Protein AF-0000000070189816 (afdb_homodimer)

Structure (mmCIF, N/CA/C/O backbone):
data_AF-0000000070189816-model_v1
#
loop_
_entity.id
_entity.type
_entity.pdbx_description
1 polymer 'Thiaminase-2/PQQC domain-containing protein'
#
loop_
_atom_site.group_PDB
_atom_site.id
_atom_site.type_symbol
_atom_site.label_atom_id
_atom_site.label_alt_id
_atom_site.label_comp_id
_atom_site.label_asym_id
_atom_site.label_entity_id
_atom_site.label_seq_id
_atom_site.pdbx_PDB_ins_code
_atom_site.Cartn_x
_atom_site.Cartn_y
_atom_site.Cartn_z
_atom_site.occupancy
_atom_site.B_iso_or_equiv
_atom_site.auth_seq_id
_atom_site.auth_comp_id
_atom_site.auth_asym_id
_atom_site.auth_atom_id
_atom_site.pdbx_PDB_model_num
ATOM 1 N N . MET A 1 1 ? 1.807 42.875 32.312 1 28.89 1 MET A N 1
ATOM 2 C CA . MET A 1 1 ? 2.873 43 31.328 1 28.89 1 MET A CA 1
ATOM 3 C C . MET A 1 1 ? 2.832 4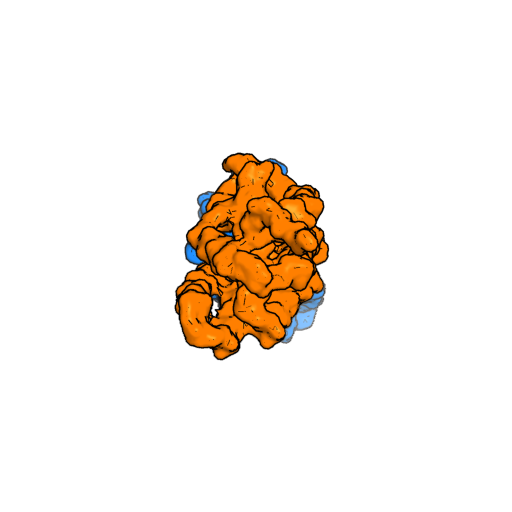1.844 30.328 1 28.89 1 MET A C 1
ATOM 5 O O . MET A 1 1 ? 3.035 40.688 30.703 1 28.89 1 MET A O 1
ATOM 9 N N . THR A 1 2 ? 1.76 41.75 29.516 1 33.72 2 THR A N 1
ATOM 10 C CA . THR A 1 2 ? 1.27 40.719 28.609 1 33.72 2 THR A CA 1
ATOM 11 C C . THR A 1 2 ? 2.4 40.188 27.734 1 33.72 2 THR A C 1
ATOM 13 O O . THR A 1 2 ? 3.096 40.969 27.062 1 33.72 2 THR A O 1
ATOM 16 N N . SER A 1 3 ? 3.199 39.25 28.234 1 35.28 3 SER A N 1
ATOM 17 C CA . SER A 1 3 ? 4.426 38.719 27.641 1 35.28 3 SER A CA 1
ATOM 18 C C . SER A 1 3 ? 4.293 38.625 26.125 1 35.28 3 SER A C 1
ATOM 20 O O . SER A 1 3 ? 3.482 37.844 25.625 1 35.28 3 SER A O 1
ATOM 22 N N . THR A 1 4 ? 4.129 39.688 25.312 1 42.62 4 THR A N 1
ATOM 23 C CA . THR A 1 4 ? 4.254 40 23.891 1 42.62 4 THR A CA 1
ATOM 24 C C . THR A 1 4 ? 5.359 39.188 23.25 1 42.62 4 THR A C 1
ATOM 26 O O . THR A 1 4 ? 6.527 39.562 23.281 1 42.62 4 THR A O 1
ATOM 29 N N . GLY A 1 5 ? 5.691 38.031 23.672 1 48.5 5 GLY A N 1
ATOM 30 C CA . GLY A 1 5 ? 6.816 37.344 23.078 1 48.5 5 GLY A CA 1
ATOM 31 C C . GLY A 1 5 ? 7.023 37.656 21.609 1 48.5 5 GLY A C 1
ATOM 32 O O . GLY A 1 5 ? 6.07 38 20.906 1 48.5 5 GLY A O 1
ATOM 33 N N . LYS A 1 6 ? 8.172 38.344 21.109 1 61.59 6 LYS A N 1
ATOM 34 C CA . LYS A 1 6 ? 8.734 39.094 19.984 1 61.59 6 LYS A CA 1
ATOM 35 C C . LYS A 1 6 ? 8.375 38.438 18.656 1 61.59 6 LYS A C 1
ATOM 37 O O . LYS A 1 6 ? 8.219 39.094 17.641 1 61.59 6 LYS A O 1
ATOM 42 N N . GLY A 1 7 ? 7.992 37.156 18.562 1 82.81 7 GLY A N 1
ATOM 43 C CA . GLY A 1 7 ? 7.863 36.531 17.25 1 82.81 7 GLY A CA 1
ATOM 44 C C . GLY A 1 7 ? 6.426 36.219 16.875 1 82.81 7 GLY A C 1
ATOM 45 O O . GLY A 1 7 ? 5.516 36.406 17.688 1 82.81 7 GLY A O 1
ATOM 46 N N . SER A 1 8 ? 6.109 35.969 15.633 1 95.06 8 SER A N 1
ATOM 47 C CA . SER A 1 8 ? 4.773 35.656 15.133 1 95.06 8 SER A CA 1
ATOM 48 C C . SER A 1 8 ? 4.184 34.469 15.852 1 95.06 8 SER A C 1
ATOM 50 O O . SER A 1 8 ? 4.898 33.719 16.531 1 95.06 8 SER A O 1
ATOM 52 N N . ASN A 1 9 ? 2.826 34.375 15.977 1 98 9 ASN A N 1
ATOM 53 C CA . ASN A 1 9 ? 2.145 33.25 16.609 1 98 9 ASN A CA 1
ATOM 54 C C . ASN A 1 9 ? 2.693 31.922 16.109 1 98 9 ASN A C 1
ATOM 56 O O . ASN A 1 9 ? 3.006 31.031 16.906 1 98 9 ASN A O 1
ATOM 60 N N . PHE A 1 10 ? 2.885 31.812 14.852 1 97.94 10 PHE A N 1
ATOM 61 C CA . PHE A 1 10 ? 3.32 30.531 14.297 1 97.94 10 PHE A CA 1
ATOM 62 C C . PHE A 1 10 ? 4.762 30.234 14.695 1 97.94 10 PHE A C 1
ATOM 64 O O . PHE A 1 10 ? 5.102 29.094 14.992 1 97.94 10 PHE A O 1
ATOM 71 N N . ASP A 1 11 ? 5.613 31.25 14.617 1 96.88 11 ASP A N 1
ATOM 72 C CA . ASP A 1 11 ? 7 31.062 15.031 1 96.88 11 ASP A CA 1
ATOM 73 C C . ASP A 1 11 ? 7.078 30.562 16.469 1 96.88 11 ASP A C 1
ATOM 75 O O . ASP A 1 11 ? 7.918 29.719 16.797 1 96.88 11 ASP A O 1
ATOM 79 N N . TYR A 1 12 ? 6.25 31.125 17.25 1 97.38 12 TYR A N 1
ATOM 80 C CA . TYR A 1 12 ? 6.18 30.688 18.641 1 97.38 12 TYR A CA 1
ATOM 81 C C . TYR A 1 12 ? 5.805 29.219 18.734 1 97.38 12 TYR A C 1
ATOM 83 O O . TYR A 1 12 ? 6.484 28.438 19.406 1 97.38 12 TYR A O 1
ATOM 91 N N . LEU A 1 13 ? 4.746 28.766 18.078 1 98.25 13 LEU A N 1
ATOM 92 C CA . LEU A 1 13 ? 4.289 27.375 18.094 1 98.25 13 LEU A CA 1
ATOM 93 C C . LEU A 1 13 ? 5.379 26.438 17.578 1 98.25 13 LEU A C 1
ATOM 95 O O . LEU A 1 13 ? 5.637 25.391 18.188 1 98.25 13 LEU A O 1
ATOM 99 N N . TRP A 1 14 ? 6.043 26.844 16.469 1 97.88 14 TRP A N 1
ATOM 100 C CA . TRP A 1 14 ? 7.086 26.047 15.852 1 97.88 14 TRP A CA 1
ATOM 101 C C . TRP A 1 14 ? 8.297 25.922 16.766 1 97.88 14 TRP A C 1
ATOM 103 O O . TRP A 1 14 ? 8.852 24.828 16.938 1 97.88 14 TRP A O 1
ATOM 113 N N . ALA A 1 15 ? 8.711 27 17.406 1 97.38 15 ALA A N 1
ATOM 114 C CA . ALA A 1 15 ? 9.867 27.016 18.297 1 97.38 15 ALA A CA 1
ATOM 115 C C . ALA A 1 15 ? 9.633 26.156 19.531 1 97.38 15 ALA A C 1
ATOM 117 O O . ALA A 1 15 ? 10.531 25.422 19.969 1 97.38 15 ALA A O 1
ATOM 118 N N . GLU A 1 16 ? 8.43 26.172 20 1 97.5 16 GLU A N 1
ATOM 119 C CA . GLU A 1 16 ? 8.109 25.484 21.25 1 97.5 16 GLU A CA 1
ATOM 120 C C . GLU A 1 16 ? 7.949 23.984 21.031 1 97.5 16 GLU A C 1
ATOM 122 O O . GLU A 1 16 ? 7.832 23.219 21.984 1 97.5 16 GLU A O 1
ATOM 127 N N . THR A 1 17 ? 7.938 23.516 19.781 1 97.94 17 THR A N 1
ATOM 128 C CA . THR A 1 17 ? 7.738 22.094 19.5 1 97.94 17 THR A CA 1
ATOM 129 C C . THR A 1 17 ? 8.961 21.5 18.797 1 97.94 17 THR A C 1
ATOM 131 O O . THR A 1 17 ? 8.836 20.562 18 1 97.94 17 THR A O 1
ATOM 134 N N . GLU A 1 18 ? 10.086 22.016 19.125 1 97.31 18 GLU A N 1
ATOM 135 C CA . GLU A 1 18 ? 11.336 21.531 18.547 1 97.31 18 GLU A CA 1
ATOM 136 C C . GLU A 1 18 ? 11.602 20.078 18.953 1 97.31 18 GLU A C 1
ATOM 138 O O . GLU A 1 18 ? 12.078 19.281 18.141 1 97.31 18 GLU A O 1
ATOM 143 N N . SER A 1 19 ? 11.328 19.766 20.172 1 97.44 19 SER A N 1
ATOM 144 C CA . SER A 1 19 ? 11.562 18.406 20.641 1 97.44 19 SER A CA 1
ATOM 145 C C . SER A 1 19 ? 10.742 17.391 19.844 1 97.44 19 SER A C 1
ATOM 147 O O . SER A 1 19 ? 11.258 16.344 19.453 1 97.44 19 SER A O 1
ATOM 149 N N . GLU A 1 20 ? 9.438 17.719 19.578 1 97.31 20 GLU A N 1
ATOM 150 C CA . GLU A 1 20 ? 8.547 16.828 18.828 1 97.31 20 GLU A CA 1
ATOM 151 C C . GLU A 1 20 ? 9.047 16.625 17.406 1 97.31 20 GLU A C 1
ATOM 153 O O . GLU A 1 20 ? 9.008 15.508 16.891 1 97.31 20 GLU A O 1
ATOM 158 N N . ARG A 1 21 ? 9.539 17.672 16.766 1 97.44 21 ARG A N 1
ATOM 159 C CA . ARG A 1 21 ? 9.961 17.516 15.375 1 97.44 21 ARG A CA 1
ATOM 160 C C . ARG A 1 21 ? 11.242 16.688 15.281 1 97.44 21 ARG A C 1
ATOM 162 O O . ARG A 1 21 ? 11.43 15.922 14.336 1 97.44 21 ARG A O 1
ATOM 169 N N . LYS A 1 22 ? 12.125 16.812 16.344 1 98.12 22 LYS A N 1
ATOM 170 C CA . LYS A 1 22 ? 13.344 16 16.375 1 98.12 22 LYS A CA 1
ATOM 171 C C . LYS A 1 22 ? 13.016 14.531 16.609 1 98.12 22 LYS A C 1
ATOM 173 O O . LYS A 1 22 ? 13.688 13.648 16.062 1 98.12 22 LYS A O 1
ATOM 178 N N . GLN A 1 23 ? 12.023 14.305 17.391 1 98.31 23 GLN A N 1
ATOM 179 C CA . GLN A 1 23 ? 11.562 12.938 17.594 1 98.31 23 GLN A CA 1
ATOM 180 C C . GLN A 1 23 ? 11.062 12.328 16.281 1 98.31 23 GLN A C 1
ATOM 182 O O . GLN A 1 23 ? 11.398 11.188 15.953 1 98.31 23 GLN A O 1
ATOM 187 N N . ALA A 1 24 ? 10.297 13.094 15.562 1 98.38 24 ALA A N 1
ATOM 188 C CA . ALA A 1 24 ? 9.789 12.633 14.273 1 98.38 24 ALA A CA 1
ATOM 189 C C . ALA A 1 24 ? 10.938 12.336 13.312 1 98.38 24 ALA A C 1
ATOM 191 O O . ALA A 1 24 ? 10.938 11.297 12.641 1 98.38 24 ALA A O 1
ATOM 192 N N . LEU A 1 25 ? 11.961 13.203 13.281 1 98.38 25 LEU A N 1
ATOM 193 C CA . LEU A 1 25 ? 13.125 13.039 12.414 1 98.38 25 LEU A CA 1
ATOM 194 C C . LEU A 1 25 ? 13.875 11.75 12.742 1 98.38 25 LEU A C 1
ATOM 196 O O . LEU A 1 25 ? 14.398 11.094 11.844 1 98.38 25 LEU A O 1
ATOM 200 N N . SER A 1 26 ? 13.828 11.336 14.016 1 98.31 26 SER A N 1
ATOM 201 C CA . SER A 1 26 ? 14.672 10.242 14.484 1 98.31 26 SER A CA 1
ATOM 202 C C . SER A 1 26 ? 13.961 8.898 14.344 1 98.31 26 SER A C 1
ATOM 204 O O . SER A 1 26 ? 14.547 7.852 14.617 1 98.31 26 SER A O 1
ATOM 206 N N . THR A 1 27 ? 12.68 8.867 13.891 1 98.5 27 THR A N 1
ATOM 207 C CA . THR A 1 27 ? 11.945 7.609 13.773 1 98.5 27 THR A CA 1
ATOM 208 C C . THR A 1 27 ? 12.578 6.707 12.719 1 98.5 27 THR A C 1
ATOM 210 O O . THR A 1 27 ? 13.156 7.195 11.742 1 98.5 27 THR A O 1
ATOM 213 N N . PRO A 1 28 ? 12.461 5.395 12.898 1 98.12 28 PRO A N 1
ATOM 214 C CA . PRO A 1 28 ? 12.984 4.461 11.898 1 98.12 28 PRO A CA 1
ATOM 215 C C . PRO A 1 28 ? 12.406 4.699 10.508 1 98.12 28 PRO A C 1
ATOM 217 O O . PRO A 1 28 ? 13.102 4.504 9.508 1 98.12 28 PRO A O 1
ATOM 220 N N . PHE A 1 29 ? 11.211 5.199 10.43 1 98.5 29 PHE A N 1
ATOM 221 C CA . PHE A 1 29 ? 10.594 5.457 9.133 1 98.5 29 PHE A CA 1
ATOM 222 C C . PHE A 1 29 ? 11.32 6.578 8.406 1 98.5 29 PHE A C 1
ATOM 224 O O . PHE A 1 29 ? 11.773 6.398 7.27 1 98.5 29 PHE A O 1
ATOM 231 N N . VAL A 1 30 ? 11.469 7.699 9.094 1 98.38 30 VAL A N 1
ATOM 232 C CA . VAL A 1 30 ? 12.078 8.867 8.461 1 98.38 30 VAL A CA 1
ATOM 233 C C . VAL A 1 30 ? 13.547 8.586 8.156 1 98.38 30 VAL A C 1
ATOM 235 O O . VAL A 1 30 ? 14.031 8.898 7.062 1 98.38 30 VAL A O 1
ATOM 238 N N . GLN A 1 31 ? 14.242 7.891 9.062 1 98.19 31 GLN A N 1
ATOM 239 C CA . GLN A 1 31 ? 15.648 7.559 8.844 1 98.19 31 GLN A CA 1
ATOM 240 C C . GLN A 1 31 ? 15.805 6.543 7.715 1 98.19 31 GLN A C 1
ATOM 242 O O . GLN A 1 31 ? 16.75 6.617 6.934 1 98.19 31 GLN A O 1
ATOM 247 N N . GLY A 1 32 ? 14.891 5.57 7.668 1 97.5 32 GLY A N 1
ATOM 248 C CA . GLY A 1 32 ? 14.906 4.598 6.586 1 97.5 32 GLY A CA 1
ATOM 249 C C . GLY A 1 32 ? 14.688 5.223 5.219 1 97.5 32 GLY A C 1
ATOM 250 O O . GLY A 1 32 ? 15.32 4.82 4.242 1 97.5 32 GLY A O 1
ATOM 251 N N . VAL A 1 33 ? 13.766 6.199 5.18 1 97.69 33 VAL A N 1
ATOM 252 C CA . VAL A 1 33 ? 13.547 6.934 3.936 1 97.69 33 VAL A CA 1
ATOM 253 C C . VAL A 1 33 ? 14.789 7.742 3.58 1 97.69 33 VAL A C 1
ATOM 255 O O . VAL A 1 33 ? 15.258 7.699 2.439 1 97.69 33 VAL A O 1
ATOM 258 N N . LYS A 1 34 ? 15.344 8.414 4.562 1 97.38 34 LYS A N 1
ATOM 259 C CA . LYS A 1 34 ? 16.547 9.211 4.387 1 97.38 34 LYS A CA 1
ATOM 260 C C . LYS A 1 34 ? 17.672 8.383 3.775 1 97.38 34 LYS A C 1
ATOM 262 O O . LYS A 1 34 ? 18.328 8.82 2.824 1 97.38 34 LYS A O 1
ATOM 267 N N . ASP A 1 35 ? 17.844 7.172 4.25 1 96.69 35 ASP A N 1
ATOM 268 C CA . ASP A 1 35 ? 18.984 6.344 3.863 1 96.69 35 ASP A CA 1
ATOM 269 C C . ASP A 1 35 ? 18.641 5.465 2.664 1 96.69 35 ASP A C 1
ATOM 271 O O . ASP A 1 35 ? 19.5 4.77 2.127 1 96.69 35 ASP A O 1
ATOM 275 N N . GLY A 1 36 ? 17.375 5.496 2.26 1 95.62 36 GLY A N 1
ATOM 276 C CA . GLY A 1 36 ? 16.938 4.668 1.145 1 95.62 36 GLY A CA 1
ATOM 277 C C . GLY A 1 36 ? 16.891 3.189 1.481 1 95.62 36 GLY A C 1
ATOM 278 O O . GLY A 1 36 ? 17.047 2.342 0.6 1 95.62 36 GLY A O 1
ATOM 279 N N . THR A 1 37 ? 16.703 2.883 2.787 1 95.81 37 THR A N 1
ATOM 280 C CA . THR A 1 37 ? 16.812 1.491 3.211 1 95.81 37 THR A CA 1
ATOM 281 C C . THR A 1 37 ? 15.484 0.996 3.781 1 95.81 37 THR A C 1
ATOM 283 O O . THR A 1 37 ? 15.359 -0.178 4.137 1 95.81 37 THR A O 1
ATOM 286 N N . LEU A 1 38 ? 14.484 1.892 3.846 1 97.75 38 LEU A N 1
ATOM 287 C CA . LEU A 1 38 ? 13.211 1.478 4.426 1 97.75 38 LEU A CA 1
ATOM 288 C C . LEU A 1 38 ? 12.602 0.326 3.631 1 97.75 38 LEU A C 1
ATOM 290 O O . LEU A 1 38 ? 12.516 0.394 2.402 1 97.75 38 LEU A O 1
ATOM 294 N N . ASP A 1 39 ? 12.234 -0.731 4.363 1 97.31 39 ASP A N 1
ATOM 295 C CA . ASP A 1 39 ? 11.516 -1.84 3.74 1 97.31 39 ASP A CA 1
ATOM 296 C C . ASP A 1 39 ? 10.258 -1.35 3.033 1 97.31 39 ASP A C 1
ATOM 298 O O . ASP A 1 39 ? 9.406 -0.704 3.648 1 97.31 39 ASP A O 1
ATOM 302 N N . PRO A 1 40 ? 10.133 -1.63 1.761 1 97.69 40 PRO A N 1
ATOM 303 C CA . PRO A 1 40 ? 8.992 -1.095 1.014 1 97.69 40 PRO A CA 1
ATOM 304 C C . PRO A 1 40 ? 7.656 -1.641 1.509 1 97.69 40 PRO A C 1
ATOM 306 O O . PRO A 1 40 ? 6.609 -1.029 1.273 1 97.69 40 PRO A O 1
ATOM 309 N N . VAL A 1 41 ? 7.633 -2.771 2.162 1 97.88 41 VAL A N 1
ATOM 310 C CA . VAL A 1 41 ? 6.402 -3.281 2.756 1 97.88 41 VAL A CA 1
ATOM 311 C C . VAL A 1 41 ? 6.012 -2.42 3.955 1 97.88 41 VAL A C 1
ATOM 313 O O . VAL A 1 41 ? 4.844 -2.061 4.117 1 97.88 41 VAL A O 1
ATOM 316 N N . THR A 1 42 ? 7.008 -2.074 4.754 1 98.06 42 THR A N 1
ATOM 317 C CA . THR A 1 42 ? 6.773 -1.163 5.867 1 98.06 42 THR A CA 1
ATOM 318 C C . THR A 1 42 ? 6.289 0.195 5.363 1 98.06 42 THR A C 1
ATOM 320 O O . THR A 1 42 ? 5.32 0.749 5.883 1 98.06 42 THR A O 1
ATOM 323 N N . PHE A 1 43 ? 7 0.667 4.309 1 98.56 43 PHE A N 1
ATOM 324 C CA . PHE A 1 43 ? 6.613 1.913 3.658 1 98.56 43 PHE A CA 1
ATOM 325 C C . PHE A 1 43 ? 5.172 1.843 3.174 1 98.56 43 PHE A C 1
ATOM 327 O O . PHE A 1 43 ? 4.375 2.744 3.447 1 98.56 43 PHE A O 1
ATOM 334 N N . GLY A 1 44 ? 4.859 0.797 2.516 1 98.25 44 GLY A N 1
ATOM 335 C CA . GLY A 1 44 ? 3.527 0.646 1.956 1 98.25 44 GLY A CA 1
ATOM 336 C C . GLY A 1 44 ? 2.439 0.594 3.012 1 98.25 44 GLY A C 1
ATOM 337 O O . GLY A 1 44 ? 1.39 1.223 2.861 1 98.25 44 GLY A O 1
ATOM 338 N N . GLY A 1 45 ? 2.686 -0.231 4.051 1 98 45 GLY A N 1
ATOM 339 C CA . GLY A 1 45 ? 1.729 -0.279 5.148 1 98 45 GLY A CA 1
ATOM 340 C C . GLY A 1 45 ? 1.461 1.08 5.766 1 98 45 GLY A C 1
ATOM 341 O O . GLY A 1 45 ? 0.324 1.389 6.129 1 98 45 GLY A O 1
ATOM 342 N N . PHE A 1 46 ? 2.469 1.889 5.871 1 98.5 46 PHE A N 1
ATOM 343 C CA . PHE A 1 46 ? 2.338 3.248 6.379 1 98.5 46 PHE A CA 1
ATOM 344 C C . PHE A 1 46 ? 1.537 4.113 5.414 1 98.5 46 PHE A C 1
ATOM 346 O O . PHE A 1 46 ? 0.597 4.801 5.82 1 98.5 46 PHE A O 1
ATOM 353 N N . VAL A 1 47 ? 1.861 4.043 4.113 1 98.44 47 VAL A N 1
ATOM 354 C CA . VAL A 1 47 ? 1.319 4.984 3.139 1 98.44 47 VAL A CA 1
ATOM 355 C C . VAL A 1 47 ? -0.147 4.66 2.867 1 98.44 47 VAL A C 1
ATOM 357 O O . VAL A 1 47 ? -0.961 5.562 2.656 1 98.44 47 VAL A O 1
ATOM 360 N N . VAL A 1 48 ? -0.543 3.406 2.908 1 98.38 48 VAL A N 1
ATOM 361 C CA . VAL A 1 48 ? -1.947 3.07 2.699 1 98.38 48 VAL A CA 1
ATOM 362 C C . VAL A 1 48 ? -2.799 3.705 3.797 1 98.38 48 VAL A C 1
ATOM 364 O O . VAL A 1 48 ? -3.889 4.219 3.529 1 98.38 48 VAL A O 1
ATOM 367 N N . GLN A 1 49 ? -2.299 3.713 5.023 1 98.56 49 GLN A N 1
ATOM 368 C CA . GLN A 1 49 ? -3 4.391 6.105 1 98.56 49 GLN A CA 1
ATOM 369 C C . GLN A 1 49 ? -3.012 5.902 5.895 1 98.56 49 GLN A C 1
ATOM 371 O O . GLN A 1 49 ? -4.016 6.566 6.156 1 98.56 49 GLN A O 1
ATOM 376 N N . ASP A 1 50 ? -1.91 6.367 5.41 1 98.31 50 ASP A N 1
ATOM 377 C CA . ASP A 1 50 ? -1.8 7.801 5.16 1 98.31 50 ASP A CA 1
ATOM 378 C C . ASP A 1 50 ? -2.811 8.25 4.105 1 98.31 50 ASP A C 1
ATOM 380 O O . ASP A 1 50 ? -3.307 9.375 4.16 1 98.31 50 ASP A O 1
ATOM 384 N N . CYS A 1 51 ? -3.107 7.418 3.109 1 98.5 51 CYS A N 1
ATOM 385 C CA . CYS A 1 51 ? -4.148 7.715 2.131 1 98.5 51 CYS A CA 1
ATOM 386 C C . CYS A 1 51 ? -5.488 7.945 2.814 1 98.5 51 CYS A C 1
ATOM 388 O O . CYS A 1 51 ? -6.23 8.859 2.449 1 98.5 51 CYS A O 1
ATOM 390 N N . ILE A 1 52 ? -5.762 7.125 3.809 1 98.62 52 ILE A N 1
ATOM 391 C CA . ILE A 1 52 ? -7.023 7.258 4.531 1 98.62 52 ILE A CA 1
ATOM 392 C C . ILE A 1 52 ? -7.004 8.531 5.375 1 98.62 52 ILE A C 1
ATOM 394 O O . ILE A 1 52 ? -8.008 9.242 5.465 1 98.62 52 ILE A O 1
ATOM 398 N N . TYR A 1 53 ? -5.875 8.773 5.965 1 98.5 53 TYR A N 1
ATOM 399 C CA . TYR A 1 53 ? -5.734 10.023 6.707 1 98.5 53 TYR A CA 1
ATOM 400 C C . TYR A 1 53 ? -6.047 11.219 5.82 1 98.5 53 TYR A C 1
ATOM 402 O O . TYR A 1 53 ? -6.758 12.141 6.234 1 98.5 53 TYR A O 1
ATOM 410 N N . LEU A 1 54 ? -5.516 11.203 4.586 1 97.88 54 LEU A N 1
ATOM 411 C CA . LEU A 1 54 ? -5.742 12.297 3.646 1 97.88 54 LEU A CA 1
ATOM 412 C C . LEU A 1 54 ? -7.23 12.477 3.365 1 97.88 54 LEU A C 1
ATOM 414 O O . LEU A 1 54 ? -7.727 13.602 3.314 1 97.88 54 LEU A O 1
ATOM 418 N N . TYR A 1 55 ? -7.914 11.438 3.205 1 98.56 55 TYR A N 1
ATOM 419 C CA . TYR A 1 55 ? -9.352 11.469 2.977 1 98.56 55 TYR A CA 1
ATOM 420 C C . TYR A 1 55 ? -10.086 12.039 4.184 1 98.56 55 TYR A C 1
ATOM 422 O O . TYR A 1 55 ? -10.984 12.875 4.035 1 98.56 55 TYR A O 1
ATOM 430 N N . ARG A 1 56 ? -9.656 11.547 5.344 1 98.38 56 ARG A N 1
ATOM 431 C CA . ARG A 1 56 ? -10.312 12.008 6.559 1 98.38 56 ARG A CA 1
ATOM 432 C C . ARG A 1 56 ? -10.023 13.484 6.816 1 98.38 56 ARG A C 1
ATOM 434 O O . ARG A 1 56 ? -10.875 14.211 7.316 1 98.38 56 ARG A O 1
ATOM 441 N N . GLN A 1 57 ? -8.836 13.875 6.496 1 98.06 57 GLN A N 1
ATOM 442 C CA . GLN A 1 57 ? -8.516 15.297 6.594 1 98.06 57 GLN A CA 1
ATOM 443 C C . GLN A 1 57 ? -9.391 16.125 5.652 1 98.06 57 GLN A C 1
ATOM 445 O O . GLN A 1 57 ? -9.867 17.203 6.023 1 98.06 57 GLN A O 1
ATOM 450 N N . TYR A 1 58 ? -9.562 15.672 4.418 1 98.31 58 TYR A N 1
ATOM 451 C CA . TYR A 1 58 ? -10.477 16.297 3.469 1 98.31 58 TYR A CA 1
ATOM 452 C C . TYR A 1 58 ? -11.859 16.469 4.082 1 98.31 58 TYR A C 1
ATOM 454 O O . TYR A 1 58 ? -12.438 17.562 4.035 1 98.31 58 TYR A O 1
ATOM 462 N N . LYS A 1 59 ? -12.375 15.43 4.734 1 98.56 59 LYS A N 1
ATOM 463 C CA . LYS A 1 59 ? -13.688 15.477 5.371 1 98.56 59 LYS A CA 1
ATOM 464 C C . LYS A 1 59 ? -13.695 16.469 6.535 1 98.56 59 LYS A C 1
ATOM 466 O O . LYS A 1 59 ? -14.688 17.156 6.754 1 98.56 59 LYS A O 1
ATOM 471 N N . ALA A 1 60 ? -12.602 16.453 7.273 1 98.5 60 ALA A N 1
ATOM 472 C CA . ALA A 1 60 ? -12.492 17.375 8.406 1 98.5 60 ALA A CA 1
ATOM 473 C C . ALA A 1 60 ? -12.523 18.828 7.93 1 98.5 60 ALA A C 1
ATOM 475 O O . ALA A 1 60 ? -13.125 19.688 8.578 1 98.5 60 ALA A O 1
ATOM 476 N N . ILE A 1 61 ? -11.891 19.109 6.832 1 98.5 61 ILE A N 1
ATOM 477 C CA . ILE A 1 61 ? -11.891 20.453 6.281 1 98.5 61 ILE A CA 1
ATOM 478 C C . ILE A 1 61 ? -13.305 20.844 5.859 1 98.5 61 ILE A C 1
ATOM 480 O O . ILE A 1 61 ? -13.734 21.984 6.094 1 98.5 61 ILE A O 1
ATOM 484 N N . ILE A 1 62 ? -14.031 19.922 5.227 1 98.56 62 ILE A N 1
ATOM 485 C CA . ILE A 1 62 ? -15.422 20.172 4.859 1 98.56 62 ILE A CA 1
ATOM 486 C C . ILE A 1 62 ? -16.234 20.531 6.102 1 98.56 62 ILE A C 1
ATOM 488 O O . ILE A 1 62 ? -17 21.5 6.086 1 98.56 62 ILE A O 1
ATOM 492 N N . GLN A 1 63 ? -16.031 19.766 7.164 1 98.19 63 GLN A N 1
ATOM 493 C CA . GLN A 1 63 ? -16.766 20.016 8.406 1 98.19 63 GLN A CA 1
ATOM 494 C C . GLN A 1 63 ? -16.422 21.391 8.977 1 98.19 63 GLN A C 1
ATOM 496 O O . GLN A 1 63 ? -17.328 22.125 9.406 1 98.19 63 GLN A O 1
ATOM 501 N N . ALA A 1 64 ? -15.125 21.719 8.992 1 97.88 64 ALA A N 1
ATOM 502 C CA . ALA A 1 64 ? -14.695 23.031 9.492 1 97.88 64 ALA A CA 1
ATOM 503 C C . ALA A 1 64 ? -15.305 24.156 8.656 1 97.88 64 ALA A C 1
ATOM 505 O O . ALA A 1 64 ? -15.688 25.188 9.203 1 97.88 64 ALA A O 1
ATOM 506 N N . GLU A 1 65 ? -15.398 23.969 7.359 1 98.12 65 GLU A N 1
ATOM 507 C CA . GLU A 1 65 ? -15.984 24.953 6.465 1 98.12 65 GLU A CA 1
ATOM 508 C C . GLU A 1 65 ? -17.453 25.188 6.793 1 98.12 65 GLU A C 1
ATOM 510 O O . GLU A 1 65 ? -17.922 26.344 6.809 1 98.12 65 GLU A O 1
ATOM 515 N N . LYS A 1 66 ? -18.156 24.125 7.082 1 96.81 66 LYS A N 1
ATOM 516 C CA . LYS A 1 66 ? -19.594 24.203 7.383 1 96.81 66 LYS A CA 1
ATOM 517 C C . LYS A 1 66 ? -19.844 25.062 8.625 1 96.81 66 LYS A C 1
ATOM 519 O O . LYS A 1 66 ? -20.844 25.781 8.695 1 96.81 66 LYS A O 1
ATOM 524 N N . THR A 1 67 ? -18.938 25.047 9.531 1 93.25 67 THR A N 1
ATOM 525 C CA . THR A 1 67 ? -19.172 25.719 10.805 1 93.25 67 THR A CA 1
ATOM 526 C C . THR A 1 67 ? -18.5 27.094 10.82 1 93.25 67 THR A C 1
ATOM 528 O O . THR A 1 6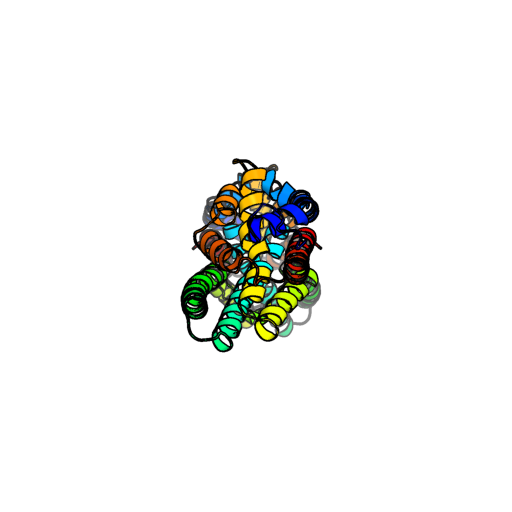7 ? -18.703 27.875 11.75 1 93.25 67 THR A O 1
ATOM 531 N N . ALA A 1 68 ? -17.688 27.391 9.844 1 95.56 68 ALA A N 1
ATOM 532 C CA . ALA A 1 68 ? -16.953 28.641 9.789 1 95.56 68 ALA A CA 1
ATOM 533 C C . ALA A 1 68 ? -17.891 29.812 9.516 1 95.56 68 ALA A C 1
ATOM 535 O O . ALA A 1 68 ? -18.844 29.688 8.742 1 95.56 68 ALA A O 1
ATOM 536 N N . LYS A 1 69 ? -17.609 30.984 10.133 1 93.12 69 LYS A N 1
ATOM 537 C CA . LYS A 1 69 ? -18.328 32.219 9.82 1 93.12 69 LYS A CA 1
ATOM 538 C C . LYS A 1 69 ? -17.953 32.719 8.43 1 93.12 69 LYS A C 1
ATOM 540 O O . LYS A 1 69 ? -16.828 32.531 7.969 1 93.12 69 LYS A O 1
ATOM 545 N N . PRO A 1 70 ? -18.953 33.375 7.809 1 93.56 70 PRO A N 1
ATOM 546 C CA . PRO A 1 70 ? -18.625 33.938 6.504 1 93.56 70 PRO A CA 1
ATOM 547 C C . PRO A 1 70 ? -17.422 34.906 6.555 1 93.56 70 PRO A C 1
ATOM 549 O O . PRO A 1 70 ? -17.25 35.625 7.531 1 93.56 70 PRO A O 1
ATOM 552 N N . GLY A 1 71 ? -16.516 34.75 5.52 1 94.56 71 GLY A N 1
ATOM 553 C CA . GLY A 1 71 ? -15.328 35.594 5.465 1 94.56 71 GLY A CA 1
ATOM 554 C C . GLY A 1 71 ? -14.164 34.906 4.758 1 94.56 71 GLY A C 1
ATOM 555 O O . GLY A 1 71 ? -14.359 33.938 4.035 1 94.56 71 GLY A O 1
ATOM 556 N N . VAL A 1 72 ? -12.984 35.438 4.934 1 94.38 72 VAL A N 1
ATOM 557 C CA . VAL A 1 72 ? -11.781 35.031 4.199 1 94.38 72 VAL A CA 1
ATOM 558 C C . VAL A 1 72 ? -11.383 33.625 4.602 1 94.38 72 VAL A C 1
ATOM 560 O O . VAL A 1 72 ? -10.914 32.844 3.766 1 94.38 72 VAL A O 1
ATOM 563 N N . LEU A 1 73 ? -11.648 33.344 5.879 1 94.25 73 LEU A N 1
ATOM 564 C CA . LEU A 1 73 ? -11.273 32.031 6.344 1 94.25 73 LEU A CA 1
ATOM 565 C C . LEU A 1 73 ? -12.156 30.953 5.703 1 94.25 73 LEU A C 1
ATOM 567 O O . LEU A 1 73 ? -11.664 29.891 5.301 1 94.25 73 LEU A O 1
ATOM 571 N N . LYS A 1 74 ? -13.43 31.266 5.652 1 96.06 74 LYS A N 1
ATOM 572 C CA . LYS A 1 74 ? -14.336 30.312 5.02 1 96.06 74 LYS A CA 1
ATOM 573 C C . LYS A 1 74 ? -14 30.125 3.545 1 96.06 74 LYS A C 1
ATOM 575 O O . LYS A 1 74 ? -14.008 29 3.037 1 96.06 74 LYS A O 1
ATOM 580 N N . THR A 1 75 ? -13.656 31.188 2.867 1 97.25 75 THR A N 1
ATOM 581 C CA . THR A 1 75 ? -13.266 31.125 1.464 1 97.25 75 THR A CA 1
ATOM 582 C C . THR A 1 75 ? -12 30.297 1.292 1 97.25 75 THR A C 1
ATOM 584 O O . THR A 1 75 ? -11.883 29.5 0.346 1 97.25 75 THR A O 1
ATOM 587 N N . PHE A 1 76 ? -11.094 30.453 2.197 1 97.44 76 PHE A N 1
ATOM 588 C CA . PHE A 1 76 ? -9.859 29.672 2.174 1 97.44 76 PHE A CA 1
ATOM 589 C C . PHE A 1 76 ? -10.148 28.188 2.336 1 97.44 76 PHE A C 1
ATOM 591 O O . PHE A 1 76 ? -9.594 27.359 1.617 1 97.44 76 PHE A O 1
ATOM 598 N N . LEU A 1 77 ? -11.086 27.875 3.258 1 97.94 77 LEU A N 1
ATOM 599 C CA . LEU A 1 77 ? -11.422 26.484 3.496 1 97.94 77 LEU A CA 1
ATOM 600 C C . LEU A 1 77 ? -12.07 25.859 2.26 1 97.94 77 LEU A C 1
ATOM 602 O O . LEU A 1 77 ? -11.82 24.688 1.945 1 97.94 77 LEU A O 1
ATOM 606 N N . ILE A 1 78 ? -12.852 26.641 1.544 1 98.06 78 ILE A N 1
ATOM 607 C CA . ILE A 1 78 ? -13.477 26.141 0.319 1 98.06 78 ILE A CA 1
ATOM 608 C C . ILE A 1 78 ? -12.398 25.781 -0.702 1 98.06 78 ILE A C 1
ATOM 610 O O . ILE A 1 78 ? -12.469 24.734 -1.34 1 98.06 78 ILE A O 1
ATOM 614 N N . LYS A 1 79 ? -11.367 26.625 -0.813 1 97.38 79 LYS A N 1
ATOM 615 C CA . LYS A 1 79 ? -10.258 26.328 -1.713 1 97.38 79 LYS A CA 1
ATOM 616 C C . LYS A 1 79 ? -9.492 25.078 -1.263 1 97.38 79 LYS A C 1
ATOM 618 O O . LYS A 1 79 ? -9.086 24.266 -2.09 1 97.38 79 LYS A O 1
ATOM 623 N N . LEU A 1 80 ? -9.344 24.969 0.028 1 97.12 80 LEU A N 1
ATOM 624 C CA . LEU A 1 80 ? -8.609 23.844 0.602 1 97.12 80 LEU A CA 1
ATOM 625 C C . LEU A 1 80 ? -9.336 22.531 0.337 1 97.12 80 LEU A C 1
ATOM 627 O O . LEU A 1 80 ? -8.703 21.5 0.088 1 97.12 80 LEU A O 1
ATOM 631 N N . ILE A 1 81 ? -10.664 22.594 0.367 1 98.38 81 ILE A N 1
ATOM 632 C CA . ILE A 1 81 ? -11.469 21.406 0.085 1 98.38 81 ILE A CA 1
ATOM 633 C C . ILE A 1 81 ? -11.148 20.891 -1.315 1 98.38 81 ILE A C 1
ATOM 635 O O . ILE A 1 81 ? -10.922 19.688 -1.503 1 98.38 81 ILE A O 1
ATOM 639 N N . GLY A 1 82 ? -11.102 21.797 -2.285 1 97.88 82 GLY A N 1
ATOM 640 C CA . GLY A 1 82 ? -10.766 21.391 -3.643 1 97.88 82 GLY A CA 1
ATOM 641 C C . GLY A 1 82 ? -9.375 20.797 -3.762 1 97.88 82 GLY A C 1
ATOM 642 O O . GLY A 1 82 ? -9.195 19.781 -4.43 1 97.88 82 GLY A O 1
ATOM 643 N N . LYS A 1 83 ? -8.406 21.375 -3.105 1 95.94 83 LYS A N 1
ATOM 644 C CA . LYS A 1 83 ? -7.023 20.891 -3.137 1 95.94 83 LYS A CA 1
ATOM 645 C C . LYS A 1 83 ? -6.918 19.484 -2.529 1 95.94 83 LYS A C 1
ATOM 647 O O . LYS A 1 83 ? -6.316 18.594 -3.123 1 95.94 83 LYS A O 1
ATOM 652 N N . TYR A 1 84 ? -7.551 19.328 -1.39 1 97.12 84 TYR A N 1
ATOM 653 C CA . TYR A 1 84 ? -7.422 18.062 -0.669 1 97.12 84 TYR A CA 1
ATOM 654 C C . TYR A 1 84 ? -8.266 16.969 -1.32 1 97.12 84 TYR A C 1
ATOM 656 O O . TYR A 1 84 ? -7.977 15.781 -1.177 1 97.12 84 TYR A O 1
ATOM 664 N N . GLU A 1 85 ? -9.328 17.391 -2.045 1 98.19 85 GLU A N 1
ATOM 665 C CA . GLU A 1 85 ? -10.055 16.422 -2.854 1 98.19 85 GLU A CA 1
ATOM 666 C C . GLU A 1 85 ? -9.148 15.812 -3.922 1 98.19 85 GLU A C 1
ATOM 668 O O . GLU A 1 85 ? -9.164 14.594 -4.133 1 98.19 85 GLU A O 1
ATOM 673 N N . GLY A 1 86 ? -8.398 16.656 -4.523 1 97.5 86 GLY A N 1
ATOM 674 C CA . GLY A 1 86 ? -7.445 16.172 -5.508 1 97.5 86 GLY A CA 1
ATOM 675 C C . GLY A 1 86 ? -6.379 15.273 -4.91 1 97.5 86 GLY A C 1
ATOM 676 O O . GLY A 1 86 ? -6.035 14.242 -5.484 1 97.5 86 GLY A O 1
ATOM 677 N N . TYR A 1 87 ? -5.895 15.664 -3.697 1 95.31 87 TYR A N 1
ATOM 678 C CA . TYR A 1 87 ? -4.844 14.898 -3.033 1 95.31 87 TYR A CA 1
ATOM 679 C C . TYR A 1 87 ? -5.305 13.477 -2.744 1 95.31 87 TYR A C 1
ATOM 681 O O . TYR A 1 87 ? -4.652 12.516 -3.148 1 95.31 87 TYR A O 1
ATOM 689 N N . TYR A 1 88 ? -6.492 13.328 -2.047 1 97.81 88 TYR A N 1
ATOM 690 C CA . TYR A 1 88 ? -6.848 11.969 -1.643 1 97.81 88 TYR A CA 1
ATOM 691 C C . TYR A 1 88 ? -7.301 11.148 -2.842 1 97.81 88 TYR A C 1
ATOM 693 O O . TYR A 1 88 ? -7.043 9.945 -2.906 1 97.81 88 TYR A O 1
ATOM 701 N N . LYS A 1 89 ? -7.973 11.766 -3.861 1 98.25 89 LYS A N 1
ATOM 702 C CA . LYS A 1 89 ? -8.383 11.016 -5.047 1 98.25 89 LYS A CA 1
ATOM 703 C C . LYS A 1 89 ? -7.164 10.5 -5.812 1 98.25 89 LYS A C 1
ATOM 705 O O . LYS A 1 89 ? -7.176 9.375 -6.316 1 98.25 89 LYS A O 1
ATOM 710 N N . GLY A 1 90 ? -6.164 11.375 -5.941 1 97.38 90 GLY A N 1
ATOM 711 C CA . GLY A 1 90 ? -4.922 10.93 -6.555 1 97.38 90 GLY A CA 1
ATOM 712 C C . GLY A 1 90 ? -4.266 9.789 -5.805 1 97.38 90 GLY A C 1
ATOM 713 O O . GLY A 1 90 ? -3.822 8.812 -6.414 1 97.38 90 GLY A O 1
ATOM 714 N N . ALA A 1 91 ? -4.195 9.891 -4.496 1 97.5 91 ALA A N 1
ATOM 715 C CA . ALA A 1 91 ? -3.617 8.844 -3.66 1 97.5 91 ALA A CA 1
ATOM 716 C C . ALA A 1 91 ? -4.391 7.535 -3.807 1 97.5 91 ALA A C 1
ATOM 718 O O . ALA A 1 91 ? -3.797 6.469 -3.979 1 97.5 91 ALA A O 1
ATOM 719 N N . PHE A 1 92 ? -5.758 7.688 -3.742 1 98.38 92 PHE A N 1
ATOM 720 C CA . PHE A 1 92 ? -6.605 6.508 -3.859 1 98.38 92 PHE A CA 1
ATOM 721 C C . PHE A 1 92 ? -6.383 5.809 -5.195 1 98.38 92 PHE A C 1
ATOM 723 O O . PHE A 1 92 ? -6.348 4.578 -5.262 1 98.38 92 PHE A O 1
ATOM 730 N N . LYS A 1 93 ? -6.234 6.566 -6.219 1 97.5 93 LYS A N 1
ATOM 731 C CA . LYS A 1 93 ? -5.996 5.992 -7.543 1 97.5 93 LYS A CA 1
ATOM 732 C C . LYS A 1 93 ? -4.672 5.238 -7.582 1 97.5 93 LYS A C 1
ATOM 734 O O . LYS A 1 93 ? -4.617 4.09 -8.031 1 97.5 93 LYS A O 1
ATOM 739 N N . LEU A 1 94 ? -3.59 5.812 -7.066 1 96.44 94 LEU A N 1
ATOM 740 C CA . LEU A 1 94 ? -2.252 5.23 -7.09 1 96.44 94 LEU A CA 1
ATOM 741 C C . LEU A 1 94 ? -2.201 3.951 -6.266 1 96.44 94 LEU A C 1
ATOM 743 O O . LEU A 1 94 ? -1.505 3 -6.629 1 96.44 94 LEU A O 1
ATOM 747 N N . TRP A 1 95 ? -2.979 3.93 -5.199 1 97.88 95 TRP A N 1
ATOM 748 C CA . TRP A 1 95 ? -2.861 2.828 -4.25 1 97.88 95 TRP A CA 1
ATOM 749 C C . TRP A 1 95 ? -4.066 1.896 -4.344 1 97.88 95 TRP A C 1
ATOM 751 O O . TRP A 1 95 ? -4.254 1.029 -3.488 1 97.88 95 TRP A O 1
ATOM 761 N N . HIS A 1 96 ? -4.945 2.18 -5.367 1 98.12 96 HIS A N 1
ATOM 762 C CA . HIS A 1 96 ? -6.043 1.296 -5.742 1 98.12 96 HIS A CA 1
ATOM 763 C C . HIS A 1 96 ? -7.066 1.178 -4.617 1 98.12 96 HIS A C 1
ATOM 765 O O . HIS A 1 96 ? -7.594 0.092 -4.363 1 98.12 96 HIS A O 1
ATOM 771 N N . ILE A 1 97 ? -7.285 2.191 -3.959 1 98.38 97 ILE A N 1
ATOM 772 C CA . ILE A 1 97 ? -8.297 2.211 -2.91 1 98.38 97 ILE A CA 1
ATOM 773 C C . ILE A 1 97 ? -9.625 2.715 -3.48 1 98.38 97 ILE A C 1
ATOM 775 O O . ILE A 1 97 ? -9.68 3.799 -4.066 1 98.38 97 ILE A O 1
ATOM 779 N N . ASP A 1 98 ? -10.594 1.979 -3.365 1 97.38 98 ASP A N 1
ATOM 780 C CA . ASP A 1 98 ? -11.922 2.328 -3.869 1 97.38 98 ASP A CA 1
ATOM 781 C C . ASP A 1 98 ? -12.844 2.766 -2.734 1 97.38 98 ASP A C 1
ATOM 783 O O . ASP A 1 98 ? -13.641 3.689 -2.898 1 97.38 98 ASP A O 1
ATOM 787 N N . ASP A 1 99 ? -12.789 2.094 -1.618 1 97.88 99 ASP A N 1
ATOM 788 C CA . ASP A 1 99 ? -13.562 2.357 -0.41 1 97.88 99 ASP A CA 1
ATOM 789 C C . ASP A 1 99 ? -12.656 2.428 0.818 1 97.88 99 ASP A C 1
ATOM 791 O O . ASP A 1 99 ? -12.086 1.418 1.233 1 97.88 99 ASP A O 1
ATOM 795 N N . PRO A 1 100 ? -12.547 3.594 1.432 1 97.75 100 PRO A N 1
ATOM 796 C CA . PRO A 1 100 ? -11.648 3.76 2.576 1 97.75 100 PRO A CA 1
ATOM 797 C C . PRO A 1 100 ? -11.977 2.809 3.725 1 97.75 100 PRO A C 1
ATOM 799 O O . PRO A 1 100 ? -11.094 2.469 4.52 1 97.75 100 PRO A O 1
ATOM 802 N N . SER A 1 101 ? -13.242 2.375 3.844 1 97 101 SER A N 1
ATOM 803 C CA . SER A 1 101 ? -13.641 1.506 4.949 1 97 101 SER A CA 1
ATOM 804 C C . SER A 1 101 ? -12.992 0.13 4.824 1 97 101 SER A C 1
ATOM 806 O O . SER A 1 101 ? -12.992 -0.649 5.781 1 97 101 SER A O 1
ATOM 808 N N . GLY A 1 102 ? -12.406 -0.146 3.695 1 98.25 102 GLY A N 1
ATOM 809 C CA . GLY A 1 102 ? -11.75 -1.427 3.502 1 98.25 102 GLY A CA 1
ATOM 810 C C . GLY A 1 102 ? -10.336 -1.463 4.066 1 98.25 102 GLY A C 1
ATOM 811 O O . GLY A 1 102 ? -9.695 -2.514 4.078 1 98.25 102 GLY A O 1
ATOM 812 N N . ILE A 1 103 ? -9.836 -0.336 4.5 1 98.5 103 ILE A N 1
ATOM 813 C CA . ILE A 1 103 ? -8.516 -0.237 5.105 1 98.5 103 ILE A CA 1
ATOM 814 C C . ILE A 1 103 ? -8.648 -0.108 6.621 1 98.5 103 ILE A C 1
ATOM 816 O O . ILE A 1 103 ? -9.391 0.744 7.117 1 98.5 103 ILE A O 1
ATOM 820 N N . LYS A 1 104 ? -7.984 -0.946 7.328 1 97.44 104 LYS A N 1
ATOM 821 C CA . LYS A 1 104 ? -7.992 -0.91 8.789 1 97.44 104 LYS A CA 1
ATOM 822 C C . LYS A 1 104 ? -6.844 -0.058 9.32 1 97.44 104 LYS A C 1
ATOM 824 O O . LYS A 1 104 ? -5.672 -0.404 9.148 1 97.44 104 LYS A O 1
ATOM 829 N N . LEU A 1 105 ? -7.176 0.933 10 1 98.25 105 LEU A N 1
ATOM 830 C CA . LEU A 1 105 ? -6.137 1.807 10.539 1 98.25 105 LEU A CA 1
ATOM 831 C C . LEU A 1 105 ? -5.535 1.214 11.812 1 98.25 105 LEU A C 1
ATOM 833 O O . LEU A 1 105 ? -6.254 0.651 12.641 1 98.25 105 LEU A O 1
ATOM 837 N N . GLY A 1 106 ? -4.238 1.228 11.898 1 98.19 106 GLY A N 1
ATOM 838 C CA . GLY A 1 106 ? -3.625 0.992 13.195 1 98.19 106 GLY A CA 1
ATOM 839 C C . GLY A 1 106 ? -4 2.035 14.227 1 98.19 106 GLY A C 1
ATOM 840 O O . GLY A 1 106 ? -4.555 3.082 13.891 1 98.19 106 GLY A O 1
ATOM 841 N N . ASP A 1 107 ? -3.633 1.854 15.422 1 98.06 107 ASP A N 1
ATOM 842 C CA . ASP A 1 107 ? -4.043 2.703 16.531 1 98.06 107 ASP A CA 1
ATOM 843 C C . ASP A 1 107 ? -3.525 4.129 16.359 1 98.06 107 ASP A C 1
ATOM 845 O O . ASP A 1 107 ? -4.266 5.094 16.578 1 98.06 107 ASP A O 1
ATOM 849 N N . ALA A 1 108 ? -2.275 4.281 15.992 1 98.56 108 ALA A N 1
ATOM 850 C CA . ALA A 1 108 ? -1.669 5.605 15.867 1 98.56 108 ALA A CA 1
ATOM 851 C C . ALA A 1 108 ? -2.381 6.441 14.812 1 98.56 108 ALA A C 1
ATOM 853 O O . ALA A 1 108 ? -2.693 7.613 15.047 1 98.56 108 ALA A O 1
ATOM 854 N N . CYS A 1 109 ? -2.65 5.855 13.688 1 98.5 109 CYS A N 1
ATOM 855 C CA . CYS A 1 109 ? -3.334 6.586 12.625 1 98.5 109 CYS A CA 1
ATOM 856 C C . CYS A 1 109 ? -4.777 6.887 13.016 1 98.5 109 CYS A C 1
ATOM 858 O O . CYS A 1 109 ? -5.277 7.98 12.758 1 98.5 109 CYS A O 1
ATOM 860 N N . GLN A 1 110 ? -5.43 5.941 13.664 1 98.56 110 GLN A N 1
ATOM 861 C CA . GLN A 1 110 ? -6.816 6.145 14.062 1 98.56 110 GLN A CA 1
ATOM 862 C C . GLN A 1 110 ? -6.938 7.297 15.055 1 98.56 110 GLN A C 1
ATOM 864 O O . GLN A 1 110 ? -7.82 8.148 14.922 1 98.56 110 GLN A O 1
ATOM 869 N N . THR A 1 111 ? -6.07 7.332 16.016 1 98.69 111 THR A N 1
ATOM 870 C CA . THR A 1 111 ? -6.141 8.398 17 1 98.69 111 THR A CA 1
ATOM 871 C C . THR A 1 111 ? -5.82 9.75 16.375 1 98.69 111 THR A C 1
ATOM 873 O O . THR A 1 111 ? -6.383 10.773 16.766 1 98.69 111 THR A O 1
ATOM 876 N N . TYR A 1 112 ? -4.965 9.758 15.414 1 98.69 112 TYR A N 1
ATOM 877 C CA . TYR A 1 112 ? -4.633 10.977 14.68 1 98.69 112 TYR A CA 1
ATOM 878 C C . TYR A 1 112 ? -5.848 11.508 13.93 1 98.69 112 TYR A C 1
ATOM 880 O O . TYR A 1 112 ? -6.18 12.688 14.023 1 98.69 112 TYR A O 1
ATOM 888 N N . VAL A 1 113 ? -6.523 10.609 13.234 1 98.38 113 VAL A N 1
ATOM 889 C CA . VAL A 1 113 ? -7.73 10.969 12.492 1 98.38 113 VAL A CA 1
ATOM 890 C C . VAL A 1 113 ? -8.789 11.492 13.461 1 98.38 113 VAL A C 1
ATOM 892 O O . VAL A 1 113 ? -9.445 12.5 13.18 1 98.38 113 VAL A O 1
ATOM 895 N N . ASP A 1 114 ? -8.906 10.812 14.57 1 98.56 114 ASP A N 1
ATOM 896 C CA . ASP A 1 114 ? -9.883 11.234 15.57 1 98.56 114 ASP A CA 1
ATOM 897 C C . ASP A 1 114 ? -9.57 12.641 16.094 1 98.56 114 ASP A C 1
ATOM 899 O O . ASP A 1 114 ? -10.477 13.445 16.312 1 98.56 114 ASP A O 1
ATOM 903 N N . PHE A 1 115 ? -8.344 12.922 16.297 1 98.75 115 PHE A N 1
ATOM 904 C CA . PHE A 1 115 ? -7.891 14.227 16.766 1 98.75 115 PHE A CA 1
ATOM 905 C C . PHE A 1 115 ? -8.281 15.32 15.766 1 98.75 115 PHE A C 1
ATOM 907 O O . PHE A 1 115 ? -8.867 16.328 16.156 1 98.75 115 PHE A O 1
ATOM 914 N N . VAL A 1 116 ? -8.039 15.078 14.477 1 98.25 116 VAL A N 1
ATOM 915 C CA . VAL A 1 116 ? -8.328 16.078 13.445 1 98.25 116 VAL A CA 1
ATOM 916 C C . VAL A 1 116 ? -9.836 16.281 13.336 1 98.25 116 VAL A C 1
ATOM 918 O O . VAL A 1 116 ? -10.312 17.406 13.242 1 98.25 116 VAL A O 1
ATOM 921 N N . ASP A 1 117 ? -10.562 15.195 13.43 1 98.06 117 ASP A N 1
ATOM 922 C CA . ASP A 1 117 ? -12.023 15.273 13.391 1 98.06 117 ASP A CA 1
ATOM 923 C C . ASP A 1 117 ? -12.562 16.094 14.555 1 98.06 117 ASP A C 1
ATOM 925 O O . ASP A 1 117 ? -13.43 16.953 14.367 1 98.06 117 ASP A O 1
ATOM 929 N N . LYS A 1 118 ? -12.031 15.766 15.688 1 98.12 118 LYS A N 1
ATOM 930 C CA . LYS A 1 118 ? -12.477 16.453 16.891 1 98.12 118 LYS A CA 1
ATOM 931 C C . LYS A 1 118 ? -12.219 17.969 16.781 1 98.12 118 LYS A C 1
ATOM 933 O O . LYS A 1 118 ? -13.086 18.766 17.125 1 98.12 118 LYS A O 1
ATOM 938 N N . GLU A 1 119 ? -11.047 18.344 16.312 1 97.75 119 GLU A N 1
ATOM 939 C CA . GLU A 1 119 ? -10.711 19.75 16.188 1 97.75 119 GLU A CA 1
ATOM 940 C C . GLU A 1 119 ? -11.594 20.453 15.156 1 97.75 119 GLU A C 1
ATOM 942 O O . GLU A 1 119 ? -11.969 21.609 15.328 1 97.75 119 GLU A O 1
ATOM 947 N N . ALA A 1 120 ? -11.961 19.75 14.102 1 97.5 120 ALA A N 1
ATOM 948 C CA . ALA A 1 120 ? -12.844 20.312 13.078 1 97.5 120 ALA A CA 1
ATOM 949 C C . ALA A 1 120 ? -14.242 20.547 13.633 1 97.5 120 ALA A C 1
ATOM 951 O O . ALA A 1 120 ? -14.898 21.531 13.273 1 97.5 120 ALA A O 1
ATOM 952 N N . ASP A 1 121 ? -14.672 19.734 14.547 1 94.88 121 ASP A N 1
ATOM 953 C CA . ASP A 1 121 ? -16.031 19.75 15.07 1 94.88 121 ASP A CA 1
ATOM 954 C C . ASP A 1 121 ? -16.156 20.734 16.234 1 94.88 121 ASP A C 1
ATOM 956 O O . ASP A 1 121 ? -17.188 21.391 16.391 1 94.88 121 ASP A O 1
ATOM 960 N N . GLU A 1 122 ? -15.086 20.812 17 1 90.75 122 GLU A N 1
ATOM 961 C CA . GLU A 1 122 ? -15.312 21.359 18.328 1 90.75 122 GLU A CA 1
ATOM 962 C C . GLU A 1 122 ? -14.633 22.719 18.5 1 90.75 122 GLU A C 1
ATOM 964 O O . GLU A 1 122 ? -14.93 23.453 19.438 1 90.75 122 GLU A O 1
ATOM 969 N N . THR A 1 123 ? -13.742 23.047 17.609 1 88.31 123 THR A N 1
ATOM 970 C CA . THR A 1 123 ? -12.992 24.266 17.859 1 88.31 123 THR A CA 1
ATOM 971 C C . THR A 1 123 ? -13.344 25.344 16.828 1 88.31 123 THR A C 1
ATOM 973 O O . THR A 1 123 ? -13.938 25.047 15.789 1 88.31 123 THR A O 1
ATOM 976 N N . GLU A 1 124 ? -12.977 26.578 17.266 1 92.94 124 GLU A N 1
ATOM 977 C CA . GLU A 1 124 ? -13.047 27.656 16.281 1 92.94 124 GLU A CA 1
ATOM 978 C C . GLU A 1 124 ? -12.141 27.391 15.086 1 92.94 124 GLU A C 1
ATOM 980 O O . GLU A 1 124 ? -11.109 26.719 15.227 1 92.94 124 GLU A O 1
ATOM 985 N N . THR A 1 125 ? -12.492 27.953 13.953 1 96 125 THR A N 1
ATOM 986 C CA . THR A 1 125 ? -11.828 27.656 12.688 1 96 125 THR A CA 1
ATOM 987 C C . THR A 1 125 ? -10.328 27.922 12.789 1 96 125 THR A C 1
ATOM 989 O O . THR A 1 125 ? -9.531 27.141 12.25 1 96 125 THR A O 1
ATOM 992 N N . ILE A 1 126 ? -9.961 28.969 13.492 1 96.81 126 ILE A N 1
ATOM 993 C CA . ILE A 1 126 ? -8.547 29.312 13.578 1 96.81 126 ILE A CA 1
ATOM 994 C C . ILE A 1 126 ? -7.797 28.203 14.32 1 96.81 126 ILE A C 1
ATOM 996 O O . ILE A 1 126 ? -6.668 27.859 13.961 1 96.81 126 ILE A O 1
ATOM 1000 N N . TYR A 1 127 ? -8.375 27.547 15.289 1 97.75 127 TYR A N 1
ATOM 1001 C CA . TYR A 1 127 ? -7.719 26.5 16.047 1 97.75 127 TYR A CA 1
ATOM 1002 C C . TYR A 1 127 ? -7.707 25.188 15.266 1 97.75 127 TYR A C 1
ATOM 1004 O O . TYR A 1 127 ? -6.789 24.375 15.406 1 97.75 127 TYR A O 1
ATOM 1012 N N . PHE A 1 128 ? -8.711 25.016 14.414 1 98.31 128 PHE A N 1
ATOM 1013 C CA . PHE A 1 128 ? -8.633 23.891 13.469 1 98.31 128 PHE A CA 1
ATOM 1014 C C . PHE A 1 128 ? -7.414 24.047 12.562 1 98.31 128 PHE A C 1
ATOM 1016 O O . PHE A 1 128 ? -6.672 23.078 12.359 1 98.31 128 PHE A O 1
ATOM 1023 N N . LEU A 1 129 ? -7.184 25.25 12.086 1 97.94 129 LEU A N 1
ATOM 1024 C CA . LEU A 1 129 ? -6.012 25.469 11.25 1 97.94 129 LEU A CA 1
ATOM 1025 C C . LEU A 1 129 ? -4.727 25.203 12.023 1 97.94 129 LEU A C 1
ATOM 1027 O O . LEU A 1 129 ? -3.771 24.656 11.469 1 97.94 129 LEU A O 1
ATOM 1031 N N . VAL A 1 130 ? -4.738 25.578 13.281 1 98.38 130 VAL A N 1
ATOM 1032 C CA . VAL A 1 130 ? -3.592 25.297 14.133 1 98.38 130 VAL A CA 1
ATOM 1033 C C . VAL A 1 130 ? -3.383 23.781 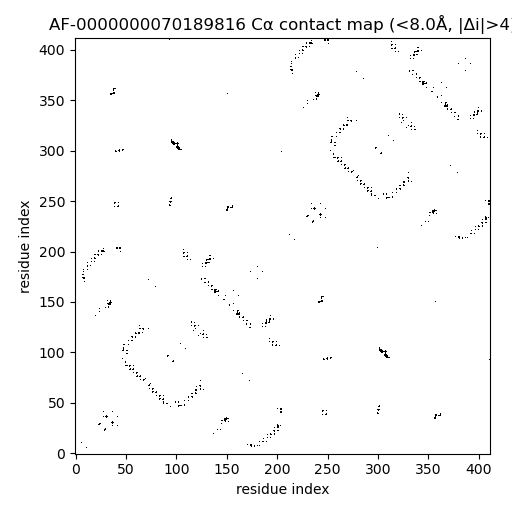14.234 1 98.38 130 VAL A C 1
ATOM 1035 O O . VAL A 1 130 ? -2.244 23.312 14.25 1 98.38 130 VAL A O 1
ATOM 1038 N N . SER A 1 131 ? -4.441 22.984 14.25 1 98.5 131 SER A N 1
ATOM 1039 C CA . SER A 1 131 ? -4.371 21.547 14.453 1 98.5 131 SER A CA 1
ATOM 1040 C C . SER A 1 131 ? -3.799 20.844 13.219 1 98.5 131 SER A C 1
ATOM 1042 O O . SER A 1 131 ? -3.166 19.797 13.336 1 98.5 131 SER A O 1
ATOM 1044 N N . ILE A 1 132 ? -3.961 21.391 12.008 1 97.62 132 ILE A N 1
ATOM 1045 C CA . ILE A 1 132 ? -3.488 20.688 10.812 1 97.62 132 ILE A CA 1
ATOM 1046 C C . ILE A 1 132 ? -2.156 21.281 10.359 1 97.62 132 ILE A C 1
ATOM 1048 O O . ILE A 1 132 ? -1.476 20.719 9.508 1 97.62 132 ILE A O 1
ATOM 1052 N N . ALA A 1 133 ? -1.671 22.375 10.938 1 97.5 133 ALA A N 1
ATOM 1053 C CA . ALA A 1 133 ? -0.438 23.078 10.57 1 97.5 133 ALA A CA 1
ATOM 1054 C C . ALA A 1 133 ? 0.779 22.172 10.789 1 97.5 133 ALA A C 1
ATOM 1056 O O . ALA A 1 133 ? 1.734 22.219 10.016 1 97.5 133 ALA A O 1
ATOM 1057 N N . PRO A 1 134 ? 0.774 21.328 11.852 1 97.69 134 PRO A N 1
ATOM 1058 C CA . PRO A 1 134 ? 1.929 20.453 12.062 1 97.69 134 PRO A CA 1
ATOM 1059 C C . PRO A 1 134 ? 2.221 19.547 10.859 1 97.69 134 PRO A C 1
ATOM 1061 O O . PRO A 1 134 ? 3.375 19.422 10.453 1 97.69 134 PRO A O 1
ATOM 1064 N N . CYS A 1 135 ? 1.23 18.953 10.258 1 95.94 135 CYS A N 1
ATOM 1065 C CA . CYS A 1 135 ? 1.442 18.109 9.094 1 95.94 135 CYS A CA 1
ATOM 1066 C C . CYS A 1 135 ? 2.029 18.906 7.934 1 95.94 135 CYS A C 1
ATOM 1068 O O . CYS A 1 135 ? 2.965 18.453 7.27 1 95.94 135 CYS A O 1
ATOM 1070 N N . LEU A 1 136 ? 1.612 20.125 7.734 1 95.25 136 LEU A N 1
ATOM 1071 C CA . LEU A 1 136 ? 2.062 20.953 6.629 1 95.25 136 LEU A CA 1
ATOM 1072 C C . LEU A 1 136 ? 3.504 21.406 6.84 1 95.25 136 LEU A C 1
ATOM 1074 O O . LEU A 1 136 ? 4.301 21.422 5.898 1 95.25 136 LEU A O 1
ATOM 1078 N N . LYS A 1 137 ? 3.842 21.734 8.008 1 97 137 LYS A N 1
ATOM 1079 C CA . LYS A 1 137 ? 5.16 22.297 8.297 1 97 137 LYS A CA 1
ATOM 1080 C C . LYS A 1 137 ? 6.184 21.188 8.539 1 97 137 LYS A C 1
ATOM 1082 O O . LYS A 1 137 ? 7.316 21.266 8.055 1 97 137 LYS A O 1
ATOM 1087 N N . LEU A 1 138 ? 5.809 20.172 9.281 1 97.88 138 LEU A N 1
ATOM 1088 C CA . LEU A 1 138 ? 6.754 19.141 9.68 1 97.88 138 LEU A CA 1
ATOM 1089 C C . LEU A 1 138 ? 7.305 18.406 8.461 1 97.88 138 LEU A C 1
ATOM 1091 O O . LEU A 1 138 ? 8.516 18.219 8.344 1 97.88 138 LEU A O 1
ATOM 1095 N N . TRP A 1 139 ? 6.465 18.031 7.547 1 95.88 139 TRP A N 1
ATOM 1096 C CA . TRP A 1 139 ? 6.91 17.281 6.379 1 95.88 139 TRP A CA 1
ATOM 1097 C C . TRP A 1 139 ? 7.891 18.094 5.547 1 95.88 139 TRP A C 1
ATOM 1099 O O . TRP A 1 139 ? 8.898 17.562 5.074 1 95.88 139 TRP A O 1
ATOM 1109 N N . SER A 1 140 ? 7.586 19.344 5.387 1 94.75 140 SER A N 1
ATOM 1110 C CA . SER A 1 140 ? 8.492 20.219 4.664 1 94.75 140 SER A CA 1
ATOM 1111 C C . SER A 1 140 ? 9.836 20.359 5.383 1 94.75 140 SER A C 1
ATOM 1113 O O . SER A 1 140 ? 10.891 20.312 4.75 1 94.75 140 SER A O 1
ATOM 1115 N N . TRP A 1 141 ? 9.781 20.531 6.652 1 96.94 141 TRP A N 1
ATOM 1116 C CA . TRP A 1 141 ? 11.008 20.641 7.438 1 96.94 141 TRP A CA 1
ATOM 1117 C C . TRP A 1 141 ? 11.812 19.344 7.367 1 96.94 141 TRP A C 1
ATOM 1119 O O . TRP A 1 141 ? 13.031 19.375 7.18 1 96.94 141 TRP A O 1
ATOM 1129 N N . LEU A 1 142 ? 11.172 18.188 7.504 1 97.56 142 LEU A N 1
ATOM 1130 C CA . LEU A 1 142 ? 11.859 16.906 7.379 1 97.56 142 LEU A CA 1
ATOM 1131 C C . LEU A 1 142 ? 12.586 16.812 6.047 1 97.56 142 LEU A C 1
ATOM 1133 O O . LEU A 1 142 ? 13.719 16.328 5.988 1 97.56 142 LEU A O 1
ATOM 1137 N N . GLY A 1 143 ? 11.906 17.281 4.984 1 95.69 143 GLY A N 1
ATOM 1138 C CA . GLY A 1 143 ? 12.531 17.281 3.674 1 95.69 143 GLY A CA 1
ATOM 1139 C C . GLY A 1 143 ? 13.867 18.016 3.648 1 95.69 143 GLY A C 1
ATOM 1140 O O . GLY A 1 143 ? 14.789 17.594 2.951 1 95.69 143 GLY A O 1
ATOM 1141 N N . THR A 1 144 ? 14.016 19.062 4.434 1 95.38 144 THR A N 1
ATOM 1142 C CA . THR A 1 144 ? 15.25 19.828 4.473 1 95.38 144 THR A CA 1
ATOM 1143 C C . THR A 1 144 ? 16.297 19.141 5.332 1 95.38 144 THR A C 1
ATOM 1145 O O . THR A 1 144 ? 17.484 19.469 5.254 1 95.38 144 THR A O 1
ATOM 1148 N N . GLN A 1 145 ? 15.82 18.188 6.141 1 96.81 145 GLN A N 1
ATOM 1149 C CA . GLN A 1 145 ? 16.734 17.578 7.098 1 96.81 145 GLN A CA 1
ATOM 1150 C C . GLN A 1 145 ? 17.359 16.312 6.516 1 96.81 145 GLN A C 1
ATOM 1152 O O . GLN A 1 145 ? 18.391 15.844 7 1 96.81 145 GLN A O 1
ATOM 1157 N N . ILE A 1 146 ? 16.75 15.672 5.516 1 96.06 146 ILE A N 1
ATOM 1158 C CA . ILE A 1 146 ? 17.125 14.305 5.195 1 96.06 146 ILE A CA 1
ATOM 1159 C C . ILE A 1 146 ? 17.969 14.281 3.92 1 96.06 146 ILE A C 1
ATOM 1161 O O . ILE A 1 146 ? 18.359 13.211 3.447 1 96.06 146 ILE A O 1
ATOM 1165 N N . GLY A 1 147 ? 18.344 15.336 3.344 1 91.75 147 GLY A N 1
ATOM 1166 C CA . GLY A 1 147 ? 19.234 15.398 2.195 1 91.75 147 GLY A CA 1
ATOM 1167 C C . GLY A 1 147 ? 18.516 15.203 0.873 1 91.75 147 GLY A C 1
ATOM 1168 O O . GLY A 1 147 ? 17.297 15.406 0.784 1 91.75 147 GLY A O 1
ATOM 1169 N N . THR A 1 148 ? 19.312 14.82 -0.194 1 89.06 148 THR A N 1
ATOM 1170 C CA . THR A 1 148 ? 18.719 14.859 -1.527 1 89.06 148 THR A CA 1
ATOM 1171 C C . THR A 1 148 ? 18.812 13.492 -2.197 1 89.06 148 THR A C 1
ATOM 1173 O O . THR A 1 148 ? 18.297 13.289 -3.291 1 89.06 148 THR A O 1
ATOM 1176 N N . LYS A 1 149 ? 19.469 12.578 -1.604 1 93.38 149 LYS A N 1
ATOM 1177 C CA . LYS A 1 149 ? 19.594 11.242 -2.176 1 93.38 149 LYS A CA 1
ATOM 1178 C C . LYS A 1 149 ? 19 10.188 -1.255 1 93.38 149 LYS A C 1
ATOM 1180 O O . LYS A 1 149 ? 19.484 9.961 -0.146 1 93.38 149 LYS A O 1
ATOM 1185 N N . HIS A 1 150 ? 17.938 9.531 -1.722 1 95.38 150 HIS A N 1
ATOM 1186 C CA . HIS A 1 150 ? 17.203 8.586 -0.885 1 95.38 150 HIS A CA 1
ATOM 1187 C C . HIS A 1 150 ? 17 7.258 -1.604 1 95.38 150 HIS A C 1
ATOM 1189 O O . HIS A 1 150 ? 16.094 6.492 -1.26 1 95.38 150 HIS A O 1
ATOM 1195 N N . GLY A 1 151 ? 17.766 7 -2.709 1 94.62 151 GLY A N 1
ATOM 1196 C CA . GLY A 1 151 ? 17.578 5.773 -3.469 1 94.62 151 GLY A CA 1
ATOM 1197 C C . GLY A 1 151 ? 16.203 5.656 -4.098 1 94.62 151 GLY A C 1
ATOM 1198 O O . GLY A 1 151 ? 15.758 6.57 -4.789 1 94.62 151 GLY A O 1
ATOM 1199 N N . ALA A 1 152 ? 15.539 4.582 -3.824 1 94.94 152 ALA A N 1
ATOM 1200 C CA . ALA A 1 152 ? 14.234 4.328 -4.418 1 94.94 152 ALA A CA 1
ATOM 1201 C C . ALA A 1 152 ? 13.203 5.359 -3.953 1 94.94 152 ALA A C 1
ATOM 1203 O O . ALA A 1 152 ? 12.164 5.539 -4.59 1 94.94 152 ALA A O 1
ATOM 1204 N N . TYR A 1 153 ? 13.43 6.105 -2.871 1 97.12 153 TYR A N 1
ATOM 1205 C CA . TYR A 1 153 ? 12.438 6.977 -2.25 1 97.12 153 TYR A CA 1
ATOM 1206 C C . TYR A 1 153 ? 12.594 8.414 -2.736 1 97.12 153 TYR A C 1
ATOM 1208 O O . TYR A 1 153 ? 11.875 9.305 -2.291 1 97.12 153 TYR A O 1
ATOM 1216 N N . ASP A 1 154 ? 13.492 8.703 -3.693 1 95.62 154 ASP A N 1
ATOM 1217 C CA . ASP A 1 154 ? 13.789 10.055 -4.156 1 95.62 154 ASP A CA 1
ATOM 1218 C C . ASP A 1 154 ? 12.523 10.75 -4.652 1 95.62 154 ASP A C 1
ATOM 1220 O O . ASP A 1 154 ? 12.211 11.867 -4.223 1 95.62 154 ASP A O 1
ATOM 1224 N N . GLN A 1 155 ? 11.844 10.047 -5.477 1 94.06 155 GLN A N 1
ATOM 1225 C CA . GLN A 1 155 ? 10.656 10.672 -6.059 1 94.06 155 GLN A CA 1
ATOM 1226 C C . GLN A 1 155 ? 9.586 10.922 -4.996 1 94.06 155 GLN A C 1
ATOM 1228 O O . GLN A 1 155 ? 8.93 11.961 -5 1 94.06 155 GLN A O 1
ATOM 1233 N N . TRP A 1 156 ? 9.406 9.961 -4.082 1 95.75 156 TRP A N 1
ATOM 1234 C CA . TRP A 1 156 ? 8.391 10.102 -3.045 1 95.75 156 TRP A CA 1
ATOM 1235 C C . TRP A 1 156 ? 8.719 11.266 -2.113 1 95.75 156 TRP A C 1
ATOM 1237 O O . TRP A 1 156 ? 7.836 12.023 -1.721 1 95.75 156 TRP A O 1
ATOM 1247 N N . VAL A 1 157 ? 9.961 11.406 -1.809 1 96 157 VAL A N 1
ATOM 1248 C CA . VAL A 1 157 ? 10.391 12.508 -0.96 1 96 157 VAL A CA 1
ATOM 1249 C C . VAL A 1 157 ? 10.133 13.836 -1.672 1 96 157 VAL A C 1
ATOM 1251 O O . VAL A 1 157 ? 9.602 14.773 -1.076 1 96 157 VAL A O 1
ATOM 1254 N N . THR A 1 158 ? 10.453 13.891 -2.949 1 93.19 158 THR A N 1
ATOM 1255 C CA . THR A 1 158 ? 10.242 15.102 -3.738 1 93.19 158 THR A CA 1
ATOM 1256 C C . THR A 1 158 ? 8.766 15.484 -3.764 1 93.19 158 THR A C 1
ATOM 1258 O O . THR A 1 158 ? 8.422 16.656 -3.652 1 93.19 158 THR A O 1
ATOM 1261 N N . ASP A 1 159 ? 7.922 14.516 -3.75 1 91.69 159 ASP A N 1
ATOM 1262 C CA . ASP A 1 159 ? 6.492 14.75 -3.916 1 91.69 159 ASP A CA 1
ATOM 1263 C C . ASP A 1 159 ? 5.836 15.109 -2.584 1 91.69 159 ASP A C 1
ATOM 1265 O O . ASP A 1 159 ? 4.809 15.789 -2.555 1 91.69 159 ASP A O 1
ATOM 1269 N N . ASN A 1 160 ? 6.434 14.672 -1.474 1 92.75 160 ASN A N 1
ATOM 1270 C CA . ASN A 1 160 ? 5.66 14.703 -0.237 1 92.75 160 ASN A CA 1
ATOM 1271 C C . ASN A 1 160 ? 6.328 15.586 0.817 1 92.75 160 ASN A C 1
ATOM 1273 O O . ASN A 1 160 ? 5.688 15.992 1.788 1 92.75 160 ASN A O 1
ATOM 1277 N N . PHE A 1 161 ? 7.57 15.859 0.648 1 90.81 161 PHE A N 1
ATOM 1278 C CA . PHE A 1 161 ? 8.289 16.562 1.701 1 90.81 161 PHE A CA 1
ATOM 1279 C C . PHE A 1 161 ? 8.609 17.984 1.275 1 90.81 161 PHE A C 1
ATOM 1281 O O . PHE A 1 161 ? 9.398 18.672 1.926 1 90.81 161 PHE A O 1
ATOM 1288 N N . ALA A 1 162 ? 7.879 18.359 0.129 1 83.06 162 ALA A N 1
ATOM 1289 C CA . ALA A 1 162 ? 8.102 19.734 -0.33 1 83.06 162 ALA A CA 1
ATOM 1290 C C . ALA A 1 162 ? 7.109 20.688 0.304 1 83.06 162 ALA A C 1
ATOM 1292 O O . ALA A 1 162 ? 6.012 20.297 0.703 1 83.06 162 ALA A O 1
ATOM 1293 N N . GLY A 1 163 ? 7.473 21.797 0.68 1 77.44 163 GLY A N 1
ATOM 1294 C CA . GLY A 1 163 ? 6.566 22.828 1.157 1 77.44 163 GLY A CA 1
ATOM 1295 C C . GLY A 1 163 ? 5.598 23.312 0.092 1 77.44 163 GLY A C 1
ATOM 1296 O O . GLY A 1 163 ? 5.535 22.75 -1 1 77.44 163 GLY A O 1
ATOM 1297 N N . GLY A 1 164 ? 4.527 24.031 0.476 1 80.19 164 GLY A N 1
ATOM 1298 C CA . GLY A 1 164 ? 3.596 24.547 -0.514 1 80.19 164 GLY A CA 1
ATOM 1299 C C . GLY A 1 164 ? 2.883 25.812 -0.064 1 80.19 164 GLY A C 1
ATOM 1300 O O . GLY A 1 164 ? 3.146 26.328 1.026 1 80.19 164 GLY A O 1
ATOM 1301 N N . SER A 1 165 ? 2.092 26.219 -0.953 1 86.69 165 SER A N 1
ATOM 1302 C CA . SER A 1 165 ? 1.372 27.484 -0.767 1 86.69 165 SER A CA 1
ATOM 1303 C C . SER A 1 165 ? 0.359 27.375 0.368 1 86.69 165 SER A C 1
ATOM 1305 O O . SER A 1 165 ? 0.062 28.359 1.038 1 86.69 165 SER A O 1
ATOM 1307 N N . THR A 1 166 ? -0.073 26.156 0.649 1 92.81 166 THR A N 1
ATOM 1308 C CA . THR A 1 166 ? -1.066 25.969 1.702 1 92.81 166 THR A CA 1
ATOM 1309 C C . THR A 1 166 ? -0.484 26.344 3.064 1 92.81 166 THR A C 1
ATOM 1311 O O . THR A 1 166 ? -1.127 27.031 3.854 1 92.81 166 THR A O 1
ATOM 1314 N N . LEU A 1 167 ? 0.708 25.953 3.301 1 93.69 167 LEU A N 1
ATOM 1315 C CA . LEU A 1 167 ? 1.36 26.25 4.57 1 93.69 167 LEU A CA 1
ATOM 1316 C C . LEU A 1 167 ? 1.495 27.766 4.77 1 93.69 167 LEU A C 1
ATOM 1318 O O . LEU A 1 167 ? 1.202 28.281 5.848 1 93.69 167 LEU A O 1
ATOM 1322 N N . LYS A 1 168 ? 1.889 28.422 3.717 1 94.25 168 LYS A N 1
ATOM 1323 C CA . LYS A 1 168 ? 2.066 29.875 3.799 1 94.25 168 LYS A CA 1
ATOM 1324 C C . LYS A 1 168 ? 0.763 30.562 4.184 1 94.25 168 LYS A C 1
ATOM 1326 O O . LYS A 1 168 ? 0.757 31.469 5.027 1 94.25 168 LYS A O 1
ATOM 1331 N N . SER A 1 169 ? -0.281 30.172 3.559 1 95.75 169 SER A N 1
ATOM 1332 C CA . SER A 1 169 ? -1.584 30.75 3.855 1 95.75 169 SER A CA 1
ATOM 1333 C C . SER A 1 169 ? -1.996 30.484 5.297 1 95.75 169 SER A C 1
ATOM 1335 O O . SER A 1 169 ? -2.459 31.391 5.996 1 95.75 169 SER A O 1
ATOM 1337 N N . VAL A 1 170 ? -1.819 29.234 5.746 1 96.62 170 VAL A N 1
ATOM 1338 C CA . VAL A 1 170 ? -2.211 28.844 7.098 1 96.62 170 VAL A CA 1
ATOM 1339 C C . VAL A 1 170 ? -1.406 29.641 8.117 1 96.62 170 VAL A C 1
ATOM 1341 O O . VAL A 1 170 ? -1.966 30.172 9.086 1 96.62 170 VAL A O 1
ATOM 1344 N N . ILE A 1 171 ? -0.127 29.812 7.855 1 96.56 171 ILE A N 1
ATOM 1345 C CA . ILE A 1 171 ? 0.731 30.609 8.719 1 96.56 171 ILE A CA 1
ATOM 1346 C C . ILE A 1 171 ? 0.22 32.062 8.766 1 96.56 171 ILE A C 1
ATOM 1348 O O . ILE A 1 171 ? 0.126 32.656 9.844 1 96.56 171 ILE A O 1
ATOM 1352 N N . GLY A 1 172 ? -0.121 32.562 7.602 1 96.31 172 GLY A N 1
ATOM 1353 C CA . GLY A 1 172 ? -0.654 33.938 7.531 1 96.31 172 GLY A CA 1
ATOM 1354 C C . GLY A 1 172 ? -1.892 34.125 8.383 1 96.31 172 GLY A C 1
ATOM 1355 O O . GLY A 1 172 ? -1.988 35.094 9.125 1 96.31 172 GLY A O 1
ATOM 1356 N N . PHE A 1 173 ? -2.826 33.188 8.328 1 96.44 173 PHE A N 1
ATOM 1357 C CA . PHE A 1 173 ? -4.066 33.281 9.094 1 96.44 173 PHE A CA 1
ATOM 1358 C C . PHE A 1 173 ? -3.789 33.219 10.594 1 96.44 173 PHE A C 1
ATOM 1360 O O . PHE A 1 173 ? -4.383 33.969 11.367 1 96.44 173 PHE A O 1
ATOM 1367 N N . ILE A 1 174 ? -2.904 32.344 11 1 97.5 174 ILE A N 1
ATOM 1368 C CA . ILE A 1 174 ? -2.566 32.188 12.414 1 97.5 174 ILE A CA 1
ATOM 1369 C C . ILE A 1 174 ? -1.893 33.469 12.922 1 97.5 174 ILE A C 1
ATOM 1371 O O . ILE A 1 174 ? -2.258 33.969 13.984 1 97.5 174 ILE A O 1
ATOM 1375 N N . ASP A 1 175 ? -1.039 34.031 12.125 1 97.44 175 ASP A N 1
ATOM 1376 C CA . ASP A 1 175 ? -0.278 35.188 12.547 1 97.44 175 ASP A CA 1
ATOM 1377 C C . ASP A 1 175 ? -1.148 36.469 12.531 1 97.44 175 ASP A C 1
ATOM 1379 O O . ASP A 1 175 ? -0.944 37.375 13.328 1 97.44 175 ASP A O 1
ATOM 1383 N N . GLU A 1 176 ? -2.096 36.5 11.703 1 95.88 176 GLU A N 1
ATOM 1384 C CA . GLU A 1 176 ? -2.98 37.656 11.586 1 95.88 176 GLU A CA 1
ATOM 1385 C C . GLU A 1 176 ? -3.854 37.812 12.828 1 95.88 176 GLU A C 1
ATOM 1387 O O . GLU A 1 176 ? -4.434 38.875 13.062 1 95.88 176 GLU A O 1
ATOM 1392 N N . GLN A 1 177 ? -3.994 36.781 13.617 1 94 177 GLN A N 1
ATOM 1393 C CA . GLN A 1 177 ? -4.793 36.844 14.836 1 94 177 GLN A CA 1
ATOM 1394 C C . GLN A 1 177 ? -4.145 37.75 15.867 1 94 177 GLN A C 1
ATOM 1396 O O . GLN A 1 177 ? -4.812 38.25 16.781 1 94 177 GLN A O 1
ATOM 1401 N N . LYS A 1 178 ? -2.895 37.938 15.703 1 94 178 LYS A N 1
ATOM 1402 C CA . LYS A 1 178 ? -2.133 38.781 16.625 1 94 178 LYS A CA 1
ATOM 1403 C C . LYS A 1 178 ? -2.473 38.438 18.078 1 94 178 LYS A C 1
ATOM 1405 O O . LYS A 1 178 ? -2.359 37.312 18.5 1 94 178 LYS A O 1
ATOM 1410 N N . ASP A 1 179 ? -2.971 39.344 18.797 1 91.88 179 ASP A N 1
ATOM 1411 C CA . ASP A 1 179 ? -3.193 39.156 20.219 1 91.88 179 ASP A CA 1
ATOM 1412 C C . ASP A 1 179 ? -4.527 38.469 20.484 1 91.88 179 ASP A C 1
ATOM 1414 O O . ASP A 1 179 ? -4.824 38.125 21.625 1 91.88 179 ASP A O 1
ATOM 1418 N N . GLN A 1 180 ? -5.23 38.125 19.5 1 93.62 180 GLN A N 1
ATOM 1419 C CA . GLN A 1 180 ? -6.531 37.5 19.672 1 93.62 180 GLN A CA 1
ATOM 1420 C C . GLN A 1 180 ? -6.383 36 19.797 1 93.62 180 GLN A C 1
ATOM 1422 O O . GLN A 1 180 ? -7.305 35.312 20.266 1 93.62 180 GLN A O 1
ATOM 1427 N N . LEU A 1 181 ? -5.246 35.469 19.359 1 96 181 LEU A N 1
ATOM 1428 C CA . LEU A 1 181 ? -5.004 34.062 19.5 1 96 181 LEU A CA 1
ATOM 1429 C C . LEU A 1 181 ? -4.59 33.719 20.922 1 96 181 LEU A C 1
ATOM 1431 O O . LEU A 1 181 ? -3.66 34.312 21.469 1 96 181 LEU A O 1
ATOM 1435 N N . ASP A 1 182 ? -5.297 32.812 21.594 1 97.12 182 ASP A N 1
ATOM 1436 C CA . ASP A 1 182 ? -4.832 32.25 22.844 1 97.12 182 ASP A CA 1
ATOM 1437 C C . ASP A 1 182 ? -3.648 31.312 22.625 1 97.12 182 ASP A C 1
ATOM 1439 O O . ASP A 1 182 ? -3.832 30.141 22.266 1 97.12 182 ASP A O 1
ATOM 1443 N N . ARG A 1 183 ? -2.529 31.734 22.828 1 96.88 183 ARG A N 1
ATOM 1444 C CA . ARG A 1 183 ? -1.302 31.016 22.5 1 96.88 183 ARG A CA 1
ATOM 1445 C C . ARG A 1 183 ? -1.192 29.719 23.312 1 96.88 183 ARG A C 1
ATOM 1447 O O . ARG A 1 183 ? -0.644 28.734 22.844 1 96.88 183 ARG A O 1
ATOM 1454 N N . VAL A 1 184 ? -1.651 29.719 24.531 1 97.5 184 VAL A N 1
ATOM 1455 C CA . VAL A 1 184 ? -1.586 28.531 25.375 1 97.5 184 VAL A CA 1
ATOM 1456 C C . VAL A 1 184 ? -2.449 27.422 24.781 1 97.5 184 VAL A C 1
ATOM 1458 O O . VAL A 1 184 ? -1.995 26.281 24.641 1 97.5 184 VAL A O 1
ATOM 1461 N N . LYS A 1 185 ? -3.627 27.797 24.391 1 97.88 185 LYS A N 1
ATOM 1462 C CA . LYS A 1 185 ? -4.535 26.859 23.766 1 97.88 185 LYS A CA 1
ATOM 1463 C C . LYS A 1 185 ? -3.982 26.375 22.422 1 97.88 185 LYS A C 1
ATOM 1465 O O . LYS A 1 185 ? -3.992 25.188 22.125 1 97.88 185 LYS A O 1
ATOM 1470 N N . ALA A 1 186 ? -3.484 27.312 21.656 1 98.38 186 ALA A N 1
ATOM 1471 C CA . ALA A 1 186 ? -2.939 27 20.344 1 98.38 186 ALA A CA 1
ATOM 1472 C C . ALA A 1 186 ? -1.741 26.062 20.453 1 98.38 186 ALA A C 1
ATOM 1474 O O . ALA A 1 186 ? -1.612 25.109 19.672 1 98.38 186 ALA A O 1
ATOM 1475 N N . LEU A 1 187 ? -0.885 26.344 21.438 1 98.5 187 LEU A N 1
ATOM 1476 C CA . LEU A 1 187 ? 0.303 25.516 21.609 1 98.5 187 LEU A CA 1
ATOM 1477 C C . LEU A 1 187 ? -0.081 24.078 22 1 98.5 187 LEU A C 1
ATOM 1479 O O . LEU A 1 187 ? 0.523 23.125 21.516 1 98.5 187 LEU A O 1
ATOM 1483 N N . ALA A 1 188 ? -1.016 23.953 22.828 1 98.5 188 ALA A N 1
ATOM 1484 C CA . ALA A 1 188 ? -1.471 22.625 23.219 1 98.5 188 ALA A CA 1
ATOM 1485 C C . ALA A 1 188 ? -1.963 21.844 22.016 1 98.5 188 ALA A C 1
ATOM 1487 O O . ALA A 1 188 ? -1.605 20.672 21.844 1 98.5 188 ALA A O 1
ATOM 1488 N N . ILE A 1 189 ? -2.754 22.453 21.141 1 98.62 189 ILE A N 1
ATOM 1489 C CA . ILE A 1 189 ? -3.305 21.828 19.953 1 98.62 189 ILE A CA 1
ATOM 1490 C C . ILE A 1 189 ? -2.178 21.484 18.984 1 98.62 189 ILE A C 1
ATOM 1492 O O . ILE A 1 189 ? -2.131 20.391 18.422 1 98.62 189 ILE A O 1
ATOM 1496 N N . PHE A 1 190 ? -1.281 22.453 18.797 1 98.75 190 PHE A N 1
ATOM 1497 C CA . PHE A 1 190 ? -0.146 22.266 17.891 1 98.75 190 PHE A CA 1
ATOM 1498 C C . PHE A 1 190 ? 0.733 21.125 18.375 1 98.75 190 PHE A C 1
ATOM 1500 O O . PHE A 1 190 ? 1.149 20.281 17.562 1 98.75 190 PHE A O 1
ATOM 1507 N N . LYS A 1 191 ? 0.99 21.094 19.656 1 98.62 191 LYS A N 1
ATOM 1508 C CA . LYS A 1 191 ? 1.798 20.031 20.25 1 98.62 191 LYS A CA 1
ATOM 1509 C C . LYS A 1 191 ? 1.125 18.672 20.078 1 98.62 191 LYS A C 1
ATOM 1511 O O . LYS A 1 191 ? 1.793 17.672 19.797 1 98.62 191 LYS A O 1
ATOM 1516 N N . ASP A 1 192 ? -0.171 18.609 20.266 1 98.5 192 ASP A N 1
ATOM 1517 C CA . ASP A 1 192 ? -0.912 17.375 20.016 1 98.5 192 ASP A CA 1
ATOM 1518 C C . ASP A 1 192 ? -0.755 16.906 18.578 1 98.5 192 ASP A C 1
ATOM 1520 O O . ASP A 1 192 ? -0.497 15.734 18.312 1 98.5 192 ASP A O 1
ATOM 1524 N N . GLY A 1 193 ? -0.926 17.859 17.609 1 98.62 193 GLY A N 1
ATOM 1525 C CA . GLY A 1 193 ? -0.724 17.531 16.219 1 98.62 193 GLY A CA 1
ATOM 1526 C C . GLY A 1 193 ? 0.653 16.969 15.922 1 98.62 193 GLY A C 1
ATOM 1527 O O . GLY A 1 193 ? 0.781 15.938 15.25 1 98.62 193 GLY A O 1
ATOM 1528 N N . MET A 1 194 ? 1.657 17.609 16.531 1 98.69 194 MET A N 1
ATOM 1529 C CA . MET A 1 194 ? 3.033 17.156 16.375 1 98.69 194 MET A CA 1
ATOM 1530 C C . MET A 1 194 ? 3.217 15.766 16.984 1 98.69 194 MET A C 1
ATOM 1532 O O . MET A 1 194 ? 3.914 14.93 16.406 1 98.69 194 MET A O 1
ATOM 1536 N N . GLY A 1 195 ? 2.629 15.586 18.094 1 98.56 195 GLY A N 1
ATOM 1537 C CA . GLY A 1 195 ? 2.693 14.289 18.734 1 98.56 195 GLY A CA 1
ATOM 1538 C C . GLY A 1 195 ? 2.082 13.172 17.906 1 98.56 195 GLY A C 1
ATOM 1539 O O . GLY A 1 195 ? 2.629 12.07 17.844 1 98.56 195 GLY A O 1
ATOM 1540 N N . HIS A 1 196 ? 0.938 13.43 17.297 1 98.69 196 HIS A N 1
ATOM 1541 C CA . HIS A 1 196 ? 0.291 12.445 16.438 1 98.69 196 HIS A CA 1
ATOM 1542 C C . HIS A 1 196 ? 1.146 12.125 15.219 1 98.69 196 HIS A C 1
ATOM 1544 O O . HIS A 1 196 ? 1.232 10.977 14.797 1 98.69 196 HIS A O 1
ATOM 1550 N N . GLU A 1 197 ? 1.801 13.172 14.688 1 98.44 197 GLU A N 1
ATOM 1551 C CA . GLU A 1 197 ? 2.721 12.938 13.578 1 98.44 197 GLU A CA 1
ATOM 1552 C C . GLU A 1 197 ? 3.826 11.961 13.984 1 98.44 197 GLU A C 1
ATOM 1554 O O . GLU A 1 197 ? 4.074 10.977 13.289 1 98.44 197 GLU A O 1
ATOM 1559 N N . TYR A 1 198 ? 4.457 12.266 15.102 1 98.5 198 TYR A N 1
ATOM 1560 C CA . TYR A 1 198 ? 5.527 11.414 15.609 1 98.5 198 TYR A CA 1
ATOM 1561 C C . TYR A 1 198 ? 5.035 9.984 15.812 1 98.5 198 TYR A C 1
ATOM 1563 O O . TYR A 1 198 ? 5.664 9.031 15.344 1 98.5 198 TYR A O 1
ATOM 1571 N N . LYS A 1 199 ? 3.926 9.852 16.469 1 98.5 199 LYS A N 1
ATOM 1572 C CA . LYS A 1 199 ? 3.395 8.523 16.781 1 98.5 199 LYS A CA 1
ATOM 1573 C C . LYS A 1 199 ? 3.059 7.758 15.5 1 98.5 199 LYS A C 1
ATOM 1575 O O . LYS A 1 199 ? 3.256 6.543 15.43 1 98.5 199 LYS A O 1
ATOM 1580 N N . PHE A 1 200 ? 2.561 8.445 14.516 1 98.62 200 PHE A N 1
ATOM 1581 C CA . PHE A 1 200 ? 2.221 7.793 13.25 1 98.62 200 PHE A CA 1
ATOM 1582 C C . PHE A 1 200 ? 3.475 7.301 12.539 1 98.62 200 PHE A C 1
ATOM 1584 O O . PHE A 1 200 ? 3.574 6.125 12.188 1 98.62 200 PHE A O 1
ATOM 1591 N N . PHE A 1 201 ? 4.516 8.156 12.453 1 98.44 201 PHE A N 1
ATOM 1592 C CA . PHE A 1 201 ? 5.785 7.727 11.875 1 98.44 201 PHE A CA 1
ATOM 1593 C C . PHE A 1 201 ? 6.348 6.531 12.633 1 98.44 201 PHE A C 1
ATOM 1595 O O . PHE A 1 201 ? 6.832 5.574 12.023 1 98.44 201 PHE A O 1
ATOM 1602 N N . ASN A 1 202 ? 6.254 6.57 13.898 1 98.19 202 ASN A N 1
ATOM 1603 C CA . ASN A 1 202 ? 6.871 5.566 14.758 1 98.19 202 ASN A CA 1
ATOM 1604 C C . ASN A 1 202 ? 6.129 4.238 14.695 1 98.19 202 ASN A C 1
ATOM 1606 O O . ASN A 1 202 ? 6.68 3.193 15.055 1 98.19 202 ASN A O 1
ATOM 1610 N N . SER A 1 203 ? 4.902 4.301 14.227 1 98 203 SER A N 1
ATOM 1611 C CA . SER A 1 203 ? 4.066 3.105 14.203 1 98 203 SER A CA 1
ATOM 1612 C C . SER A 1 203 ? 4.367 2.244 12.984 1 98 203 SER A C 1
ATOM 1614 O O . SER A 1 203 ? 3.945 1.087 12.914 1 98 203 SER A O 1
ATOM 1616 N N . ALA A 1 204 ? 5.133 2.795 12.062 1 95.88 204 ALA A N 1
ATOM 1617 C CA . ALA A 1 204 ? 5.367 2.064 10.82 1 95.88 204 ALA A CA 1
ATOM 1618 C C . ALA A 1 204 ? 6 0.703 11.094 1 95.88 204 ALA A C 1
ATOM 1620 O O . ALA A 1 204 ? 7.004 0.609 11.797 1 95.88 204 ALA A O 1
ATOM 1621 N N . GLY A 1 205 ? 5.473 -0.367 10.547 1 86.06 205 GLY A N 1
ATOM 1622 C CA . GLY A 1 205 ? 6.012 -1.711 10.68 1 86.06 205 GLY A CA 1
ATOM 1623 C C . GLY A 1 205 ? 5.57 -2.41 11.953 1 86.06 205 GLY A C 1
ATOM 1624 O O . GLY A 1 205 ? 6.047 -3.502 12.258 1 86.06 205 GLY A O 1
ATOM 1625 N N . LYS A 1 206 ? 4.668 -1.665 12.773 1 83.19 206 LYS A N 1
ATOM 1626 C CA . LYS A 1 206 ? 4.223 -2.238 14.039 1 83.19 206 LYS A CA 1
ATOM 1627 C C . LYS A 1 206 ? 2.773 -2.701 13.953 1 83.19 206 LYS A C 1
ATOM 1629 O O . LYS A 1 206 ? 1.995 -2.184 13.148 1 83.19 206 LYS A O 1
ATOM 1634 N N . MET B 1 1 ? 2.973 -43.438 -33.531 1 28.72 1 MET B N 1
ATOM 1635 C CA . MET B 1 1 ? 4.121 -43.375 -32.625 1 28.72 1 MET B CA 1
ATOM 1636 C C . MET B 1 1 ? 4.086 -42.094 -31.766 1 28.72 1 MET B C 1
ATOM 1638 O O . MET B 1 1 ? 4.23 -41 -32.281 1 28.72 1 MET B O 1
ATOM 1642 N N . THR B 1 2 ? 3.064 -41.906 -30.938 1 33.47 2 THR B N 1
ATOM 1643 C CA . THR B 1 2 ? 2.592 -40.75 -30.156 1 33.47 2 THR B CA 1
ATOM 1644 C C . THR B 1 2 ? 3.75 -40.094 -29.422 1 33.47 2 THR B C 1
ATOM 1646 O O . THR B 1 2 ? 4.547 -40.75 -28.766 1 33.47 2 THR B O 1
ATOM 1649 N N . SER B 1 3 ? 4.363 -39.062 -30.031 1 34.97 3 SER B N 1
ATOM 1650 C CA . SE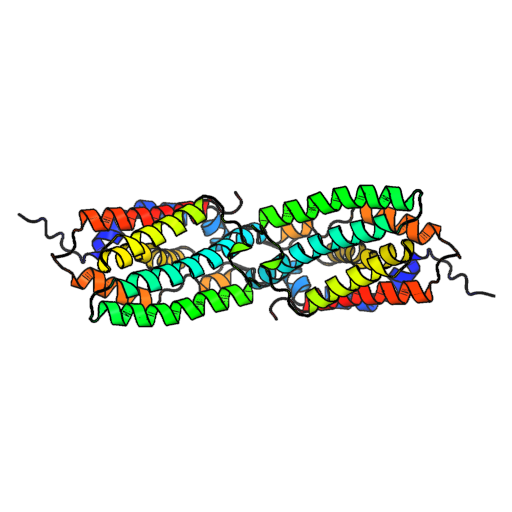R B 1 3 ? 5.598 -38.438 -29.609 1 34.97 3 SER B CA 1
ATOM 1651 C C . SER B 1 3 ? 5.66 -38.281 -28.094 1 34.97 3 SER B C 1
ATOM 1653 O O . SER B 1 3 ? 4.828 -37.594 -27.5 1 34.97 3 SER B O 1
ATOM 1655 N N . THR B 1 4 ? 5.77 -39.312 -27.203 1 43.06 4 THR B N 1
ATOM 1656 C CA . THR B 1 4 ? 6.184 -39.5 -25.828 1 43.06 4 THR B CA 1
ATOM 1657 C C . THR B 1 4 ? 7.238 -38.5 -25.438 1 43.06 4 THR B C 1
ATOM 1659 O O . THR B 1 4 ? 8.43 -38.688 -25.688 1 43.06 4 THR B O 1
ATOM 1662 N N . GLY B 1 5 ? 7.238 -37.312 -25.906 1 48.66 5 GLY B N 1
ATOM 1663 C CA . GLY B 1 5 ? 8.32 -36.375 -25.609 1 48.66 5 GLY B CA 1
ATOM 1664 C C . GLY B 1 5 ? 8.945 -36.625 -24.25 1 48.66 5 GLY B C 1
ATOM 1665 O O . GLY B 1 5 ? 8.289 -37.125 -23.328 1 48.66 5 GLY B O 1
ATOM 1666 N N . LYS B 1 6 ? 10.297 -37.031 -24.062 1 61.91 6 LYS B N 1
ATOM 1667 C CA . LYS B 1 6 ? 11.266 -37.625 -23.141 1 61.91 6 LYS B CA 1
ATOM 1668 C C . LYS B 1 6 ? 11.125 -37 -21.75 1 61.91 6 LYS B C 1
ATOM 1670 O O . LYS B 1 6 ? 11.375 -37.656 -20.734 1 61.91 6 LYS B O 1
ATOM 1675 N N . GLY B 1 7 ? 10.523 -35.812 -21.516 1 82.75 7 GLY B N 1
ATOM 1676 C CA . GLY B 1 7 ? 10.602 -35.188 -20.203 1 82.75 7 GLY B CA 1
ATOM 1677 C C . GLY B 1 7 ? 9.281 -35.188 -19.469 1 82.75 7 GLY B C 1
ATOM 1678 O O . GLY B 1 7 ? 8.25 -35.594 -20.016 1 82.75 7 GLY B O 1
ATOM 1679 N N . SER B 1 8 ? 9.258 -34.969 -18.172 1 95.06 8 SER B N 1
ATOM 1680 C CA . SER B 1 8 ? 8.062 -34.938 -17.328 1 95.06 8 SER B CA 1
ATOM 1681 C C . SER B 1 8 ? 7.062 -33.906 -17.844 1 95.06 8 SER B C 1
ATOM 1683 O O . SER B 1 8 ? 7.406 -33.031 -18.672 1 95.06 8 SER B O 1
ATOM 1685 N N . ASN B 1 9 ? 5.742 -34.094 -17.609 1 98 9 ASN B N 1
ATOM 1686 C CA . ASN B 1 9 ? 4.703 -33.156 -18.016 1 98 9 ASN B CA 1
ATOM 1687 C C . ASN B 1 9 ? 5.074 -31.719 -17.625 1 98 9 ASN B C 1
ATOM 1689 O O . ASN B 1 9 ? 4.98 -30.812 -18.453 1 98 9 ASN B O 1
ATOM 1693 N N . PHE B 1 10 ? 5.559 -31.547 -16.469 1 97.88 10 PHE B N 1
ATOM 1694 C CA . PHE B 1 10 ? 5.848 -30.188 -16 1 97.88 10 PHE B CA 1
ATOM 1695 C C . PHE B 1 10 ? 7.043 -29.609 -16.75 1 97.88 10 PHE B C 1
ATOM 1697 O O . PHE B 1 10 ? 7.047 -28.422 -17.109 1 97.88 10 PHE B O 1
ATOM 1704 N N . ASP B 1 11 ? 8.078 -30.406 -16.938 1 96.88 11 ASP B N 1
ATOM 1705 C CA . ASP B 1 11 ? 9.242 -29.953 -17.703 1 96.88 11 ASP B CA 1
ATOM 1706 C C . ASP B 1 11 ? 8.836 -29.484 -19.094 1 96.88 11 ASP B C 1
ATOM 1708 O O . ASP B 1 11 ? 9.367 -28.484 -19.594 1 96.88 11 ASP B O 1
ATOM 1712 N N . TYR B 1 12 ? 7.977 -30.234 -19.641 1 97.38 12 TYR B N 1
ATOM 1713 C CA . TYR B 1 12 ? 7.461 -29.859 -20.953 1 97.38 12 TYR B CA 1
ATOM 1714 C C . TYR B 1 12 ? 6.773 -28.5 -20.906 1 97.38 12 TYR B C 1
ATOM 1716 O O . TYR B 1 12 ? 7.082 -27.609 -21.703 1 97.38 12 TYR B O 1
ATOM 1724 N N . LEU B 1 13 ? 5.852 -28.266 -19.984 1 98.25 13 LEU B N 1
ATOM 1725 C CA . LEU B 1 13 ? 5.125 -27 -19.844 1 98.25 13 LEU B CA 1
ATOM 1726 C C . LEU B 1 13 ? 6.086 -25.844 -19.609 1 98.25 13 LEU B C 1
ATOM 1728 O O . LEU B 1 13 ? 5.957 -24.781 -20.219 1 98.25 13 LEU B O 1
ATOM 1732 N N . TRP B 1 14 ? 7.082 -26.078 -18.719 1 97.81 14 TRP B N 1
ATOM 1733 C CA . TRP B 1 14 ? 8.062 -25.062 -18.375 1 97.81 14 TRP B CA 1
ATOM 1734 C C . TRP B 1 14 ? 8.938 -24.703 -19.562 1 97.81 14 TRP B C 1
ATOM 1736 O O . TRP B 1 14 ? 9.188 -23.531 -19.844 1 97.81 14 TRP B O 1
ATOM 1746 N N . ALA B 1 15 ? 9.391 -25.703 -20.328 1 97.44 15 ALA B N 1
ATOM 1747 C CA . ALA B 1 15 ? 10.258 -25.484 -21.484 1 97.44 15 ALA B CA 1
ATOM 1748 C C . ALA B 1 15 ? 9.531 -24.719 -22.578 1 97.44 15 ALA B C 1
ATOM 1750 O O . ALA B 1 15 ? 10.109 -23.844 -23.219 1 97.44 15 ALA B O 1
ATOM 1751 N N . GLU B 1 16 ? 8.273 -25.016 -22.734 1 97.5 16 GLU B N 1
ATOM 1752 C CA . GLU B 1 16 ? 7.504 -24.438 -23.828 1 97.5 16 GLU B CA 1
ATOM 1753 C C . GLU B 1 16 ? 7.102 -23 -23.531 1 97.5 16 GLU B C 1
ATOM 1755 O O . GLU B 1 16 ? 6.582 -22.297 -24.406 1 97.5 16 GLU B O 1
ATOM 1760 N N . THR B 1 17 ? 7.309 -22.5 -22.297 1 97.94 17 THR B N 1
ATOM 1761 C CA . THR B 1 17 ? 6.895 -21.156 -21.938 1 97.94 17 THR B CA 1
ATOM 1762 C C . THR B 1 17 ? 8.102 -20.297 -21.562 1 97.94 17 THR B C 1
ATOM 1764 O O . THR B 1 17 ? 8 -19.391 -20.734 1 97.94 17 THR B O 1
ATOM 1767 N N . GLU B 1 18 ? 9.203 -20.578 -22.188 1 97.38 18 GLU B N 1
ATOM 1768 C CA . GLU B 1 18 ? 10.43 -19.812 -21.938 1 97.38 18 GLU B CA 1
ATOM 1769 C C . GLU B 1 18 ? 10.273 -18.359 -22.359 1 97.38 18 GLU B C 1
ATOM 1771 O O . GLU B 1 18 ? 10.766 -17.453 -21.672 1 97.38 18 GLU B O 1
ATOM 1776 N N . SER B 1 19 ? 9.625 -18.141 -23.438 1 97.44 19 SER B N 1
ATOM 1777 C CA . SER B 1 19 ? 9.438 -16.781 -23.922 1 97.44 19 SER B CA 1
ATOM 1778 C C . SER B 1 19 ? 8.664 -15.938 -22.922 1 97.44 19 SER B C 1
ATOM 1780 O O . SER B 1 19 ? 9.023 -14.789 -22.641 1 97.44 19 SER B O 1
ATOM 1782 N N . GLU B 1 20 ? 7.562 -16.516 -22.328 1 97.31 20 GLU B N 1
ATOM 1783 C CA . GLU B 1 20 ? 6.73 -15.812 -21.344 1 97.31 20 GLU B CA 1
ATOM 1784 C C . GLU B 1 20 ? 7.527 -15.469 -20.094 1 97.31 20 GLU B C 1
ATOM 1786 O O . GLU B 1 20 ? 7.395 -14.375 -19.547 1 97.31 20 GLU B O 1
ATOM 1791 N N . ARG B 1 21 ? 8.391 -16.375 -19.641 1 97.44 21 ARG B N 1
ATOM 1792 C CA . ARG B 1 21 ? 9.109 -16.078 -18.406 1 97.44 21 ARG B CA 1
ATOM 1793 C C . ARG B 1 21 ? 10.172 -15.016 -18.625 1 97.44 21 ARG B C 1
ATOM 1795 O O . ARG B 1 21 ? 10.438 -14.203 -17.734 1 97.44 21 ARG B O 1
ATOM 1802 N N . LYS B 1 22 ? 10.75 -14.977 -19.875 1 98.12 22 LYS B N 1
ATOM 1803 C CA . LYS B 1 22 ? 11.719 -13.93 -20.203 1 98.12 22 LYS B CA 1
ATOM 1804 C C . LYS B 1 22 ? 11.039 -12.57 -20.297 1 98.12 22 LYS B C 1
ATOM 1806 O O . LYS B 1 22 ? 11.625 -11.555 -19.906 1 98.12 22 LYS B O 1
ATOM 1811 N N . GLN B 1 23 ? 9.852 -12.578 -20.781 1 98.31 23 GLN B N 1
ATOM 1812 C CA . GLN B 1 23 ? 9.078 -11.344 -20.812 1 98.31 23 GLN B CA 1
ATOM 1813 C C . GLN B 1 23 ? 8.82 -10.82 -19.406 1 98.31 23 GLN B C 1
ATOM 1815 O O . GLN B 1 23 ? 8.977 -9.625 -19.141 1 98.31 23 GLN B O 1
ATOM 1820 N N . ALA B 1 24 ? 8.445 -11.703 -18.531 1 98.38 24 ALA B N 1
ATOM 1821 C CA . ALA B 1 24 ? 8.203 -11.32 -17.156 1 98.38 24 ALA B CA 1
ATOM 1822 C C . ALA B 1 24 ? 9.469 -10.766 -16.5 1 98.38 24 ALA B C 1
ATOM 1824 O O . ALA B 1 24 ? 9.43 -9.734 -15.828 1 98.38 24 ALA B O 1
ATOM 1825 N N . LEU B 1 25 ? 10.625 -11.398 -16.781 1 98.38 25 LEU B N 1
ATOM 1826 C CA . LEU B 1 25 ? 11.914 -10.977 -16.234 1 98.38 25 LEU B CA 1
ATOM 1827 C C . LEU B 1 25 ? 12.266 -9.57 -16.703 1 98.38 25 LEU B C 1
ATOM 1829 O O . LEU B 1 25 ? 12.859 -8.797 -15.953 1 98.38 25 LEU B O 1
ATOM 1833 N N . SER B 1 26 ? 11.805 -9.203 -17.906 1 98.31 26 SER B N 1
ATOM 1834 C CA . SER B 1 26 ? 12.25 -7.973 -18.547 1 98.31 26 SER B CA 1
ATOM 1835 C C . SER B 1 26 ? 11.336 -6.801 -18.188 1 98.31 26 SER B C 1
ATOM 1837 O O . SER B 1 26 ? 11.602 -5.664 -18.578 1 98.31 26 SER B O 1
ATOM 1839 N N . THR B 1 27 ? 10.234 -7.039 -17.422 1 98.5 27 THR B N 1
ATOM 1840 C CA . THR B 1 27 ? 9.312 -5.957 -17.078 1 98.5 27 THR B CA 1
ATOM 1841 C C . THR B 1 27 ? 9.992 -4.918 -16.203 1 98.5 27 THR B C 1
ATOM 1843 O O . THR B 1 27 ? 10.891 -5.25 -15.422 1 98.5 27 THR B O 1
ATOM 1846 N N . PRO B 1 28 ? 9.555 -3.658 -16.312 1 98.12 28 PRO B N 1
ATOM 1847 C CA . PRO B 1 28 ? 10.117 -2.607 -15.453 1 98.12 28 PRO B CA 1
ATOM 1848 C C . PRO B 1 28 ? 9.984 -2.92 -13.969 1 98.12 28 PRO B C 1
ATOM 1850 O O . PRO B 1 28 ? 10.859 -2.562 -13.172 1 98.12 28 PRO B O 1
ATOM 1853 N N . PHE B 1 29 ? 8.977 -3.654 -13.602 1 98.5 29 PHE B N 1
ATOM 1854 C CA . PHE B 1 29 ? 8.789 -3.998 -12.195 1 98.5 29 PHE B CA 1
ATOM 1855 C C . PHE B 1 29 ? 9.898 -4.922 -11.711 1 98.5 29 PHE B C 1
ATOM 1857 O O . PHE B 1 29 ? 10.578 -4.617 -10.734 1 98.5 29 PHE B O 1
ATOM 1864 N N . VAL B 1 30 ? 10.094 -6.008 -12.453 1 98.38 30 VAL B N 1
ATOM 1865 C CA . VAL B 1 30 ? 11.078 -7.008 -12.031 1 98.38 30 VAL B CA 1
ATOM 1866 C C . VAL B 1 30 ? 12.484 -6.414 -12.102 1 98.38 30 VAL B C 1
ATOM 1868 O O . VAL B 1 30 ? 13.289 -6.594 -11.188 1 98.38 30 VAL B O 1
ATOM 1871 N N . GLN B 1 31 ? 12.758 -5.621 -13.148 1 98.19 31 GLN B N 1
ATOM 1872 C CA . GLN B 1 31 ? 14.07 -5 -13.289 1 98.19 31 GLN B CA 1
ATOM 1873 C C . GLN B 1 31 ? 14.297 -3.941 -12.211 1 98.19 31 GLN B C 1
ATOM 1875 O O . GLN B 1 31 ? 15.406 -3.791 -11.703 1 98.19 31 GLN B O 1
ATOM 1880 N N . GLY B 1 32 ? 13.242 -3.186 -11.898 1 97.5 32 GLY B N 1
ATOM 1881 C CA . GLY B 1 32 ? 13.336 -2.201 -10.828 1 97.5 32 GLY B CA 1
ATOM 1882 C C . GLY B 1 32 ? 13.609 -2.816 -9.469 1 97.5 32 GLY B C 1
ATOM 1883 O O . GLY B 1 32 ? 14.383 -2.268 -8.68 1 97.5 32 GLY B O 1
ATOM 1884 N N . VAL B 1 33 ? 12.953 -3.953 -9.219 1 97.69 33 VAL B N 1
ATOM 1885 C CA . VAL B 1 33 ? 13.219 -4.68 -7.984 1 97.69 33 VAL B CA 1
ATOM 1886 C C . VAL B 1 33 ? 14.656 -5.203 -7.984 1 97.69 33 VAL B C 1
ATOM 1888 O O . VAL B 1 33 ? 15.383 -5.031 -7.008 1 97.69 33 VAL B O 1
ATOM 1891 N N . LYS B 1 34 ? 15.062 -5.77 -9.094 1 97.38 34 LYS B N 1
ATOM 1892 C CA . LYS B 1 34 ? 16.406 -6.297 -9.266 1 97.38 34 LYS B CA 1
ATOM 1893 C C . LYS B 1 34 ? 17.453 -5.234 -8.938 1 97.38 34 LYS B C 1
ATOM 1895 O O . LYS B 1 34 ? 18.406 -5.496 -8.203 1 97.38 34 LYS B O 1
ATOM 1900 N N . ASP B 1 35 ? 17.234 -4.023 -9.414 1 96.75 35 ASP B N 1
ATOM 1901 C CA . ASP B 1 35 ? 18.234 -2.965 -9.312 1 96.75 35 ASP B CA 1
ATOM 1902 C C . ASP B 1 35 ? 18.047 -2.143 -8.039 1 96.75 35 ASP B C 1
ATOM 1904 O O . ASP B 1 35 ? 18.844 -1.266 -7.727 1 96.75 35 ASP B O 1
ATOM 1908 N N . GLY B 1 36 ? 16.969 -2.426 -7.316 1 95.62 36 GLY B N 1
ATOM 1909 C CA . GLY B 1 36 ? 16.688 -1.679 -6.102 1 95.62 36 GLY B CA 1
ATOM 1910 C C . GLY B 1 36 ? 16.234 -0.255 -6.367 1 95.62 36 GLY B C 1
ATOM 1911 O O . GLY B 1 36 ? 16.422 0.629 -5.531 1 95.62 36 GLY B O 1
ATOM 1912 N N . THR B 1 37 ? 15.656 -0.042 -7.578 1 95.88 37 THR B N 1
ATOM 1913 C CA . THR B 1 37 ? 15.359 1.329 -7.973 1 95.88 37 THR B CA 1
ATOM 1914 C C . THR B 1 37 ? 13.852 1.521 -8.156 1 95.88 37 THR B C 1
ATOM 1916 O O . THR B 1 37 ? 13.398 2.633 -8.43 1 95.88 37 THR B O 1
ATOM 1919 N N . LEU B 1 38 ? 13.07 0.437 -7.992 1 97.75 38 LEU B N 1
ATOM 1920 C CA . LEU B 1 38 ? 11.633 0.559 -8.203 1 97.75 38 LEU B CA 1
ATOM 1921 C C . LEU B 1 38 ? 11.023 1.575 -7.246 1 97.75 38 LEU B C 1
ATOM 1923 O O . LEU B 1 38 ? 11.273 1.52 -6.039 1 97.75 38 LEU B O 1
ATOM 1927 N N . ASP B 1 39 ? 10.266 2.52 -7.828 1 97.31 39 ASP B N 1
ATOM 1928 C CA . ASP B 1 39 ? 9.523 3.471 -7.008 1 97.31 39 ASP B CA 1
ATOM 1929 C C . ASP B 1 39 ? 8.609 2.748 -6.016 1 97.31 39 ASP B C 1
ATOM 1931 O O . ASP B 1 39 ? 7.781 1.926 -6.41 1 97.31 39 ASP B O 1
ATOM 1935 N N . PRO B 1 40 ? 8.766 3.025 -4.746 1 97.69 40 PRO B N 1
ATOM 1936 C CA . PRO B 1 40 ? 7.992 2.287 -3.744 1 97.69 40 PRO B CA 1
ATOM 1937 C C . PRO B 1 40 ? 6.488 2.527 -3.867 1 97.69 40 PRO B C 1
ATOM 1939 O O . PRO B 1 40 ? 5.691 1.72 -3.385 1 97.69 40 PRO B O 1
ATOM 1942 N N . VAL B 1 41 ? 6.055 3.607 -4.461 1 97.88 41 VAL B N 1
ATOM 1943 C CA . VAL B 1 41 ? 4.633 3.832 -4.703 1 97.88 41 VAL B CA 1
ATOM 1944 C C . VAL B 1 41 ? 4.137 2.873 -5.785 1 97.88 41 VAL B C 1
ATOM 1946 O O . VAL B 1 41 ? 3.066 2.273 -5.648 1 97.88 41 VAL B O 1
ATOM 1949 N N . THR B 1 42 ? 4.957 2.725 -6.828 1 98.06 42 THR B N 1
ATOM 1950 C CA . THR B 1 42 ? 4.637 1.752 -7.867 1 98.06 42 THR B CA 1
ATOM 1951 C C . THR B 1 42 ? 4.598 0.339 -7.293 1 98.06 42 THR B C 1
ATOM 1953 O O . THR B 1 42 ? 3.666 -0.421 -7.562 1 98.06 42 THR B O 1
ATOM 1956 N N . PHE B 1 43 ? 5.641 0.052 -6.465 1 98.56 43 PHE B N 1
ATOM 1957 C CA . PHE B 1 43 ? 5.703 -1.229 -5.77 1 98.56 43 PHE B CA 1
ATOM 1958 C C . PHE B 1 43 ? 4.453 -1.448 -4.93 1 98.56 43 PHE B C 1
ATOM 1960 O O . PHE B 1 43 ? 3.822 -2.502 -5.012 1 98.56 43 PHE B O 1
ATOM 1967 N N . GLY B 1 44 ? 4.113 -0.473 -4.188 1 98.25 44 GLY B N 1
ATOM 1968 C CA . GLY B 1 44 ? 2.969 -0.59 -3.297 1 98.25 44 GLY B CA 1
ATOM 1969 C C . GLY B 1 44 ? 1.658 -0.796 -4.031 1 98.25 44 GLY B C 1
ATOM 1970 O O . GLY B 1 44 ? 0.837 -1.622 -3.627 1 98.25 44 GLY B O 1
ATOM 1971 N N . GLY B 1 45 ? 1.451 0.032 -5.082 1 98 45 GLY B N 1
ATOM 1972 C CA . GLY B 1 45 ? 0.255 -0.155 -5.887 1 98 45 GLY B CA 1
ATOM 1973 C C . GLY B 1 45 ? 0.128 -1.558 -6.449 1 98 45 GLY B C 1
ATOM 1974 O O . GLY B 1 45 ? -0.974 -2.109 -6.516 1 98 45 GLY B O 1
ATOM 1975 N N . PHE B 1 46 ? 1.224 -2.137 -6.836 1 98.5 46 PHE B N 1
ATOM 1976 C CA . PHE B 1 46 ? 1.252 -3.508 -7.332 1 98.5 46 PHE B CA 1
ATOM 1977 C C . PHE B 1 46 ? 0.93 -4.492 -6.215 1 98.5 46 PHE B C 1
ATOM 1979 O O . PHE B 1 46 ? 0.083 -5.375 -6.383 1 98.5 46 PHE B O 1
ATOM 1986 N N . VAL B 1 47 ? 1.557 -4.32 -5.039 1 98.44 47 VAL B N 1
ATOM 1987 C CA . VAL B 1 47 ? 1.493 -5.324 -3.984 1 98.44 47 VAL B CA 1
ATOM 1988 C C . VAL B 1 47 ? 0.112 -5.305 -3.332 1 98.44 47 VAL B C 1
ATOM 1990 O O . VAL B 1 47 ? -0.413 -6.348 -2.943 1 98.44 47 VAL B O 1
ATOM 1993 N N . VAL B 1 48 ? -0.526 -4.156 -3.238 1 98.38 48 VAL B N 1
ATOM 1994 C CA . VAL B 1 48 ? -1.868 -4.117 -2.666 1 98.38 48 VAL B CA 1
ATOM 1995 C C . VAL B 1 48 ? -2.82 -4.945 -3.523 1 98.38 48 VAL B C 1
ATOM 1997 O O . VAL B 1 48 ? -3.668 -5.668 -2.996 1 98.38 48 VAL B O 1
ATOM 2000 N N . GLN B 1 49 ? -2.676 -4.883 -4.836 1 98.56 49 GLN B N 1
ATOM 2001 C CA . GLN B 1 49 ? -3.477 -5.723 -5.719 1 98.56 49 GLN B CA 1
ATOM 2002 C C . GLN B 1 49 ? -3.115 -7.195 -5.555 1 98.56 49 GLN B C 1
ATOM 2004 O O . GLN B 1 49 ? -3.992 -8.062 -5.562 1 98.56 49 GLN B O 1
ATOM 2009 N N . ASP B 1 50 ? -1.849 -7.418 -5.395 1 98.31 50 ASP B N 1
ATOM 2010 C CA . ASP B 1 50 ? -1.382 -8.789 -5.215 1 98.31 50 ASP B CA 1
ATOM 2011 C C . ASP B 1 50 ? -1.971 -9.406 -3.951 1 98.31 50 ASP B C 1
ATOM 2013 O O . ASP B 1 50 ? -2.221 -10.617 -3.904 1 98.31 50 ASP B O 1
ATOM 2017 N N . CYS B 1 51 ? -2.154 -8.625 -2.879 1 98.5 51 CYS B N 1
ATOM 2018 C CA . CYS B 1 51 ? -2.822 -9.109 -1.676 1 98.5 51 CYS B CA 1
ATOM 2019 C C . CYS B 1 51 ? -4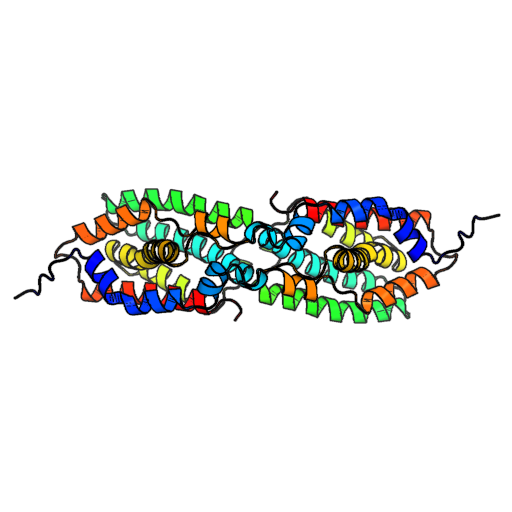.219 -9.633 -1.998 1 98.5 51 CYS B C 1
ATOM 2021 O O . CYS B 1 51 ? -4.629 -10.672 -1.482 1 98.5 51 CYS B O 1
ATOM 2023 N N . ILE B 1 52 ? -4.91 -8.906 -2.859 1 98.62 52 ILE B N 1
ATOM 2024 C CA . ILE B 1 52 ? -6.258 -9.328 -3.234 1 98.62 52 ILE B CA 1
ATOM 2025 C C . ILE B 1 52 ? -6.188 -10.586 -4.09 1 98.62 52 ILE B C 1
ATOM 2027 O O . ILE B 1 52 ? -7.008 -11.492 -3.936 1 98.62 52 ILE B O 1
ATOM 2031 N N . TYR B 1 53 ? -5.223 -10.602 -4.965 1 98.5 53 TYR B N 1
ATOM 2032 C CA . TYR B 1 53 ? -5.023 -11.812 -5.75 1 98.5 53 TYR B CA 1
ATOM 2033 C C . TYR B 1 53 ? -4.84 -13.031 -4.848 1 98.5 53 TYR B C 1
ATOM 2035 O O . TYR B 1 53 ? -5.43 -14.086 -5.09 1 98.5 53 TYR B O 1
ATOM 2043 N N . LEU B 1 54 ? -4.023 -12.867 -3.797 1 97.88 54 LEU B N 1
ATOM 2044 C CA . LEU B 1 54 ? -3.768 -13.961 -2.861 1 97.88 54 LEU B CA 1
ATOM 2045 C C . LEU B 1 54 ? -5.062 -14.438 -2.213 1 97.88 54 LEU B C 1
ATOM 2047 O O . LEU B 1 54 ? -5.285 -15.641 -2.068 1 97.88 54 LEU B O 1
ATOM 2051 N N . TYR B 1 55 ? -5.883 -13.562 -1.848 1 98.56 55 TYR B N 1
ATOM 2052 C CA . TYR B 1 55 ? -7.18 -13.883 -1.259 1 98.56 55 TYR B CA 1
ATOM 2053 C C . TYR B 1 55 ? -8.062 -14.633 -2.254 1 98.56 55 TYR B C 1
ATOM 2055 O O . TYR B 1 55 ? -8.688 -15.633 -1.905 1 98.56 55 TYR B O 1
ATOM 2063 N N . ARG B 1 56 ? -8.062 -14.086 -3.469 1 98.38 56 ARG B N 1
ATOM 2064 C CA . ARG B 1 56 ? -8.898 -14.711 -4.488 1 98.38 56 ARG B CA 1
ATOM 2065 C C . ARG B 1 56 ? -8.375 -16.094 -4.848 1 98.38 56 ARG B C 1
ATOM 2067 O O . ARG B 1 56 ? -9.164 -17 -5.133 1 98.38 56 ARG B O 1
ATOM 2074 N N . GLN B 1 57 ? -7.094 -16.234 -4.855 1 98.06 57 GLN B N 1
ATOM 2075 C CA . GLN B 1 57 ? -6.523 -17.547 -5.074 1 98.06 57 GLN B CA 1
ATOM 2076 C C . GLN B 1 57 ? -6.926 -18.516 -3.963 1 98.06 57 GLN B C 1
ATOM 2078 O O . GLN B 1 57 ? -7.262 -19.672 -4.227 1 98.06 57 GLN B O 1
ATOM 2083 N N . TYR B 1 58 ? -6.867 -18.078 -2.707 1 98.31 58 TYR B N 1
ATOM 2084 C CA . TYR B 1 58 ? -7.359 -18.859 -1.576 1 98.31 58 TYR B CA 1
ATOM 2085 C C . TYR B 1 58 ? -8.789 -19.328 -1.82 1 98.31 58 TYR B C 1
ATOM 2087 O O . TYR B 1 58 ? -9.094 -20.516 -1.656 1 98.31 58 TYR B O 1
ATOM 2095 N N . LYS B 1 59 ? -9.656 -18.438 -2.289 1 98.56 59 LYS B N 1
ATOM 2096 C CA . LYS B 1 59 ? -11.047 -18.781 -2.57 1 98.56 59 LYS B CA 1
ATOM 2097 C C . LYS B 1 59 ? -11.148 -19.781 -3.721 1 98.56 59 LYS B C 1
ATOM 2099 O O . LYS B 1 59 ? -11.992 -20.672 -3.695 1 98.56 59 LYS B O 1
ATOM 2104 N N . ALA B 1 60 ? -10.305 -19.562 -4.719 1 98.44 60 ALA B N 1
ATOM 2105 C CA . ALA B 1 60 ? -10.305 -20.469 -5.863 1 98.44 60 ALA B CA 1
ATOM 2106 C C . ALA B 1 60 ? -9.906 -21.875 -5.438 1 98.44 60 ALA B C 1
ATOM 2108 O O . ALA B 1 60 ? -10.461 -22.859 -5.93 1 98.44 60 ALA B O 1
ATOM 2109 N N . ILE B 1 61 ? -8.961 -22 -4.539 1 98.5 61 ILE B N 1
ATOM 2110 C CA . ILE B 1 61 ? -8.531 -23.297 -4.047 1 98.5 61 ILE B CA 1
ATOM 2111 C C . ILE B 1 61 ? -9.68 -23.969 -3.289 1 98.5 61 ILE B C 1
ATOM 2113 O O . ILE B 1 61 ? -9.906 -25.172 -3.438 1 98.5 61 ILE B O 1
ATOM 2117 N N . ILE B 1 62 ? -10.406 -23.203 -2.469 1 98.56 62 ILE B N 1
ATOM 2118 C CA . ILE B 1 62 ? -11.57 -23.719 -1.762 1 98.56 62 ILE B CA 1
ATOM 2119 C C . ILE B 1 62 ? -12.57 -24.281 -2.766 1 98.56 62 ILE B C 1
ATOM 2121 O O . ILE B 1 62 ? -13.102 -25.375 -2.578 1 98.56 62 ILE B O 1
ATOM 2125 N N . GLN B 1 63 ? -12.812 -23.531 -3.814 1 98.19 63 GLN B N 1
ATOM 2126 C CA . GLN B 1 63 ? -13.773 -23.953 -4.832 1 98.19 63 GLN B CA 1
ATOM 2127 C C . GLN B 1 63 ? -13.32 -25.234 -5.508 1 98.19 63 GLN B C 1
ATOM 2129 O O . GLN B 1 63 ? -14.117 -26.156 -5.711 1 98.19 63 GLN B O 1
ATOM 2134 N N . ALA B 1 64 ? -12.031 -25.281 -5.879 1 97.81 64 ALA B N 1
ATOM 2135 C CA . ALA B 1 64 ? -11.477 -26.484 -6.504 1 97.81 64 ALA B CA 1
ATOM 2136 C C . ALA B 1 64 ? -11.594 -27.688 -5.578 1 97.81 64 ALA B C 1
ATOM 2138 O O . ALA B 1 64 ? -11.883 -28.797 -6.027 1 97.81 64 ALA B O 1
ATOM 2139 N N . GLU B 1 65 ? -11.383 -27.484 -4.281 1 98.06 65 GLU B N 1
ATOM 2140 C CA . GLU B 1 65 ? -11.5 -28.562 -3.289 1 98.06 65 GLU B CA 1
ATOM 2141 C C . GLU B 1 65 ? -12.922 -29.109 -3.234 1 98.06 65 GLU B C 1
ATOM 2143 O O . GLU B 1 65 ? -13.117 -30.328 -3.16 1 98.06 65 GLU B O 1
ATOM 2148 N N . LYS B 1 66 ? -13.883 -28.234 -3.297 1 96.75 66 LYS B N 1
ATOM 2149 C CA . LYS B 1 66 ? -15.289 -28.625 -3.223 1 96.75 66 LYS B CA 1
ATOM 2150 C C . LYS B 1 66 ? -15.672 -29.547 -4.375 1 96.75 66 LYS B C 1
ATOM 2152 O O . LYS B 1 66 ? -16.484 -30.469 -4.203 1 96.75 66 LYS B O 1
ATOM 2157 N N . THR B 1 67 ? -15.055 -29.391 -5.484 1 93.25 67 THR B N 1
ATOM 2158 C CA . THR B 1 67 ? -15.461 -30.125 -6.672 1 93.25 67 THR B CA 1
ATOM 2159 C C . THR B 1 67 ? -14.539 -31.328 -6.895 1 93.25 67 THR B C 1
ATOM 2161 O O . THR B 1 67 ? -14.812 -32.156 -7.754 1 93.25 67 THR B O 1
ATOM 2164 N N . ALA B 1 68 ? -13.461 -31.391 -6.168 1 95.56 68 ALA B N 1
ATOM 2165 C CA . ALA B 1 68 ? -12.484 -32.469 -6.344 1 95.56 68 ALA B CA 1
ATOM 2166 C C . ALA B 1 68 ? -13.047 -33.812 -5.871 1 95.56 68 ALA B C 1
ATOM 2168 O O . ALA B 1 68 ? -13.773 -33.875 -4.875 1 95.56 68 ALA B O 1
ATOM 2169 N N . LYS B 1 69 ? -12.695 -34.906 -6.57 1 93.31 69 LYS B N 1
ATOM 2170 C CA . LYS B 1 69 ? -13.023 -36.25 -6.121 1 93.31 69 LYS B CA 1
ATOM 2171 C C . LYS B 1 69 ? -12.219 -36.656 -4.883 1 93.31 69 LYS B C 1
ATOM 2173 O O . LYS B 1 69 ? -11.078 -36.219 -4.723 1 93.31 69 LYS B O 1
ATOM 2178 N N . PRO B 1 70 ? -12.852 -37.469 -4.055 1 93.56 70 PRO B N 1
ATOM 2179 C CA . PRO B 1 70 ? -12.094 -37.938 -2.889 1 93.56 70 PRO B CA 1
ATOM 2180 C C . PRO B 1 70 ? -10.773 -38.594 -3.271 1 93.56 70 PRO B C 1
ATOM 2182 O O . PRO B 1 70 ? -10.703 -39.312 -4.277 1 93.56 70 PRO B O 1
ATOM 2185 N N . GLY B 1 71 ? -9.672 -38.25 -2.5 1 94.56 71 GLY B N 1
ATOM 2186 C CA . GLY B 1 71 ? -8.359 -38.812 -2.773 1 94.56 71 GLY B CA 1
ATOM 2187 C C . GLY B 1 71 ? -7.223 -37.875 -2.377 1 94.56 71 GLY B C 1
ATOM 2188 O O . GLY B 1 71 ? -7.426 -36.938 -1.604 1 94.56 71 GLY B O 1
ATOM 2189 N N . VAL B 1 72 ? -6.051 -38.125 -2.869 1 94.44 72 VAL B N 1
ATOM 2190 C CA . VAL B 1 72 ? -4.816 -37.469 -2.461 1 94.44 72 VAL B CA 1
ATOM 2191 C C . VAL B 1 72 ? -4.836 -36.031 -2.918 1 94.44 72 VAL B C 1
ATOM 2193 O O . VAL B 1 72 ? -4.336 -35.125 -2.217 1 94.44 72 VAL B O 1
ATOM 2196 N N . LEU B 1 73 ? -5.477 -35.875 -4.074 1 94.25 73 LEU B N 1
ATOM 2197 C CA . LEU B 1 73 ? -5.527 -34.5 -4.59 1 94.25 73 LEU B CA 1
ATOM 2198 C C . LEU B 1 73 ? -6.414 -33.625 -3.713 1 94.25 73 LEU B C 1
ATOM 2200 O O . LEU B 1 73 ? -6.066 -32.469 -3.424 1 94.25 73 LEU B O 1
ATOM 2204 N N . LYS B 1 74 ? -7.543 -34.156 -3.336 1 96.06 74 LYS B N 1
ATOM 2205 C CA . LYS B 1 74 ? -8.438 -33.406 -2.463 1 96.06 74 LYS B CA 1
ATOM 2206 C C . LYS B 1 74 ? -7.773 -33.125 -1.121 1 96.06 74 LYS B C 1
ATOM 2208 O O . LYS B 1 74 ? -7.887 -32 -0.598 1 96.06 74 LYS B O 1
ATOM 2213 N N . THR B 1 75 ? -7.051 -34.062 -0.585 1 97.25 75 THR B N 1
ATOM 2214 C CA . THR B 1 75 ? -6.336 -33.875 0.671 1 97.25 75 THR B CA 1
ATOM 2215 C C . THR B 1 75 ? -5.27 -32.781 0.532 1 97.25 75 THR B C 1
ATOM 2217 O O . THR B 1 75 ? -5.086 -31.969 1.438 1 97.25 75 THR B O 1
ATOM 2220 N N . PHE B 1 76 ? -4.613 -32.781 -0.585 1 97.5 76 PHE B N 1
ATOM 2221 C CA . PHE B 1 76 ? -3.609 -31.766 -0.86 1 97.5 76 PHE B CA 1
ATOM 2222 C C . PHE B 1 76 ? -4.246 -30.375 -0.898 1 97.5 76 PHE B C 1
ATOM 2224 O O . PHE B 1 76 ? -3.709 -29.438 -0.327 1 97.5 76 PHE B O 1
ATOM 2231 N N . LEU B 1 77 ? -5.434 -30.297 -1.537 1 97.94 77 LEU B N 1
ATOM 2232 C CA . LEU B 1 77 ? -6.109 -29 -1.641 1 97.94 77 LEU B CA 1
ATOM 2233 C C . LEU B 1 77 ? -6.527 -28.5 -0.265 1 97.94 77 LEU B C 1
ATOM 2235 O O . LEU B 1 77 ? -6.457 -27.297 0.006 1 97.94 77 LEU B O 1
ATOM 2239 N N . ILE B 1 78 ? -6.91 -29.422 0.604 1 98.06 78 ILE B N 1
ATOM 2240 C CA . ILE B 1 78 ? -7.289 -29.031 1.962 1 98.06 78 ILE B CA 1
ATOM 2241 C C . ILE B 1 78 ? -6.086 -28.422 2.682 1 98.06 78 ILE B C 1
ATOM 2243 O O . ILE B 1 78 ? -6.211 -27.391 3.342 1 98.06 78 ILE B O 1
ATOM 2247 N N . LYS B 1 79 ? -4.914 -29.016 2.502 1 97.38 79 LYS B N 1
ATOM 2248 C CA . LYS B 1 79 ? -3.693 -28.469 3.09 1 97.38 79 LYS B CA 1
ATOM 2249 C C . LYS B 1 79 ? -3.354 -27.109 2.488 1 97.38 79 LYS B C 1
ATOM 2251 O O . LYS B 1 79 ? -2.928 -26.203 3.203 1 97.38 79 LYS B O 1
ATOM 2256 N N . LEU B 1 80 ? -3.568 -27.016 1.201 1 97.19 80 LEU B N 1
ATOM 2257 C CA . LEU B 1 80 ? -3.264 -25.781 0.485 1 97.19 80 LEU B CA 1
ATOM 2258 C C . LEU B 1 80 ? -4.156 -24.641 0.96 1 97.19 80 LEU B C 1
ATOM 2260 O O . LEU B 1 80 ? -3.711 -23.484 1.062 1 97.19 80 LEU B O 1
ATOM 2264 N N . ILE B 1 81 ? -5.402 -24.969 1.281 1 98.38 81 ILE B N 1
ATOM 2265 C CA . ILE B 1 81 ? -6.34 -23.969 1.792 1 98.38 81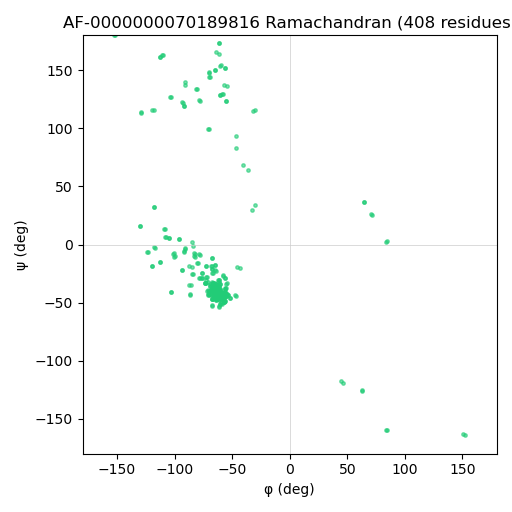 ILE B CA 1
ATOM 2266 C C . ILE B 1 81 ? -5.785 -23.359 3.074 1 98.38 81 ILE B C 1
ATOM 2268 O O . ILE B 1 81 ? -5.773 -22.125 3.227 1 98.38 81 ILE B O 1
ATOM 2272 N N . GLY B 1 82 ? -5.293 -24.203 3.973 1 97.94 82 GLY B N 1
ATOM 2273 C CA . GLY B 1 82 ? -4.719 -23.703 5.207 1 97.94 82 GLY B CA 1
ATOM 2274 C C . GLY B 1 82 ? -3.504 -22.812 4.98 1 97.94 82 GLY B C 1
ATOM 2275 O O . GLY B 1 82 ? -3.375 -21.766 5.605 1 97.94 82 GLY B O 1
ATOM 2276 N N . LYS B 1 83 ? -2.627 -23.188 4.082 1 95.94 83 LYS B N 1
ATOM 2277 C CA . LYS B 1 83 ? -1.424 -22.422 3.77 1 95.94 83 LYS B CA 1
ATOM 2278 C C . LYS B 1 83 ? -1.776 -21.062 3.195 1 95.94 83 LYS B C 1
ATOM 2280 O O . LYS B 1 83 ? -1.244 -20.031 3.637 1 95.94 83 LYS B O 1
ATOM 2285 N N . TYR B 1 84 ? -2.711 -21.062 2.26 1 97.06 84 TYR B N 1
ATOM 2286 C CA . TYR B 1 84 ? -3.043 -19.828 1.566 1 97.06 84 TYR B CA 1
ATOM 2287 C C . TYR B 1 84 ? -3.9 -18.922 2.445 1 97.06 84 TYR B C 1
ATOM 2289 O O . TYR B 1 84 ? -3.912 -17.703 2.268 1 97.06 84 TYR B O 1
ATOM 2297 N N . GLU B 1 85 ? -4.621 -19.531 3.41 1 98.19 85 GLU B N 1
ATOM 2298 C CA . GLU B 1 85 ? -5.301 -18.719 4.406 1 98.19 85 GLU B CA 1
ATOM 2299 C C . GLU B 1 85 ? -4.309 -17.891 5.227 1 98.19 85 GLU B C 1
ATOM 2301 O O . GLU B 1 85 ? -4.52 -16.703 5.465 1 98.19 85 GLU B O 1
ATOM 2306 N N . GLY B 1 86 ? -3.26 -18.547 5.594 1 97.5 86 GLY B N 1
ATOM 2307 C CA . GLY B 1 86 ? -2.209 -17.844 6.312 1 97.5 86 GLY B CA 1
ATOM 2308 C C . GLY B 1 86 ? -1.544 -16.766 5.484 1 97.5 86 GLY B C 1
ATOM 2309 O O . GLY B 1 86 ? -1.289 -15.664 5.98 1 97.5 86 GLY B O 1
ATOM 2310 N N . TYR B 1 87 ? -1.322 -17.078 4.176 1 95.31 87 TYR B N 1
ATOM 2311 C CA . TYR B 1 87 ? -0.664 -16.125 3.283 1 95.31 87 TYR B CA 1
ATOM 2312 C C . TYR B 1 87 ? -1.472 -14.836 3.162 1 95.31 87 TYR B C 1
ATOM 2314 O O . TYR B 1 87 ? -0.954 -13.742 3.408 1 95.31 87 TYR B O 1
ATOM 2322 N N . TYR B 1 88 ? -2.805 -14.961 2.803 1 97.81 88 TYR B N 1
ATOM 2323 C CA . TYR B 1 88 ? -3.527 -13.719 2.543 1 97.81 88 TYR B CA 1
ATOM 2324 C C . TYR B 1 88 ? -3.818 -12.977 3.84 1 97.81 88 TYR B C 1
ATOM 2326 O O . TYR B 1 88 ? -3.811 -11.742 3.869 1 97.81 88 TYR B O 1
ATOM 2334 N N . LYS B 1 89 ? -4.059 -13.695 4.977 1 98.25 89 LYS B N 1
ATOM 2335 C CA . LYS B 1 89 ? -4.293 -13.016 6.246 1 98.25 89 LYS B CA 1
ATOM 2336 C C . LYS B 1 89 ? -3.059 -12.234 6.691 1 98.25 89 LYS B C 1
ATOM 2338 O O . LYS B 1 89 ? -3.174 -11.117 7.207 1 98.25 89 LYS B O 1
ATOM 2343 N N . GLY B 1 90 ? -1.899 -12.875 6.531 1 97.38 90 GLY B N 1
ATOM 2344 C CA . GLY B 1 90 ? -0.663 -12.164 6.816 1 97.38 90 GLY B CA 1
ATOM 2345 C C . GLY B 1 90 ? -0.473 -10.93 5.957 1 97.38 90 GLY B C 1
ATOM 2346 O O . GLY B 1 90 ? -0.1 -9.867 6.461 1 97.38 90 GLY B O 1
ATOM 2347 N N . ALA B 1 91 ? -0.726 -11.055 4.672 1 97.5 91 ALA B N 1
ATOM 2348 C CA . ALA B 1 91 ? -0.612 -9.93 3.744 1 97.5 91 ALA B CA 1
ATOM 2349 C C . ALA B 1 91 ? -1.579 -8.812 4.117 1 97.5 91 ALA B C 1
ATOM 2351 O O . ALA B 1 91 ? -1.196 -7.641 4.16 1 97.5 91 ALA B O 1
ATOM 2352 N N . PHE B 1 92 ? -2.846 -9.242 4.406 1 98.38 92 PHE B N 1
ATOM 2353 C CA . PHE B 1 92 ? -3.865 -8.266 4.77 1 98.38 92 PHE B CA 1
ATOM 2354 C C . PHE B 1 92 ? -3.459 -7.5 6.023 1 98.38 92 PHE B C 1
ATOM 2356 O O . PHE B 1 92 ? -3.666 -6.289 6.113 1 98.38 92 PHE B O 1
ATOM 2363 N N . LYS B 1 93 ? -2.896 -8.18 6.949 1 97.56 93 LYS B N 1
ATOM 2364 C CA . LYS B 1 93 ? -2.453 -7.535 8.18 1 97.56 93 LYS B CA 1
ATOM 2365 C C . LYS B 1 93 ? -1.349 -6.52 7.902 1 97.56 93 LYS B C 1
ATOM 2367 O O . LYS B 1 93 ? -1.42 -5.375 8.359 1 97.56 93 LYS B O 1
ATOM 2372 N N . LEU B 1 94 ? -0.348 -6.871 7.109 1 96.5 94 LEU B N 1
ATOM 2373 C CA . LEU B 1 94 ? 0.799 -6.02 6.805 1 96.5 94 LEU B CA 1
ATOM 2374 C C . LEU B 1 94 ? 0.366 -4.781 6.031 1 96.5 94 LEU B C 1
ATOM 2376 O O . LEU B 1 94 ? 0.916 -3.695 6.23 1 96.5 94 LEU B O 1
ATOM 2380 N N . TRP B 1 95 ? -0.645 -4.949 5.207 1 97.88 95 TRP B N 1
ATOM 2381 C CA . TRP B 1 95 ? -1.01 -3.873 4.289 1 97.88 95 TRP B CA 1
ATOM 2382 C C . TRP B 1 95 ? -2.318 -3.215 4.715 1 97.88 95 TRP B C 1
ATOM 2384 O O . TRP B 1 95 ? -2.9 -2.434 3.961 1 97.88 95 TRP B O 1
ATOM 2394 N N . HIS B 1 96 ? -2.83 -3.65 5.922 1 98.12 96 HIS B N 1
ATOM 2395 C CA . HIS B 1 96 ? -3.957 -3.012 6.594 1 98.12 96 HIS B CA 1
ATOM 2396 C C . HIS B 1 96 ? -5.234 -3.143 5.773 1 98.12 96 HIS B C 1
ATOM 2398 O O . HIS B 1 96 ? -6.027 -2.199 5.695 1 98.12 96 HIS B O 1
ATOM 2404 N N . ILE B 1 97 ? -5.391 -4.195 5.156 1 98.38 97 ILE B N 1
ATOM 2405 C CA . ILE B 1 97 ? -6.609 -4.457 4.402 1 98.38 97 ILE B CA 1
ATOM 2406 C C . ILE B 1 97 ? -7.605 -5.211 5.277 1 98.38 97 ILE B C 1
ATOM 2408 O O . ILE B 1 97 ? -7.285 -6.273 5.82 1 98.38 97 ILE B O 1
ATOM 2412 N N . ASP B 1 98 ? -8.711 -4.691 5.453 1 97.31 98 ASP B N 1
ATOM 2413 C CA . ASP B 1 98 ? -9.758 -5.301 6.27 1 97.31 98 ASP B CA 1
ATOM 2414 C C . ASP B 1 98 ? -10.828 -5.945 5.398 1 97.31 98 ASP B C 1
ATOM 2416 O O . ASP B 1 98 ? -11.352 -7.012 5.734 1 97.31 98 ASP B O 1
ATOM 2420 N N . ASP B 1 99 ? -11.203 -5.312 4.328 1 97.88 99 ASP B N 1
ATOM 2421 C CA . ASP B 1 99 ? -12.188 -5.762 3.354 1 97.88 99 ASP B CA 1
ATOM 2422 C C . ASP B 1 99 ? -11.641 -5.676 1.933 1 97.88 99 ASP B C 1
ATOM 2424 O O . ASP B 1 99 ? -11.414 -4.578 1.415 1 97.88 99 ASP B O 1
ATOM 2428 N N . PRO B 1 100 ? -11.445 -6.812 1.271 1 97.75 100 PRO B N 1
ATOM 2429 C CA . PRO B 1 100 ? -10.859 -6.816 -0.069 1 97.75 100 PRO B CA 1
ATOM 2430 C C . PRO B 1 100 ? -11.656 -5.984 -1.068 1 97.75 100 PRO B C 1
ATOM 2432 O O . PRO B 1 100 ? -11.094 -5.488 -2.051 1 97.75 100 PRO B O 1
ATOM 2435 N N . SER B 1 101 ? -12.977 -5.82 -0.833 1 97.06 101 SER B N 1
ATOM 2436 C CA . SER B 1 101 ? -13.812 -5.074 -1.771 1 97.06 101 SER B CA 1
ATOM 2437 C C . SER B 1 101 ? -13.445 -3.594 -1.776 1 97.06 101 SER B C 1
ATOM 2439 O O . SER B 1 101 ? -13.859 -2.854 -2.674 1 97.06 101 SER B O 1
ATOM 2441 N N . GLY B 1 102 ? -12.664 -3.18 -0.826 1 98.25 102 GLY B N 1
ATOM 2442 C CA . GLY B 1 102 ? -12.25 -1.786 -0.769 1 98.25 102 GLY B CA 1
ATOM 2443 C C . GLY B 1 102 ? -11.078 -1.476 -1.681 1 98.25 102 GLY B C 1
ATOM 2444 O O . GLY B 1 102 ? -10.688 -0.314 -1.83 1 98.25 102 GLY B O 1
ATOM 2445 N N . ILE B 1 103 ? -10.492 -2.486 -2.266 1 98.56 103 ILE B N 1
ATOM 2446 C CA . ILE B 1 103 ? -9.375 -2.324 -3.197 1 98.56 103 ILE B CA 1
ATOM 2447 C C . ILE B 1 103 ? -9.875 -2.52 -4.629 1 98.56 103 ILE B C 1
ATOM 2449 O O . ILE B 1 103 ? -10.531 -3.516 -4.934 1 98.56 103 ILE B O 1
ATOM 2453 N N . LYS B 1 104 ? -9.594 -1.581 -5.461 1 97.44 104 LYS B N 1
ATOM 2454 C CA . LYS B 1 104 ? -9.969 -1.656 -6.871 1 97.44 104 LYS B CA 1
ATOM 2455 C C . LYS B 1 104 ? -8.852 -2.268 -7.707 1 97.44 104 LYS B C 1
ATOM 2457 O O . LYS B 1 104 ? -7.77 -1.685 -7.828 1 97.44 104 LYS B O 1
ATOM 2462 N N . LEU B 1 105 ? -9.133 -3.324 -8.32 1 98.25 105 LEU B N 1
ATOM 2463 C CA . LEU B 1 105 ? -8.117 -3.977 -9.133 1 98.25 105 LEU B CA 1
ATOM 2464 C C . LEU B 1 105 ? -8 -3.307 -10.5 1 98.25 105 LEU B C 1
ATOM 2466 O O . LEU B 1 105 ? -9.008 -2.928 -11.102 1 98.25 105 LEU B O 1
ATOM 2470 N N . GLY B 1 106 ? -6.789 -3.045 -10.914 1 98.19 106 GLY B N 1
ATOM 2471 C CA . GLY B 1 106 ? -6.598 -2.723 -12.32 1 98.19 106 GLY B CA 1
ATOM 2472 C C . GLY B 1 106 ? -7 -3.852 -13.25 1 98.19 106 GLY B C 1
ATOM 2473 O O . GLY B 1 106 ? -7.219 -4.98 -12.805 1 98.19 106 GLY B O 1
ATOM 2474 N N . ASP B 1 107 ? -7.004 -3.639 -14.492 1 98.12 107 ASP B N 1
ATOM 2475 C CA . ASP B 1 107 ? -7.504 -4.586 -15.484 1 98.12 107 ASP B CA 1
ATOM 2476 C C . ASP B 1 107 ? -6.672 -5.867 -15.484 1 98.12 107 ASP B C 1
ATOM 2478 O O . ASP B 1 107 ? -7.219 -6.969 -15.523 1 98.12 107 ASP B O 1
ATOM 2482 N N . ALA B 1 108 ? -5.363 -5.742 -15.461 1 98.56 108 ALA B N 1
ATOM 2483 C CA . ALA B 1 108 ? -4.48 -6.906 -15.539 1 98.56 108 ALA B CA 1
ATOM 2484 C C . ALA B 1 108 ? -4.703 -7.844 -14.359 1 98.56 108 ALA B C 1
ATOM 2486 O O . ALA B 1 108 ? -4.812 -9.062 -14.531 1 98.56 108 ALA B O 1
ATOM 2487 N N . CYS B 1 109 ? -4.785 -7.289 -13.188 1 98.5 109 CYS B N 1
ATOM 2488 C CA . CYS B 1 109 ? -5.004 -8.117 -12.008 1 98.5 109 CYS B CA 1
ATOM 2489 C C . CYS B 1 109 ? -6.402 -8.727 -12.016 1 98.5 109 CYS B C 1
ATOM 2491 O O . CYS B 1 109 ? -6.578 -9.891 -11.664 1 98.5 109 CYS B O 1
ATOM 2493 N N . GLN B 1 110 ? -7.387 -7.953 -12.453 1 98.56 110 GLN B N 1
ATOM 2494 C CA . GLN B 1 110 ? -8.758 -8.453 -12.484 1 98.56 110 GLN B CA 1
ATOM 2495 C C . GLN B 1 110 ? -8.883 -9.641 -13.445 1 98.56 110 GLN B C 1
ATOM 2497 O O . GLN B 1 110 ? -9.5 -10.648 -13.109 1 98.56 110 GLN B O 1
ATOM 2502 N N . THR B 1 111 ? -8.305 -9.516 -14.594 1 98.69 111 THR B N 1
ATOM 2503 C CA . THR B 1 111 ? -8.398 -10.609 -15.562 1 98.69 111 THR B CA 1
ATOM 2504 C C . THR B 1 111 ? -7.652 -11.844 -15.062 1 98.69 111 THR B C 1
ATOM 2506 O O . THR B 1 111 ? -8.07 -12.969 -15.328 1 98.69 111 THR B O 1
ATOM 2509 N N . TYR B 1 112 ? -6.602 -11.641 -14.359 1 98.69 112 TYR B N 1
ATOM 2510 C CA . TYR B 1 112 ? -5.844 -12.742 -13.766 1 98.69 112 TYR B CA 1
ATOM 2511 C C . TYR B 1 112 ? -6.684 -13.492 -12.742 1 98.69 112 TYR B C 1
ATOM 2513 O O . TYR B 1 112 ? -6.781 -14.719 -12.789 1 98.69 112 TYR B O 1
ATOM 2521 N N . VAL B 1 113 ? -7.324 -12.742 -11.875 1 98.38 113 VAL B N 1
ATOM 2522 C CA . VAL B 1 113 ? -8.195 -13.32 -10.859 1 98.38 113 VAL B CA 1
ATOM 2523 C C . VAL B 1 113 ? -9.328 -14.086 -11.531 1 98.38 113 VAL B C 1
ATOM 2525 O O . VAL B 1 113 ? -9.664 -15.203 -11.117 1 98.38 113 VAL B O 1
ATOM 2528 N N . ASP B 1 114 ? -9.883 -13.477 -12.555 1 98.56 114 ASP B N 1
ATOM 2529 C CA . ASP B 1 114 ? -10.969 -14.117 -13.281 1 98.56 114 ASP B CA 1
ATOM 2530 C C . ASP B 1 114 ? -10.516 -15.438 -13.898 1 98.56 114 ASP B C 1
ATOM 2532 O O . ASP B 1 114 ? -11.266 -16.422 -13.898 1 98.56 114 ASP B O 1
ATOM 2536 N N . PHE B 1 115 ? -9.352 -15.461 -14.43 1 98.75 115 PHE B N 1
ATOM 2537 C CA . PHE B 1 115 ? -8.773 -16.656 -15.031 1 98.75 115 PHE B CA 1
ATOM 2538 C C . PHE B 1 115 ? -8.656 -17.781 -14 1 98.75 115 PHE B C 1
ATOM 2540 O O . PHE B 1 115 ? -9.094 -18.906 -14.25 1 98.75 115 PHE B O 1
ATOM 2547 N N . VAL B 1 116 ? -8.141 -17.469 -12.805 1 98.25 116 VAL B N 1
ATOM 2548 C CA . VAL B 1 116 ? -7.941 -18.469 -11.773 1 98.25 116 VAL B CA 1
ATOM 2549 C C . VAL B 1 116 ? -9.297 -18.984 -11.273 1 98.25 116 VAL B C 1
ATOM 2551 O O . VAL B 1 116 ? -9.484 -20.188 -11.094 1 98.25 116 VAL B O 1
ATOM 2554 N N . ASP B 1 117 ? -10.227 -18.078 -11.148 1 98 117 ASP B N 1
ATOM 2555 C CA . ASP B 1 117 ? -11.57 -18.453 -10.734 1 98 117 ASP B CA 1
ATOM 2556 C C . ASP B 1 117 ? -12.211 -19.406 -11.734 1 98 117 ASP B C 1
ATOM 2558 O O . ASP B 1 117 ? -12.812 -20.406 -11.352 1 98 117 ASP B O 1
ATOM 2562 N N . LYS B 1 118 ? -12.078 -19 -12.961 1 98.06 118 LYS B N 1
ATOM 2563 C CA . LYS B 1 118 ? -12.664 -19.797 -14.023 1 98.06 118 LYS B CA 1
ATOM 2564 C C . LYS B 1 118 ? -12.086 -21.219 -14.031 1 98.06 118 LYS B C 1
ATOM 2566 O O . LYS B 1 118 ? -12.82 -22.188 -14.156 1 98.06 118 LYS B O 1
ATOM 2571 N N . GLU B 1 119 ? -10.773 -21.328 -13.898 1 97.69 119 GLU B N 1
ATOM 2572 C CA . GLU B 1 119 ? -10.125 -22.641 -13.906 1 97.69 119 GLU B CA 1
ATOM 2573 C C . GLU B 1 119 ? -10.555 -23.469 -12.703 1 97.69 119 GLU B C 1
ATOM 2575 O O . GLU B 1 119 ? -10.703 -24.688 -12.797 1 97.69 119 GLU B O 1
ATOM 2580 N N . ALA B 1 120 ? -10.773 -22.844 -11.562 1 97.44 120 ALA B N 1
ATOM 2581 C CA . ALA B 1 120 ? -11.219 -23.547 -10.359 1 97.44 120 ALA B CA 1
ATOM 2582 C C . ALA B 1 120 ? -12.633 -24.094 -10.539 1 97.44 120 ALA B C 1
ATOM 2584 O O . ALA B 1 120 ? -12.961 -25.172 -10.047 1 97.44 120 ALA B O 1
ATOM 2585 N N . ASP B 1 121 ? -13.453 -23.391 -11.281 1 94.62 121 ASP B N 1
ATOM 2586 C CA . ASP B 1 121 ? -14.867 -23.719 -11.438 1 94.62 121 ASP B CA 1
ATOM 2587 C C . ASP B 1 121 ? -15.078 -24.734 -12.555 1 94.62 121 ASP B C 1
ATOM 2589 O O . ASP B 1 121 ? -15.953 -25.609 -12.445 1 94.62 121 ASP B O 1
ATOM 2593 N N . GLU B 1 122 ? -14.25 -24.609 -13.57 1 90.38 122 GLU B N 1
ATOM 2594 C CA . GLU B 1 122 ? -14.695 -25.219 -14.812 1 90.38 122 GLU B CA 1
ATOM 2595 C C . GLU B 1 122 ? -13.82 -26.406 -15.188 1 90.38 122 GLU B C 1
ATOM 2597 O O . GLU B 1 122 ? -14.195 -27.234 -16.031 1 90.38 122 GLU B O 1
ATOM 2602 N N . THR B 1 123 ? -12.672 -26.5 -14.562 1 87.88 123 THR B N 1
ATOM 2603 C CA . THR B 1 123 ? -11.773 -27.547 -15.039 1 87.88 123 THR B CA 1
ATOM 2604 C C . THR B 1 123 ? -11.609 -28.641 -13.984 1 87.88 123 THR B C 1
ATOM 2606 O O . THR B 1 123 ? -11.969 -28.453 -12.82 1 87.88 123 THR B O 1
ATOM 2609 N N . GLU B 1 124 ? -11.125 -29.797 -14.523 1 92.62 124 GLU B N 1
ATOM 2610 C CA . GLU B 1 124 ? -10.719 -30.844 -13.586 1 92.62 124 GLU B CA 1
ATOM 2611 C C . GLU B 1 124 ? -9.609 -30.344 -12.664 1 92.62 124 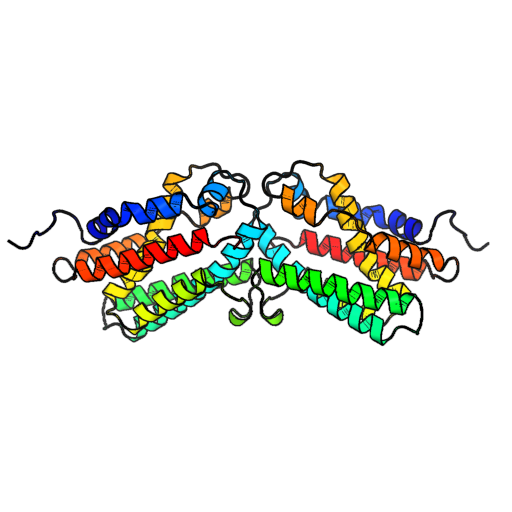GLU B C 1
ATOM 2613 O O . GLU B 1 124 ? -8.812 -29.484 -13.047 1 92.62 124 GLU B O 1
ATOM 2618 N N . THR B 1 125 ? -9.531 -30.953 -11.516 1 96 125 THR B N 1
ATOM 2619 C CA . THR B 1 125 ? -8.633 -30.5 -10.453 1 96 125 THR B CA 1
ATOM 2620 C C . THR B 1 125 ? -7.195 -30.438 -10.945 1 96 125 THR B C 1
ATOM 2622 O O . THR B 1 125 ? -6.461 -29.5 -10.617 1 96 125 THR B O 1
ATOM 2625 N N . ILE B 1 126 ? -6.805 -31.406 -11.758 1 96.81 126 ILE B N 1
ATOM 2626 C CA . ILE B 1 126 ? -5.422 -31.438 -12.219 1 96.81 126 ILE B CA 1
ATOM 2627 C C . ILE B 1 126 ? -5.145 -30.219 -13.094 1 96.81 126 ILE B C 1
ATOM 2629 O O . ILE B 1 126 ? -4.059 -29.625 -13.031 1 96.81 126 ILE B O 1
ATOM 2633 N N . TYR B 1 127 ? -6.07 -29.734 -13.867 1 97.69 127 TYR B N 1
ATOM 2634 C CA . TYR B 1 127 ? -5.875 -28.578 -14.742 1 97.69 127 TYR B CA 1
ATOM 2635 C C . TYR B 1 127 ? -5.934 -27.281 -13.945 1 97.69 127 TYR B C 1
ATOM 2637 O O . TYR B 1 127 ? -5.27 -26.312 -14.297 1 97.69 127 TYR B O 1
ATOM 2645 N N . PHE B 1 128 ? -6.691 -27.297 -12.844 1 98.31 128 PHE B N 1
ATOM 2646 C CA . PHE B 1 128 ? -6.605 -26.172 -11.922 1 98.31 128 PHE B CA 1
ATOM 2647 C C . PHE B 1 128 ? -5.195 -26.031 -11.367 1 98.31 128 PHE B C 1
ATOM 2649 O O . PHE B 1 128 ? -4.641 -24.922 -11.336 1 98.31 128 PHE B O 1
ATOM 2656 N N . LEU B 1 129 ? -4.598 -27.141 -11.023 1 98 129 LEU B N 1
ATOM 2657 C CA . LEU B 1 129 ? -3.227 -27.109 -10.523 1 98 129 LEU B CA 1
ATOM 2658 C C . LEU B 1 129 ? -2.271 -26.594 -11.602 1 98 129 LEU B C 1
ATOM 2660 O O . LEU B 1 129 ? -1.342 -25.844 -11.305 1 98 129 LEU B O 1
ATOM 2664 N N . VAL B 1 130 ? -2.529 -27 -12.812 1 98.38 130 VAL B N 1
ATOM 2665 C CA . VAL B 1 130 ? -1.731 -26.5 -13.93 1 98.38 130 VAL B CA 1
ATOM 2666 C C . VAL B 1 130 ? -1.874 -24.984 -14.039 1 98.38 130 VAL B C 1
ATOM 2668 O O . VAL B 1 130 ? -0.905 -24.281 -14.336 1 98.38 130 VAL B O 1
ATOM 2671 N N . SER B 1 131 ? -3.045 -24.422 -13.75 1 98.5 131 SER B N 1
ATOM 2672 C CA . SER B 1 131 ? -3.334 -23 -13.914 1 98.5 131 SER B CA 1
ATOM 2673 C C . SER B 1 131 ? -2.617 -22.172 -12.859 1 98.5 131 SER B C 1
ATOM 2675 O O . SER B 1 131 ? -2.271 -21.016 -13.102 1 98.5 131 SER B O 1
ATOM 2677 N N . ILE B 1 132 ? -2.328 -22.703 -11.664 1 97.62 132 ILE B N 1
ATOM 2678 C CA . ILE B 1 132 ? -1.718 -21.891 -10.609 1 97.62 132 ILE B CA 1
ATOM 2679 C C . ILE B 1 132 ? -0.221 -22.188 -10.539 1 97.62 132 ILE B C 1
ATOM 2681 O O . ILE B 1 132 ? 0.527 -21.469 -9.875 1 97.62 132 ILE B O 1
ATOM 2685 N N . ALA B 1 133 ? 0.307 -23.172 -11.25 1 97.56 133 ALA B N 1
ATOM 2686 C CA . ALA B 1 133 ? 1.709 -23.578 -11.242 1 97.56 133 ALA B CA 1
ATOM 2687 C C . ALA B 1 133 ? 2.611 -22.453 -11.742 1 97.56 133 ALA B C 1
ATOM 2689 O O . ALA B 1 133 ? 3.723 -22.266 -11.242 1 97.56 133 ALA B O 1
ATOM 2690 N N . PRO B 1 134 ? 2.158 -21.656 -12.742 1 97.69 134 PRO B N 1
ATOM 2691 C CA . PRO B 1 134 ? 3.008 -20.562 -13.227 1 97.69 134 PRO B CA 1
ATOM 2692 C C . PRO B 1 134 ? 3.408 -19.594 -12.117 1 97.69 134 PRO B C 1
ATOM 2694 O O . PRO B 1 134 ? 4.578 -19.219 -12.008 1 97.69 134 PRO B O 1
ATOM 2697 N N . CYS B 1 135 ? 2.502 -19.188 -11.258 1 96 135 CYS B N 1
ATOM 2698 C CA . CYS B 1 135 ? 2.826 -18.281 -10.156 1 96 135 CYS B CA 1
ATOM 2699 C C . CYS B 1 135 ? 3.85 -18.922 -9.219 1 96 135 CYS B C 1
ATOM 2701 O O . CYS B 1 135 ? 4.816 -18.266 -8.82 1 96 135 CYS B O 1
ATOM 2703 N N . LEU B 1 136 ? 3.744 -20.188 -8.953 1 95.31 136 LEU B N 1
ATOM 2704 C CA . LEU B 1 136 ? 4.629 -20.875 -8.031 1 95.31 136 LEU B CA 1
ATOM 2705 C C . LEU B 1 136 ? 6.027 -21.031 -8.617 1 95.31 136 LEU B C 1
ATOM 2707 O O . LEU B 1 136 ? 7.023 -20.844 -7.906 1 95.31 136 LEU B O 1
ATOM 2711 N N . LYS B 1 137 ? 6.117 -21.297 -9.836 1 97 137 LYS B N 1
ATOM 2712 C CA . LYS B 1 137 ? 7.402 -21.578 -10.469 1 97 137 LYS B CA 1
ATOM 2713 C C . LYS B 1 137 ? 8.078 -20.297 -10.93 1 97 137 LYS B C 1
ATOM 2715 O O . LYS B 1 137 ? 9.289 -20.125 -10.758 1 97 137 LYS B O 1
ATOM 2720 N N . LEU B 1 138 ? 7.324 -19.406 -11.523 1 97.88 138 LEU B N 1
ATOM 2721 C CA . LEU B 1 138 ? 7.895 -18.203 -12.125 1 97.88 138 LEU B CA 1
ATOM 2722 C C . LEU B 1 138 ? 8.57 -17.344 -11.07 1 97.88 138 LEU B C 1
ATOM 2724 O O . LEU B 1 138 ? 9.703 -16.891 -11.258 1 97.88 138 LEU B O 1
ATOM 2728 N N . TRP B 1 139 ? 7.934 -17.125 -9.945 1 95.88 139 TRP B N 1
ATOM 2729 C CA . TRP B 1 139 ? 8.492 -16.266 -8.914 1 95.88 139 TRP B CA 1
ATOM 2730 C C . TRP B 1 139 ? 9.805 -16.828 -8.383 1 95.88 139 TRP B C 1
ATOM 2732 O O . TRP B 1 139 ? 10.773 -16.094 -8.172 1 95.88 139 TRP B O 1
ATOM 2742 N N . SER B 1 140 ? 9.828 -18.109 -8.195 1 94.75 140 SER B N 1
ATOM 2743 C CA . SER B 1 140 ? 11.055 -18.75 -7.758 1 94.75 140 SER B CA 1
ATOM 2744 C C . SER B 1 140 ? 12.156 -18.625 -8.805 1 94.75 140 SER B C 1
ATOM 2746 O O . SER B 1 140 ? 13.312 -18.344 -8.461 1 94.75 140 SER B O 1
ATOM 2748 N N . TRP B 1 141 ? 11.82 -18.844 -10.016 1 96.94 141 TRP B N 1
ATOM 2749 C CA . TRP B 1 141 ? 12.797 -18.719 -11.094 1 96.94 141 TRP B CA 1
ATOM 2750 C C . TRP B 1 141 ? 13.305 -17.281 -11.203 1 96.94 141 TRP B C 1
ATOM 2752 O O . TRP B 1 141 ? 14.508 -17.047 -11.336 1 96.94 141 TRP B O 1
ATOM 2762 N N . LEU B 1 142 ? 12.414 -16.297 -11.133 1 97.56 142 LEU B N 1
ATOM 2763 C CA . LEU B 1 142 ? 12.82 -14.898 -11.148 1 97.56 142 LEU B CA 1
ATOM 2764 C C . LEU B 1 142 ? 13.844 -14.617 -10.055 1 97.56 142 LEU B C 1
ATOM 2766 O O . LEU B 1 142 ? 14.82 -13.898 -10.273 1 97.56 142 LEU B O 1
ATOM 2770 N N . GLY B 1 143 ? 13.57 -15.188 -8.859 1 95.62 143 GLY B N 1
ATOM 2771 C CA . GLY B 1 143 ? 14.508 -15.016 -7.762 1 95.62 143 GLY B CA 1
ATOM 2772 C C . GLY B 1 143 ? 15.922 -15.445 -8.102 1 95.62 143 GLY B C 1
ATOM 2773 O O . GLY B 1 143 ? 16.891 -14.828 -7.66 1 95.62 143 GLY B O 1
ATOM 2774 N N . THR B 1 144 ? 16.062 -16.453 -8.938 1 95.38 144 THR B N 1
ATOM 2775 C CA . THR B 1 144 ? 17.375 -16.953 -9.32 1 95.38 144 THR B CA 1
ATOM 2776 C C . THR B 1 144 ? 18 -16.078 -10.406 1 95.38 144 THR B C 1
ATOM 2778 O O . THR B 1 144 ? 19.203 -16.141 -10.648 1 95.38 144 THR B O 1
ATOM 2781 N N . GLN B 1 145 ? 17.156 -15.273 -11.031 1 96.81 145 GLN B N 1
ATOM 2782 C CA . GLN B 1 145 ? 17.641 -14.5 -12.172 1 96.81 145 GLN B CA 1
ATOM 2783 C C . GLN B 1 145 ? 18.109 -13.117 -11.734 1 96.81 145 GLN B C 1
ATOM 2785 O O . GLN B 1 145 ? 18.875 -12.461 -12.453 1 96.81 145 GLN B O 1
ATOM 2790 N N . ILE B 1 146 ? 17.656 -12.602 -10.586 1 96 146 ILE B N 1
ATOM 2791 C CA . ILE B 1 146 ? 17.812 -11.18 -10.336 1 96 146 ILE B CA 1
ATOM 2792 C C . ILE B 1 146 ? 18.922 -10.945 -9.328 1 96 146 ILE B C 1
ATOM 2794 O O . ILE B 1 146 ? 19.203 -9.805 -8.945 1 96 146 ILE B O 1
ATOM 2798 N N . GLY B 1 147 ? 19.656 -11.883 -8.898 1 91.75 147 GLY B N 1
ATOM 2799 C CA . GLY B 1 147 ? 20.812 -11.727 -8.023 1 91.75 147 GLY B CA 1
ATOM 2800 C C . GLY B 1 147 ? 20.438 -11.648 -6.551 1 91.75 147 GLY B C 1
ATOM 2801 O O . GLY B 1 147 ? 19.359 -12.102 -6.156 1 91.75 147 GLY B O 1
ATOM 2802 N N . THR B 1 148 ? 21.375 -11.07 -5.723 1 89.12 148 THR B N 1
ATOM 2803 C CA . THR B 1 148 ? 21.172 -11.188 -4.281 1 89.12 148 THR B CA 1
ATOM 2804 C C . THR B 1 148 ? 21.156 -9.805 -3.625 1 89.12 148 THR B C 1
ATOM 2806 O O . THR B 1 148 ? 20.891 -9.695 -2.424 1 89.12 148 THR B O 1
ATOM 2809 N N . LYS B 1 149 ? 21.438 -8.781 -4.34 1 93.56 149 LYS B N 1
ATOM 2810 C CA . LYS B 1 149 ? 21.422 -7.434 -3.787 1 93.56 149 LYS B CA 1
ATOM 2811 C C . LYS B 1 149 ? 20.375 -6.562 -4.488 1 93.56 149 LYS B C 1
ATOM 2813 O O . LYS B 1 149 ? 20.5 -6.273 -5.68 1 93.56 149 LYS B O 1
ATOM 2818 N N . HIS B 1 150 ? 19.359 -6.137 -3.732 1 95.31 150 HIS B N 1
ATOM 2819 C CA . HIS B 1 150 ? 18.25 -5.395 -4.324 1 95.31 150 HIS B CA 1
ATOM 2820 C C . HIS B 1 150 ? 17.969 -4.117 -3.537 1 95.31 150 HIS B C 1
ATOM 2822 O O . HIS B 1 150 ? 16.859 -3.576 -3.609 1 95.31 150 HIS B O 1
ATOM 2828 N N . GLY B 1 151 ? 18.922 -3.668 -2.654 1 94.56 151 GLY B N 1
ATOM 2829 C CA . GLY B 1 151 ? 18.688 -2.486 -1.839 1 94.56 151 GLY B CA 1
ATOM 2830 C C . GLY B 1 151 ? 17.531 -2.648 -0.874 1 94.56 151 GLY B C 1
ATOM 2831 O O . GLY B 1 151 ? 17.469 -3.617 -0.114 1 94.56 151 GLY B O 1
ATOM 2832 N N . ALA B 1 152 ? 16.594 -1.755 -0.933 1 94.81 152 ALA B N 1
ATOM 2833 C CA . ALA B 1 152 ? 15.461 -1.764 -0.014 1 94.81 152 ALA B CA 1
ATOM 2834 C C . ALA B 1 152 ? 14.594 -3 -0.227 1 94.81 152 ALA B C 1
ATOM 2836 O O . ALA B 1 152 ? 13.812 -3.379 0.651 1 94.81 152 ALA B O 1
ATOM 2837 N N . TYR B 1 153 ? 14.688 -3.717 -1.357 1 97.12 153 TYR B N 1
ATOM 2838 C CA . TYR B 1 153 ? 13.773 -4.793 -1.725 1 97.12 153 TYR B CA 1
ATOM 2839 C C . TYR B 1 153 ? 14.344 -6.152 -1.334 1 97.12 153 TYR B C 1
ATOM 2841 O O . TYR B 1 153 ? 13.734 -7.188 -1.601 1 97.12 153 TYR B O 1
ATOM 2849 N N . ASP B 1 154 ? 15.5 -6.203 -0.644 1 95.56 154 ASP B N 1
ATOM 2850 C CA . ASP B 1 154 ? 16.188 -7.449 -0.31 1 95.56 154 ASP B CA 1
ATOM 2851 C C . ASP B 1 154 ? 15.273 -8.383 0.477 1 95.56 154 ASP B C 1
ATOM 2853 O O . ASP B 1 154 ? 15.102 -9.555 0.112 1 95.56 154 ASP B O 1
ATOM 2857 N N . GLN B 1 155 ? 14.695 -7.828 1.466 1 94 155 GLN B N 1
ATOM 2858 C CA . GLN B 1 155 ? 13.867 -8.672 2.316 1 94 155 GLN B CA 1
ATOM 2859 C C . GLN B 1 155 ? 12.633 -9.172 1.563 1 94 155 GLN B C 1
ATOM 2861 O O . GLN B 1 155 ? 12.234 -10.328 1.703 1 94 155 GLN B O 1
ATOM 2866 N N . TRP B 1 156 ? 12.023 -8.297 0.755 1 95.69 156 TRP B N 1
ATOM 2867 C CA . TRP B 1 156 ? 10.82 -8.68 0.014 1 95.69 156 TRP B CA 1
ATOM 2868 C C . TRP B 1 156 ? 11.141 -9.773 -1.006 1 95.69 156 TRP B C 1
ATOM 2870 O O . TRP B 1 156 ? 10.367 -10.711 -1.179 1 95.69 156 TRP B O 1
ATOM 2880 N N . VAL B 1 157 ? 12.266 -9.641 -1.625 1 95.94 157 VAL B N 1
ATOM 2881 C CA . VAL B 1 157 ? 12.68 -10.656 -2.586 1 95.94 157 VAL B CA 1
ATOM 2882 C C . VAL B 1 157 ? 12.906 -11.984 -1.871 1 95.94 157 VAL B C 1
ATOM 2884 O O . VAL B 1 157 ? 12.445 -13.031 -2.336 1 95.94 157 VAL B O 1
ATOM 2887 N N . THR B 1 158 ? 13.539 -11.938 -0.717 1 93.12 158 THR B N 1
ATOM 2888 C CA . THR B 1 158 ? 13.805 -13.141 0.061 1 93.12 158 THR B CA 1
ATOM 2889 C C . THR B 1 158 ? 12.5 -13.828 0.457 1 93.12 158 THR B C 1
ATOM 2891 O O . THR B 1 158 ? 12.391 -15.055 0.402 1 93.12 158 THR B O 1
ATOM 2894 N N . ASP B 1 159 ? 11.5 -13.07 0.694 1 91.69 159 ASP B N 1
ATOM 2895 C CA . ASP B 1 159 ? 10.242 -13.594 1.216 1 91.69 159 ASP B CA 1
ATOM 2896 C C . ASP B 1 159 ? 9.352 -14.125 0.089 1 91.69 159 ASP B C 1
ATOM 2898 O O . ASP B 1 159 ? 8.523 -15.008 0.308 1 91.69 159 ASP B O 1
ATOM 2902 N N . ASN B 1 160 ? 9.539 -13.594 -1.126 1 92.69 160 ASN B N 1
ATOM 2903 C CA . ASN B 1 160 ? 8.5 -13.828 -2.123 1 92.69 160 ASN B CA 1
ATOM 2904 C C . ASN B 1 160 ? 9.039 -14.578 -3.336 1 92.69 160 ASN B C 1
ATOM 2906 O O . ASN B 1 160 ? 8.273 -15.141 -4.117 1 92.69 160 ASN B O 1
ATOM 2910 N N . PHE B 1 161 ? 10.305 -14.57 -3.504 1 90.81 161 PHE B N 1
ATOM 2911 C CA . PHE B 1 161 ? 10.859 -15.141 -4.727 1 90.81 161 PHE B CA 1
ATOM 2912 C C . PHE B 1 161 ? 11.57 -16.453 -4.438 1 90.81 161 PHE B C 1
ATOM 2914 O O . PHE B 1 161 ? 12.297 -16.984 -5.289 1 90.81 161 PHE B O 1
ATOM 2921 N N . ALA B 1 162 ? 11.25 -16.938 -3.143 1 82.81 162 ALA B N 1
ATOM 2922 C CA . ALA B 1 162 ? 11.875 -18.219 -2.797 1 82.81 162 ALA B CA 1
ATOM 2923 C C . ALA B 1 162 ? 10.977 -19.391 -3.18 1 82.81 162 ALA B C 1
ATOM 2925 O O . ALA B 1 162 ? 9.75 -19.25 -3.242 1 82.81 162 ALA B O 1
ATOM 2926 N N . GLY B 1 163 ? 11.445 -20.391 -3.703 1 77.31 163 GLY B N 1
ATOM 2927 C CA . GLY B 1 163 ? 10.688 -21.609 -3.961 1 77.31 163 GLY B CA 1
ATOM 2928 C C . GLY B 1 163 ? 10.156 -22.266 -2.699 1 77.31 163 GLY B C 1
ATOM 2929 O O . GLY B 1 163 ? 10.266 -21.688 -1.608 1 77.31 163 GLY B O 1
ATOM 2930 N N . GLY B 1 164 ? 9.18 -23.188 -2.797 1 80.12 164 GLY B N 1
ATOM 2931 C CA . GLY B 1 164 ? 8.68 -23.859 -1.612 1 80.12 164 GLY B CA 1
ATOM 2932 C C . GLY B 1 164 ? 8.148 -25.266 -1.897 1 80.12 164 GLY B C 1
ATOM 2933 O O . GLY B 1 164 ? 8.227 -25.734 -3.033 1 80.12 164 GLY B O 1
ATOM 2934 N N . SER B 1 165 ? 7.727 -25.812 -0.844 1 86.62 165 SER B N 1
ATOM 2935 C CA . SER B 1 165 ? 7.262 -27.188 -0.871 1 86.62 165 SER B CA 1
ATOM 2936 C C . SER B 1 165 ? 5.992 -27.328 -1.701 1 86.62 165 SER B C 1
ATOM 2938 O O . SER B 1 165 ? 5.754 -28.375 -2.307 1 86.62 165 SER B O 1
ATOM 2940 N N . THR B 1 166 ? 5.246 -26.25 -1.825 1 92.88 166 THR B N 1
ATOM 2941 C CA . THR B 1 166 ? 4 -26.312 -2.582 1 92.88 166 THR B CA 1
ATOM 2942 C C . THR B 1 166 ? 4.277 -26.578 -4.059 1 92.88 166 THR B C 1
ATOM 2944 O O . THR B 1 166 ? 3.611 -27.422 -4.676 1 92.88 166 THR B O 1
ATOM 2947 N N . LEU B 1 167 ? 5.266 -25.953 -4.59 1 93.75 167 LEU B N 1
ATOM 2948 C CA . LEU B 1 167 ? 5.617 -26.156 -5.992 1 93.75 167 LEU B CA 1
ATOM 2949 C C . LEU B 1 167 ? 6.008 -27.594 -6.258 1 93.75 167 LEU B C 1
ATOM 2951 O O . LEU B 1 167 ? 5.559 -28.203 -7.238 1 93.75 167 LEU B O 1
ATOM 2955 N N . LYS B 1 168 ? 6.789 -28.141 -5.363 1 94.31 168 LYS B N 1
ATOM 2956 C CA . LYS B 1 168 ? 7.238 -29.516 -5.531 1 94.31 168 LYS B CA 1
ATOM 2957 C C . LYS B 1 168 ? 6.051 -30.469 -5.586 1 94.31 168 LYS B C 1
ATOM 2959 O O . LYS B 1 168 ? 6.016 -31.375 -6.426 1 94.31 168 LYS B O 1
ATOM 2964 N N . SER B 1 169 ? 5.148 -30.281 -4.699 1 95.81 169 SER B N 1
ATOM 2965 C CA . SER B 1 169 ? 3.965 -31.141 -4.664 1 95.81 169 SER B CA 1
ATOM 2966 C C . SER B 1 169 ? 3.146 -31 -5.945 1 95.81 169 SER B C 1
ATOM 2968 O O . SER B 1 169 ? 2.719 -32 -6.527 1 95.81 169 SER B O 1
ATOM 2970 N N . VAL B 1 170 ? 2.93 -29.766 -6.395 1 96.62 170 VAL B N 1
ATOM 2971 C CA . VAL B 1 170 ? 2.131 -29.5 -7.586 1 96.62 170 VAL B CA 1
ATOM 2972 C C . VAL B 1 170 ? 2.791 -30.141 -8.805 1 96.62 170 VAL B C 1
ATOM 2974 O O . VAL B 1 170 ? 2.125 -30.812 -9.602 1 96.62 170 VAL B O 1
ATOM 2977 N N . ILE B 1 171 ? 4.102 -30.031 -8.883 1 96.56 171 ILE B N 1
ATOM 2978 C CA . ILE B 1 171 ? 4.855 -30.656 -9.961 1 96.56 171 ILE B CA 1
ATOM 2979 C C . ILE B 1 171 ? 4.66 -32.156 -9.914 1 96.56 171 ILE B C 1
ATOM 2981 O O . ILE B 1 171 ? 4.418 -32.812 -10.945 1 96.56 171 ILE B O 1
ATOM 2985 N N . GLY B 1 172 ? 4.75 -32.719 -8.719 1 96.31 172 GLY B N 1
ATOM 2986 C CA . GLY B 1 172 ? 4.547 -34.156 -8.547 1 96.31 172 GLY B CA 1
ATOM 2987 C C . GLY B 1 172 ? 3.199 -34.625 -9.062 1 96.31 172 GLY B C 1
ATOM 2988 O O . GLY B 1 172 ? 3.121 -35.625 -9.781 1 96.31 172 GLY B O 1
ATOM 2989 N N . PHE B 1 173 ? 2.135 -33.906 -8.742 1 96.44 173 PHE B N 1
ATOM 2990 C CA . PHE B 1 173 ? 0.79 -34.281 -9.156 1 96.44 173 PHE B CA 1
ATOM 2991 C C . PHE B 1 173 ? 0.654 -34.219 -10.68 1 96.44 173 PHE B C 1
ATOM 2993 O O . PHE B 1 173 ? 0.051 -35.094 -11.297 1 96.44 173 PHE B O 1
ATOM 3000 N N . ILE B 1 174 ? 1.195 -33.156 -11.289 1 97.5 174 ILE B N 1
ATOM 3001 C CA . ILE B 1 174 ? 1.117 -32.969 -12.734 1 97.5 174 ILE B CA 1
ATOM 3002 C C . ILE B 1 174 ? 1.883 -34.094 -13.438 1 97.5 174 ILE B C 1
ATOM 3004 O O . ILE B 1 174 ? 1.374 -34.719 -14.383 1 97.5 174 ILE B O 1
ATOM 3008 N N . ASP B 1 175 ? 3.014 -34.438 -12.891 1 97.44 175 ASP B N 1
ATOM 3009 C CA . ASP B 1 175 ? 3.865 -35.438 -13.531 1 97.44 175 ASP B CA 1
ATOM 3010 C C . ASP B 1 175 ? 3.311 -36.844 -13.32 1 97.44 175 ASP B C 1
ATOM 3012 O O . ASP B 1 175 ? 3.486 -37.719 -14.172 1 97.44 175 ASP B O 1
ATOM 3016 N N . GLU B 1 176 ? 2.639 -37.062 -12.273 1 95.81 176 GLU B N 1
ATOM 3017 C CA . GLU B 1 176 ? 2.074 -38.375 -11.969 1 95.81 176 GLU B CA 1
ATOM 3018 C C . GLU B 1 176 ? 0.962 -38.75 -12.945 1 95.81 176 GLU B C 1
ATOM 3020 O O . GLU B 1 176 ? 0.581 -39.906 -13.055 1 95.81 176 GLU B O 1
ATOM 3025 N N . GLN B 1 177 ? 0.404 -37.812 -13.641 1 93.94 177 GLN B N 1
ATOM 3026 C CA . GLN B 1 177 ? -0.65 -38.062 -14.609 1 93.94 177 GLN B CA 1
ATOM 3027 C C . GLN B 1 177 ? -0.112 -38.844 -15.805 1 93.94 177 GLN B C 1
ATOM 3029 O O . GLN B 1 177 ? -0.876 -39.5 -16.531 1 93.94 177 GLN B O 1
ATOM 3034 N N . LYS B 1 178 ? 1.143 -38.781 -15.969 1 94 178 LYS B N 1
ATOM 3035 C CA . LYS B 1 178 ? 1.797 -39.438 -17.078 1 94 178 LYS B CA 1
ATOM 3036 C C . LYS B 1 178 ? 1.03 -39.219 -18.391 1 94 178 LYS B C 1
ATOM 3038 O O . LYS B 1 178 ? 0.791 -38.094 -18.797 1 94 178 LYS B O 1
ATOM 3043 N N . ASP B 1 179 ? 0.562 -40.219 -18.969 1 91.88 179 ASP B N 1
ATOM 3044 C CA . ASP B 1 179 ? -0.055 -40.156 -20.297 1 91.88 179 ASP B CA 1
ATOM 3045 C C . ASP B 1 179 ? -1.526 -39.75 -20.188 1 9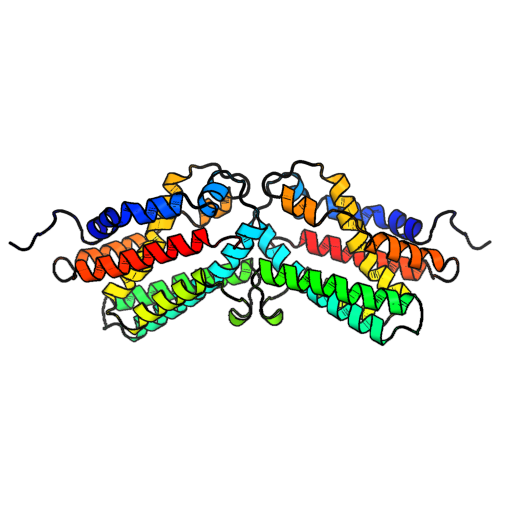1.88 179 ASP B C 1
ATOM 3047 O O . ASP B 1 179 ? -2.178 -39.5 -21.203 1 91.88 179 ASP B O 1
ATOM 3051 N N . GLN B 1 180 ? -2.002 -39.562 -19.047 1 93.62 180 GLN B N 1
ATOM 3052 C CA . GLN B 1 180 ? -3.402 -39.188 -18.844 1 93.62 180 GLN B CA 1
ATOM 3053 C C . GLN B 1 180 ? -3.613 -37.688 -18.969 1 93.62 180 GLN B C 1
ATOM 3055 O O . GLN B 1 180 ? -4.742 -37.219 -19.156 1 93.62 180 GLN B O 1
ATOM 3060 N N . LEU B 1 181 ? -2.531 -36.938 -18.828 1 95.94 181 LEU B N 1
ATOM 3061 C CA . LEU B 1 181 ? -2.641 -35.5 -18.984 1 95.94 181 LEU B CA 1
ATOM 3062 C C . LEU B 1 181 ? -2.686 -35.125 -20.453 1 95.94 181 LEU B C 1
ATOM 3064 O O . LEU B 1 181 ? -1.822 -35.531 -21.234 1 95.94 181 LEU B O 1
ATOM 3068 N N . ASP B 1 182 ? -3.707 -34.406 -20.891 1 97.06 182 ASP B N 1
ATOM 3069 C CA . ASP B 1 182 ? -3.709 -33.781 -22.219 1 97.06 182 ASP B CA 1
ATOM 3070 C C . ASP B 1 182 ? -2.727 -32.625 -22.281 1 97.06 182 ASP B C 1
ATOM 3072 O O . ASP B 1 182 ? -3.053 -31.5 -21.859 1 97.06 182 ASP B O 1
ATOM 3076 N N . ARG B 1 183 ? -1.634 -32.812 -22.781 1 96.88 183 ARG B N 1
ATOM 3077 C CA . ARG B 1 183 ? -0.542 -31.844 -22.766 1 96.88 183 ARG B CA 1
ATOM 3078 C C . ARG B 1 183 ? -0.913 -30.594 -23.547 1 96.88 183 ARG B C 1
ATOM 3080 O O . ARG B 1 183 ? -0.479 -29.484 -23.188 1 96.88 183 ARG B O 1
ATOM 3087 N N . VAL B 1 184 ? -1.669 -30.719 -24.594 1 97.5 184 VAL B N 1
ATOM 3088 C CA . VAL B 1 184 ? -2.07 -29.562 -25.391 1 97.5 184 VAL B CA 1
ATOM 3089 C C . VAL B 1 184 ? -2.963 -28.641 -24.562 1 97.5 184 VAL B C 1
ATOM 3091 O O . VAL B 1 184 ? -2.734 -27.438 -24.516 1 97.5 184 VAL B O 1
ATOM 3094 N N . LYS B 1 185 ? -3.895 -29.25 -23.891 1 97.81 185 LYS B N 1
ATOM 3095 C CA . LYS B 1 185 ? -4.785 -28.484 -23.016 1 97.81 185 LYS B CA 1
ATOM 3096 C C . LYS B 1 185 ? -4.016 -27.875 -21.859 1 97.81 185 LYS B C 1
ATOM 3098 O O . LYS B 1 185 ? -4.199 -26.688 -21.531 1 97.81 185 LYS B O 1
ATOM 3103 N N . ALA B 1 186 ? -3.156 -28.656 -21.266 1 98.31 186 ALA B N 1
ATOM 3104 C CA . ALA B 1 186 ? -2.367 -28.203 -20.125 1 98.31 186 ALA B CA 1
ATOM 3105 C C . ALA B 1 186 ? -1.46 -27.031 -20.531 1 98.31 186 ALA B C 1
ATOM 3107 O O . ALA B 1 186 ? -1.334 -26.062 -19.781 1 98.31 186 ALA B O 1
ATOM 3108 N N . LEU B 1 187 ? -0.854 -27.156 -21.703 1 98.5 187 LEU B N 1
ATOM 3109 C CA . LEU B 1 187 ? 0.047 -26.109 -22.156 1 98.5 187 LEU B CA 1
ATOM 3110 C C . LEU B 1 187 ? -0.711 -24.797 -22.391 1 98.5 187 LEU B C 1
ATOM 3112 O O . LEU B 1 187 ? -0.216 -23.719 -22.047 1 98.5 187 LEU B O 1
ATOM 3116 N N . ALA B 1 188 ? -1.837 -24.891 -22.953 1 98.44 188 ALA B N 1
ATOM 3117 C CA . ALA B 1 188 ? -2.645 -23.703 -23.172 1 98.44 188 ALA B CA 1
ATOM 3118 C C . ALA B 1 188 ? -2.959 -23 -21.859 1 98.44 188 ALA B C 1
ATOM 3120 O O . ALA B 1 188 ? -2.816 -21.781 -21.734 1 98.44 188 ALA B O 1
ATOM 3121 N N . ILE B 1 189 ? -3.354 -23.75 -20.828 1 98.62 189 ILE B N 1
ATOM 3122 C CA . ILE B 1 189 ? -3.695 -23.203 -19.516 1 98.62 189 ILE B CA 1
ATOM 3123 C C . ILE B 1 189 ? -2.449 -22.625 -18.859 1 98.62 189 ILE B C 1
ATOM 3125 O O . ILE B 1 189 ? -2.492 -21.516 -18.297 1 98.62 189 ILE B O 1
ATOM 3129 N N . PHE B 1 190 ? -1.351 -23.375 -18.938 1 98.75 190 PHE B N 1
ATOM 3130 C CA . PHE B 1 190 ? -0.088 -22.938 -18.375 1 98.75 190 PHE B CA 1
ATOM 3131 C C . PHE B 1 190 ? 0.379 -21.641 -19.016 1 98.75 190 PHE B C 1
ATOM 3133 O O . PHE B 1 190 ? 0.799 -20.703 -18.328 1 98.75 190 PHE B O 1
ATOM 3140 N N . LYS B 1 191 ? 0.281 -21.578 -20.328 1 98.62 191 LYS B N 1
ATOM 3141 C CA . LYS B 1 191 ? 0.669 -20.391 -21.062 1 98.62 191 LYS B CA 1
ATOM 3142 C C . LYS B 1 191 ? -0.206 -19.203 -20.688 1 98.62 191 LYS B C 1
ATOM 3144 O O . LYS B 1 191 ? 0.286 -18.078 -20.578 1 98.62 191 LYS B O 1
ATOM 3149 N N . ASP B 1 192 ? -1.486 -19.422 -20.531 1 98.5 192 ASP B N 1
ATOM 3150 C CA . ASP B 1 192 ? -2.381 -18.359 -20.078 1 98.5 192 ASP B CA 1
ATOM 3151 C C . ASP B 1 192 ? -1.957 -17.844 -18.703 1 98.5 192 ASP B C 1
ATOM 3153 O O . ASP B 1 192 ? -1.896 -16.625 -18.484 1 98.5 192 ASP B O 1
ATOM 3157 N N . GLY B 1 193 ? -1.676 -18.766 -17.766 1 98.62 193 GLY B N 1
ATOM 3158 C CA . GLY B 1 193 ? -1.191 -18.375 -16.453 1 98.62 193 GLY B CA 1
ATOM 3159 C C . GLY B 1 193 ? 0.065 -17.516 -16.516 1 98.62 193 GLY B C 1
ATOM 3160 O O . GLY B 1 193 ? 0.145 -16.469 -15.867 1 98.62 193 GLY B O 1
ATOM 3161 N N . MET B 1 194 ? 0.989 -17.969 -17.391 1 98.69 194 MET B N 1
ATOM 3162 C CA . MET B 1 194 ? 2.232 -17.219 -17.578 1 98.69 194 MET B CA 1
ATOM 3163 C C . MET B 1 194 ? 1.957 -15.844 -18.172 1 98.69 194 MET B C 1
ATOM 3165 O O . MET B 1 194 ? 2.586 -14.859 -17.781 1 98.69 194 MET B O 1
ATOM 3169 N N . GLY B 1 195 ? 1.077 -15.812 -19.078 1 98.56 195 GLY B N 1
ATOM 3170 C CA . GLY B 1 195 ? 0.694 -14.547 -19.688 1 98.56 195 GLY B CA 1
ATOM 3171 C C . GLY B 1 195 ? 0.103 -13.562 -18.688 1 98.56 195 GLY B C 1
ATOM 3172 O O . GLY B 1 195 ? 0.407 -12.367 -18.734 1 98.56 195 GLY B O 1
ATOM 3173 N N . HIS B 1 196 ? -0.758 -14.039 -17.797 1 98.69 196 HIS B N 1
ATOM 3174 C CA . HIS B 1 196 ? -1.352 -13.188 -16.766 1 98.69 196 HIS B CA 1
ATOM 3175 C C . HIS B 1 196 ? -0.292 -12.672 -15.805 1 98.69 196 HIS B C 1
ATOM 3177 O O . HIS B 1 196 ? -0.343 -11.516 -15.383 1 98.69 196 HIS B O 1
ATOM 3183 N N . GLU B 1 197 ? 0.687 -13.539 -15.5 1 98.44 197 GLU B N 1
ATOM 3184 C CA . GLU B 1 197 ? 1.792 -13.086 -14.664 1 98.44 197 GLU B CA 1
ATOM 3185 C C . GLU B 1 197 ? 2.527 -11.914 -15.305 1 98.44 197 GLU B C 1
ATOM 3187 O O . GLU B 1 197 ? 2.738 -10.883 -14.672 1 98.44 197 GLU B O 1
ATOM 3192 N N . TYR B 1 198 ? 2.889 -12.102 -16.562 1 98.5 198 TYR B N 1
ATOM 3193 C CA . TYR B 1 198 ? 3.586 -11.062 -17.297 1 98.5 198 TYR B CA 1
ATOM 3194 C C . TYR B 1 198 ? 2.773 -9.773 -17.328 1 98.5 198 TYR B C 1
ATOM 3196 O O . TYR B 1 198 ? 3.291 -8.695 -17.016 1 98.5 198 TYR B O 1
ATOM 3204 N N . LYS B 1 199 ? 1.521 -9.891 -17.672 1 98.5 199 LYS B N 1
ATOM 3205 C CA . LYS B 1 199 ? 0.663 -8.719 -17.797 1 98.5 199 LYS B CA 1
ATOM 3206 C C . LYS B 1 199 ? 0.517 -8 -16.453 1 98.5 199 LYS B C 1
ATOM 3208 O O . LYS B 1 199 ? 0.467 -6.77 -16.406 1 98.5 199 LYS B O 1
ATOM 3213 N N . PHE B 1 200 ? 0.449 -8.75 -15.391 1 98.62 200 PHE B N 1
ATOM 3214 C CA . PHE B 1 200 ? 0.32 -8.156 -14.062 1 98.62 200 PHE B CA 1
ATOM 3215 C C . PHE B 1 200 ? 1.584 -7.398 -13.688 1 98.62 200 PHE B C 1
ATOM 3217 O O . PHE B 1 200 ? 1.522 -6.215 -13.336 1 98.62 200 PHE B O 1
ATOM 3224 N N . PHE B 1 201 ? 2.768 -8.008 -13.898 1 98.5 201 PHE B N 1
ATOM 3225 C CA . PHE B 1 201 ? 4.023 -7.309 -13.656 1 98.5 201 PHE B CA 1
ATOM 3226 C C . PHE B 1 201 ? 4.109 -6.039 -14.5 1 98.5 201 PHE B C 1
ATOM 3228 O O . PHE B 1 201 ? 4.527 -4.988 -14.008 1 98.5 201 PHE B O 1
ATOM 3235 N N . ASN B 1 202 ? 3.697 -6.133 -15.703 1 98.25 202 ASN B N 1
ATOM 3236 C CA . ASN B 1 202 ? 3.85 -5.043 -16.656 1 98.25 202 ASN B CA 1
ATOM 3237 C C . ASN B 1 202 ? 2.885 -3.896 -16.359 1 98.25 202 ASN B C 1
ATOM 3239 O O . ASN B 1 202 ? 3.098 -2.77 -16.812 1 98.25 202 ASN B O 1
ATOM 3243 N N . SER B 1 203 ? 1.864 -4.211 -15.594 1 97.94 203 SER B N 1
ATOM 3244 C CA . SER B 1 203 ? 0.83 -3.217 -15.328 1 97.94 203 SER B CA 1
ATOM 3245 C C . SER B 1 203 ? 1.241 -2.283 -14.195 1 97.94 203 SER B C 1
ATOM 3247 O O . SER B 1 203 ? 0.613 -1.243 -13.977 1 97.94 203 SER B O 1
ATOM 3249 N N . ALA B 1 204 ? 2.322 -2.635 -13.523 1 95.88 204 ALA B N 1
ATOM 3250 C CA . ALA B 1 204 ? 2.709 -1.84 -12.359 1 95.88 204 ALA B CA 1
ATOM 3251 C C . ALA B 1 204 ? 2.943 -0.382 -12.742 1 95.88 204 ALA B C 1
ATOM 3253 O O . ALA B 1 204 ? 3.688 -0.094 -13.688 1 95.88 204 ALA B O 1
ATOM 3254 N N . GLY B 1 205 ? 2.344 0.573 -12.047 1 86.06 205 GLY B N 1
ATOM 3255 C CA . GLY B 1 205 ? 2.529 1.997 -12.273 1 86.06 205 GLY B CA 1
ATOM 3256 C C . GLY B 1 205 ? 1.632 2.551 -13.359 1 86.06 205 GLY B C 1
ATOM 3257 O O . GLY B 1 205 ? 1.768 3.711 -13.758 1 86.06 205 GLY B O 1
ATOM 3258 N N . LYS B 1 206 ? 0.706 1.586 -13.922 1 82.75 206 LYS B N 1
ATOM 3259 C CA . LYS B 1 206 ? -0.163 2.018 -15.016 1 82.75 206 LYS B CA 1
ATOM 3260 C C . LYS B 1 206 ? -1.607 2.162 -14.547 1 82.75 206 LYS B C 1
ATOM 3262 O O . LYS B 1 206 ? -2.016 1.521 -13.578 1 82.75 206 LYS B O 1
#

Radius of gyration: 26.12 Å; Cα contacts (8 Å, |Δi|>4): 536; chains: 2; bounding box: 41×86×64 Å

pLDDT: mean 94.88, std 9.93, range [28.72, 98.75]

Sequence (412 aa):
MTSTGKGSNFDYLWAETESERKQALSTPFVQGVKDGTLDPVTFGGFVVQDCIYLYRQYKAIIQAEKTAKPGVLKTFLIKLIGKYEGYYKGAFKLWHIDDPSGIKLGDACQTYVDFVDKEADETETIYFLVSIAPCLKLWSWLGTQIGTKHGAYDQWVTDNFAGGSTLKSVIGFIDEQKDQLDRVKALAIFKDGMGHEYKFFNSAGKMTSTGKGSNFDYLWAETESERKQALSTPFVQGVKDGTLDPVTFGGFVVQDCIYLYRQYKAIIQAEKTAKPGVLKTFLIKLIGKYEGYYKGAFKLWHIDDPSGIKLGDACQTYVDFVDKEADETETIYFLVSIAPCLKLWSWLGTQIGTKHGAYDQWVTDNFAGGSTLKSVIGFIDEQKDQLDRVKALAIFKDGMGHEYKFFNSAGK

Nearest PDB structures (foldseek):
  2a2m-assembly1_A  TM=9.287E-01  e=2.354E-10  Bacteroides thetaiotaomicron VPI-5482
  2qcx-assembly1_B  TM=8.447E-01  e=6.254E-07  Bacillus subtilis
  3rm5-assembly1_B  TM=8.033E-01  e=1.879E-06  Saccharomyces cerevisiae
  1rtw-assembly1_D  TM=7.895E-01  e=9.686E-05  Pyrococcus furiosus DSM 3638
  2qzc-assembly1_B  TM=7.801E-01  e=1.398E-04  Saccharolobus solfataricus P2

Secondary structure (DSSP, 8-state):
-----SS-HHHHHHHTTHHHHHHHHHSHHHHHHHHT---HHHHHHHHHHHHHHHHHHHHHHHHHHHHSPTTHHHHHHHHHHHHHHHHHHHHHHHTTBS-GGGBPPPHHHHHHHHHHHHHHHHS-HHHHHHHHHHHHHHHHHHHHHS-S--GGGHHHHHHHS---HHHHHHHHHHHHTGGGS-HHHHHHHHHHHHHHHHHHHHHTT-/-----SS-HHHHHHHTTHHHHHHHHHSHHHHHHHHT---HHHHHHHHHHHHHHHHHHHHHHHHHHHHSPTTHHHHHHHHHHHHHHHHHHHHHHHTTBS-GGGBPPPHHHHHHHHHHHHHHHHS-HHHHHHHHHHHHHHHHHHHHHS-S--GGGHHHHHHHS---HHHHHHHHHHHHTGGGS-HHHHHHHHHHHHHHHHHHHHHTT-

InterPro domains:
  IPR004305 Thiaminase-2/PQQC [PF03070] (22-163)
  IPR016084 Haem oxygenase-like, multi-helical [G3DSA:1.20.910.10] (1-206)
  IPR016084 Haem oxygenase-like, multi-helical [SSF48613] (6-204)
  IPR050967 Thiamine Salvage Pathway TenA [PTHR43198] (5-204)

Foldseek 3Di:
DPPLPPDFLVVVLVVVQPVLLVLLCPAPLLQLQLQLNDDVVLVLLLLLLVLLLLVLLLVLLVLLLVPADDDDLNVLSVVVNVVSVVVSVVSCVVSVPDDNVVDDDDPLSVVLSVLLNCCSNPHHSLLSLLLCLCLQPSLLVSLVVSDQDRVPCNVVSVVRSHHDPSNVVNSVSRRVCNPVDPSVSSSVSNNVSSNSSSSSSNPRPD/DPCLPPDFLVVVLVVVQVVLLVLLCPAPLLQLQLQLNDDVVLVLLLLLLVLLLLVLLLVLLVLLLVPADDDDLNVLSVVVNVVSVVVSVVSCVVSVPDDNVVDDDDPLSVVLSVLLNCCSNPHHSLLSLLLCLCLQPSLLVSLVVSDQDRVPCNVVSVVRSHHDPSNVVNSVSRRVCSPVDPSVSSSVSNNVSSNSSSSSSNPRPD

Solvent-accessible surface area (backbone atoms only — not comparable to full-atom values): 20970 Å² total; per-residue (Å²): 130,77,82,70,68,93,59,53,55,50,55,47,47,54,63,74,40,48,69,46,53,52,51,35,55,67,21,68,50,49,44,19,42,32,69,28,52,42,44,47,63,37,51,32,29,41,48,56,45,46,40,46,44,39,44,50,50,31,51,24,41,49,49,27,36,72,71,36,62,91,54,70,67,30,53,48,36,55,54,46,37,58,54,33,48,51,50,25,52,52,43,26,60,57,52,28,48,69,34,71,85,15,46,48,66,54,69,46,51,45,52,38,48,50,50,50,42,48,34,24,74,72,42,58,58,72,54,28,52,41,38,52,42,34,66,49,50,48,37,23,51,48,39,72,69,45,63,85,66,13,68,28,39,37,64,58,46,62,72,60,18,50,68,57,70,64,47,55,51,54,46,49,59,53,34,70,40,56,87,72,52,57,59,69,62,46,38,53,41,31,47,48,33,32,47,35,51,27,44,36,46,58,41,49,80,109,130,77,82,70,69,93,60,52,56,49,56,49,46,56,62,76,38,48,68,44,55,51,51,36,54,66,22,67,49,47,45,18,42,31,68,26,52,42,42,49,62,36,50,32,29,41,47,56,45,48,39,47,44,39,42,51,48,31,51,23,42,49,48,27,36,72,71,37,61,92,53,71,66,30,54,49,35,55,55,47,36,56,54,32,47,52,51,26,53,51,41,26,60,56,54,27,46,68,36,72,83,14,46,48,66,54,68,47,53,45,53,38,48,50,50,51,42,46,34,23,73,72,42,58,58,70,54,27,53,39,38,54,42,33,65,50,48,49,36,23,51,48,39,71,70,46,63,86,66,13,69,28,39,38,65,58,46,62,72,60,19,52,66,59,70,65,47,54,53,54,45,48,60,55,36,68,41,57,87,72,53,58,60,69,62,45,37,53,42,30,46,49,32,32,47,35,51,26,44,35,48,57,41,49,78,109

Organism: Mizuhopecten yessoensis (NCBI:txid6573)